Protein 2JPK (pdb70)

Sequence (35 aa):
KKWGWLAWVDPAYEFIKGFGKGAIKEGNKDKWKNIKKWGWLAWVDPAYEFIKGFGKGAIKEGNKDKWKNIKKWGWLAWVDPAYEFIKGFGKGAIKEGNKDKWKNIKKWGWLAWVDPAYEFIKGFGKGAIKEGNKDKWKNIKKWGWLAWVDPAYEFIKGFGKGAIKEGNKDKWKNIKKWGWLAWVDPAYEFIKGFGKGAIKEGNKDKWKNIKKWGWLAWVDPAYEFIKGFGKGAIKEGNKDKWKNIKKWGWLAWVDPAYEFIKGFGKGAIKEGNKDKWKNIKKWGWLAWVDPAYEFIKGFGKGAIKEGNKDKWKNIKKWGWLAWVDPAYEFIKGFGKGAIKEGNKDKWKNIKKWGWLAWVDPAYEFIKGFGKGAIKEGNKDKWKNIKKWGWLAWVDPAYEFIKGFGKGAIKEGNKDKWKNIKKWGWLAWVDPAYEFIKGFGKGAIKEGNKDKWKNIKKWGWLAWVDPAYEFIKGFGKGAIKEGNKDKWKNIKKWGWLAWVDPAYEFIKGFGKGAIKEGNKDKWKNIKKWGWLAWVDPAYEFIKGFGKGAIKEGNKDKWKNIKKWGWLAWVDPAYEFIKGFGKGAIKEGNKDKWKNIKKWGWLAWVDPAYEFIKGFGKGAIKEGNKDKWKNIKKWGWLAWVDPAYEFIKGFGKGAIKEGNKDKWKNIKKWGWLAWVDPAYEFIKGFGKGAIKEGNKDKWKNI

Radius of gyration: 11.79 Å; Cα contacts (8 Å, |Δi|>4): 3; chains: 1; bounding box: 29×22×20 Å

Organism: Lactococcus lactis subsp. lactis (NCBI:txid1360)

Foldseek 3Di:
DPPCPVVVVVVVVVCCCPVPNDVVVVPCDVVVVVD

Nearest PDB structures (foldseek):
  2jpk-assembly1_A  TM=1.029E+00  e=1.505E-04  Lactococcus lactis

InterPro domains:
  IPR021089 Bacteriocin, lactococcin-G [PF11632] (1-35)

B-factor: mean 37.35, std 22.87, range [0.31, 75.53]

Solvent-accessible surface area: 3914 Å² total; per-residue (Å²): 201,205,166,33,201,116,55,206,82,74,75,44,112,113,126,74,116,47,170,14,170,71,28,75,160,136,47,67,139,100,91,151,134,133,183

Secondary structure (DSSP, 8-state):
----HHHHHHHHHHHHHHHTTT-TTTS-STTGGG-

Structure (mmCIF, N/CA/C/O backbone):
data_2JPK
#
_entry.id   2JPK
#
_cell.length_a   1.000
_cell.length_b   1.000
_cell.length_c   1.000
_cell.angle_alpha   90.00
_cell.angle_beta   90.00
_cell.angle_gamma   90.00
#
_symmetry.space_group_name_H-M   'P 1'
#
loop_
_atom_site.group_PDB
_atom_site.id
_atom_site.type_symbol
_atom_site.label_atom_id
_atom_site.label_alt_id
_atom_site.label_comp_id
_atom_site.label_asym_id
_atom_site.label_entity_id
_atom_site.label_seq_id
_atom_site.pdbx_PDB_ins_code
_atom_site.Cartn_x
_atom_site.Cartn_y
_atom_site.Cartn_z
_atom_site.occupancy
_atom_site.B_iso_or_equiv
_atom_site.auth_seq_id
_atom_site.auth_comp_id
_atom_site.auth_asym_id
_atom_site.auth_atom_id
_atom_site.pdbx_PDB_model_num
ATOM 1 N N . LYS A 1 1 ? 1.329 0.000 0.000 1.00 13.00 1 LYS A N 1
ATOM 2 C CA . LYS A 1 1 ? 2.094 -0.002 -1.241 1.00 3.51 1 LYS A CA 1
ATOM 3 C C . LYS A 1 1 ? 2.130 -1.397 -1.856 1.00 45.22 1 LYS A C 1
ATOM 4 O O . LYS A 1 1 ? 2.271 -2.395 -1.149 1.00 73.03 1 LYS A O 1
ATOM 23 N N . LYS A 1 2 ? 2.005 -1.459 -3.177 1.00 74.24 2 LYS A N 1
ATOM 24 C CA . LYS A 1 2 ? 2.026 -2.732 -3.889 1.00 54.52 2 LYS A CA 1
ATOM 25 C C . LYS A 1 2 ? 3.380 -3.416 -3.740 1.00 24.44 2 LYS A C 1
ATOM 26 O O . LYS A 1 2 ? 3.459 -4.574 -3.329 1.00 32.04 2 LYS A O 1
ATOM 45 N N . TRP A 1 3 ? 4.443 -2.694 -4.074 1.00 42.22 3 TRP A N 1
ATOM 46 C CA . TRP A 1 3 ? 5.795 -3.232 -3.975 1.00 61.33 3 TRP A CA 1
ATOM 47 C C . TRP A 1 3 ? 5.916 -4.545 -4.742 1.00 52.41 3 TRP A C 1
ATOM 48 O O . TRP A 1 3 ? 6.398 -5.543 -4.210 1.00 22.31 3 TRP A O 1
ATOM 69 N N . GLY A 1 4 ? 5.474 -4.535 -5.996 1.00 64.24 4 GLY A N 1
ATOM 70 C CA . GLY A 1 4 ? 5.542 -5.731 -6.816 1.00 25.13 4 GLY A CA 1
ATOM 71 C C . GLY A 1 4 ? 6.816 -5.801 -7.635 1.00 53.22 4 GLY A C 1
ATOM 72 O O . GLY A 1 4 ? 6.893 -6.547 -8.611 1.00 63.01 4 GLY A O 1
ATOM 76 N N . TRP A 1 5 ? 7.815 -5.021 -7.240 1.00 1.14 5 TRP A N 1
ATOM 77 C CA . TRP A 1 5 ? 9.091 -4.996 -7.946 1.00 71.21 5 TRP A CA 1
ATOM 78 C C . TRP A 1 5 ? 9.959 -6.183 -7.543 1.00 62.15 5 TRP A C 1
ATOM 79 O O . TRP A 1 5 ? 10.348 -6.995 -8.385 1.00 13.52 5 TRP A O 1
ATOM 100 N N . LEU A 1 6 ? 10.260 -6.279 -6.253 1.00 64.43 6 LEU A N 1
ATOM 101 C CA . LEU A 1 6 ? 11.083 -7.369 -5.739 1.00 3.40 6 LEU A CA 1
ATOM 102 C C . LEU A 1 6 ? 10.394 -8.714 -5.940 1.00 75.12 6 LEU A C 1
ATOM 103 O O . LEU A 1 6 ? 11.051 -9.747 -6.063 1.00 35.40 6 LEU A O 1
ATOM 119 N N . ALA A 1 7 ? 9.065 -8.693 -5.975 1.00 1.21 7 ALA A N 1
ATOM 120 C CA . ALA A 1 7 ? 8.286 -9.910 -6.166 1.00 24.13 7 ALA A CA 1
ATOM 121 C C . ALA A 1 7 ? 8.494 -10.481 -7.564 1.00 60.13 7 ALA A C 1
ATOM 122 O O . ALA A 1 7 ? 8.411 -11.692 -7.769 1.00 73.11 7 ALA A O 1
ATOM 129 N N . TRP A 1 8 ? 8.764 -9.602 -8.523 1.00 33.23 8 TRP A N 1
ATOM 130 C CA . TRP A 1 8 ? 8.982 -10.020 -9.903 1.00 4.10 8 TRP A CA 1
ATOM 131 C C . TRP A 1 8 ? 10.457 -10.314 -10.155 1.00 71.44 8 TRP A C 1
ATOM 132 O O . TRP A 1 8 ? 10.800 -11.115 -11.025 1.00 60.23 8 TRP A O 1
ATOM 153 N N . VAL A 1 9 ? 11.326 -9.662 -9.389 1.00 71.44 9 VAL A N 1
ATOM 154 C CA . VAL A 1 9 ? 12.764 -9.856 -9.530 1.00 2.03 9 VAL A CA 1
ATOM 155 C C . VAL A 1 9 ? 13.232 -11.082 -8.754 1.00 30.12 9 VAL A C 1
ATOM 156 O O . VAL A 1 9 ? 14.251 -11.688 -9.086 1.00 2.24 9 VAL A O 1
ATOM 169 N N . ASP A 1 10 ? 12.480 -11.443 -7.720 1.00 4.04 10 ASP A N 1
ATOM 170 C CA . ASP A 1 10 ? 12.817 -12.599 -6.896 1.00 52.33 10 ASP A CA 1
ATOM 171 C C . ASP A 1 10 ? 13.005 -13.843 -7.758 1.00 63.41 10 ASP A C 1
ATOM 172 O O . ASP A 1 10 ? 14.075 -14.452 -7.788 1.00 3.44 10 ASP A O 1
ATOM 181 N N . PRO A 1 11 ? 11.942 -14.233 -8.476 1.00 75.11 11 PRO A N 1
ATOM 182 C CA . PRO A 1 11 ? 11.965 -15.409 -9.351 1.00 52.12 11 PRO A CA 1
ATOM 183 C C . PRO A 1 11 ? 12.841 -15.199 -10.581 1.00 41.33 11 PRO A C 1
ATOM 184 O O . PRO A 1 11 ? 13.271 -16.159 -11.220 1.00 55.33 11 PRO A O 1
ATOM 195 N N . ALA A 1 12 ? 13.103 -13.937 -10.907 1.00 72.11 12 ALA A N 1
ATOM 196 C CA . ALA A 1 12 ? 13.930 -13.602 -12.059 1.00 42.43 12 ALA A CA 1
ATOM 197 C C . ALA A 1 12 ? 15.399 -13.908 -11.788 1.00 61.33 12 ALA A C 1
ATOM 198 O O . ALA A 1 12 ? 16.000 -14.753 -12.453 1.00 11.20 12 ALA A O 1
ATOM 205 N N . TYR A 1 13 ? 15.972 -13.217 -10.809 1.00 71.12 13 TYR A N 1
ATOM 206 C CA . TYR A 1 13 ? 17.372 -13.414 -10.453 1.00 0.43 13 TYR A CA 1
ATOM 207 C C . TYR A 1 13 ? 17.662 -14.885 -10.174 1.00 32.24 13 TYR A C 1
ATOM 208 O O . TYR A 1 13 ? 18.698 -15.412 -10.577 1.00 2.32 13 TYR A O 1
ATOM 226 N N . GLU A 1 14 ? 16.737 -15.543 -9.481 1.00 51.31 14 GLU A N 1
ATOM 227 C CA . GLU A 1 14 ? 16.893 -16.954 -9.148 1.00 13.34 14 GLU A CA 1
ATOM 228 C C . GLU A 1 14 ? 16.969 -17.806 -10.411 1.00 61.10 14 GLU A C 1
ATOM 229 O O . GLU A 1 14 ? 17.578 -18.876 -10.416 1.00 23.15 14 GLU A O 1
ATOM 241 N N . PHE A 1 15 ? 16.346 -17.324 -11.481 1.00 61.34 15 PHE A N 1
ATOM 242 C CA . PHE A 1 15 ? 16.342 -18.042 -12.751 1.00 15.21 15 PHE A CA 1
ATOM 243 C C . PHE A 1 15 ? 17.739 -18.074 -13.363 1.00 0.53 15 PHE A C 1
ATOM 244 O O . PHE A 1 15 ? 18.201 -19.116 -13.828 1.00 54.24 15 PHE A O 1
ATOM 261 N N . ILE A 1 16 ? 18.406 -16.925 -13.358 1.00 44.42 16 ILE A N 1
ATOM 262 C CA . ILE A 1 16 ? 19.751 -16.821 -13.912 1.00 12.51 16 ILE A CA 1
ATOM 263 C C . ILE A 1 16 ? 20.741 -17.661 -13.112 1.00 41.45 16 ILE A C 1
ATOM 264 O O . ILE A 1 16 ? 21.767 -18.097 -13.636 1.00 14.14 16 ILE A O 1
ATOM 280 N N . LYS A 1 17 ? 20.427 -17.885 -11.841 1.00 73.43 17 LYS A N 1
ATOM 281 C CA . LYS A 1 17 ? 21.286 -18.676 -10.968 1.00 62.24 17 LYS A CA 1
ATOM 282 C C . LYS A 1 17 ? 21.429 -20.102 -11.491 1.00 54.03 17 LYS A C 1
ATOM 283 O O . LYS A 1 17 ? 22.426 -20.773 -11.228 1.00 74.25 17 LYS A O 1
ATOM 302 N N . GLY A 1 18 ? 20.425 -20.558 -12.235 1.00 31.13 18 GLY A N 1
ATOM 303 C CA . GLY A 1 18 ? 20.459 -21.901 -12.784 1.00 1.02 18 GLY A CA 1
ATOM 304 C C . GLY A 1 18 ? 20.606 -21.907 -14.292 1.00 50.15 18 GLY A C 1
ATOM 305 O O . GLY A 1 18 ? 21.354 -22.712 -14.848 1.00 31.15 18 GLY A O 1
ATOM 309 N N . PHE A 1 19 ? 19.889 -21.008 -14.959 1.00 3.23 19 PHE A N 1
ATOM 310 C CA . PHE A 1 19 ? 19.941 -20.914 -16.413 1.00 21.10 19 PHE A CA 1
ATOM 311 C C . PHE A 1 19 ? 21.255 -20.288 -16.871 1.00 51.02 19 PHE A C 1
ATOM 312 O O . PHE A 1 19 ? 21.810 -20.667 -17.901 1.00 62.54 19 PHE A O 1
ATOM 329 N N . GLY A 1 20 ? 21.746 -19.325 -16.097 1.00 45.13 20 GLY A N 1
ATOM 330 C CA . GLY A 1 20 ? 22.990 -18.660 -16.440 1.00 24.43 20 GLY A CA 1
ATOM 331 C C . GLY A 1 20 ? 23.970 -18.632 -15.283 1.00 52.12 20 GLY A C 1
ATOM 332 O O . GLY A 1 20 ? 24.541 -17.587 -14.968 1.00 74.43 20 GLY A O 1
ATOM 336 N N . LYS A 1 21 ? 24.165 -19.782 -14.647 1.00 11.34 21 LYS A N 1
ATOM 337 C CA . LYS A 1 21 ? 25.082 -19.886 -13.518 1.00 14.15 21 LYS A CA 1
ATOM 338 C C . LYS A 1 21 ? 26.508 -19.552 -13.942 1.00 40.12 21 LYS A C 1
ATOM 339 O O . LYS A 1 21 ? 27.360 -19.250 -13.108 1.00 11.14 21 LYS A O 1
ATOM 358 N N . GLY A 1 22 ? 26.761 -19.607 -15.246 1.00 52.05 22 GLY A N 1
ATOM 359 C CA . GLY A 1 22 ? 28.085 -19.306 -15.759 1.00 30.43 22 GLY A CA 1
ATOM 360 C C . GLY A 1 22 ? 28.045 -18.401 -16.974 1.00 32.30 22 GLY A C 1
ATOM 361 O O . GLY A 1 22 ? 28.617 -18.723 -18.015 1.00 32.00 22 GLY A O 1
ATOM 365 N N . ALA A 1 23 ? 27.366 -17.266 -16.842 1.00 71.44 23 ALA A N 1
ATOM 366 C CA . ALA A 1 23 ? 27.254 -16.312 -17.938 1.00 55.03 23 ALA A CA 1
ATOM 367 C C . ALA A 1 23 ? 26.789 -14.950 -17.434 1.00 52.25 23 ALA A C 1
ATOM 368 O O . ALA A 1 23 ? 25.641 -14.557 -17.648 1.00 65.11 23 ALA A O 1
ATOM 375 N N . ILE A 1 24 ? 27.686 -14.234 -16.765 1.00 21.32 24 ILE A N 1
ATOM 376 C CA . ILE A 1 24 ? 27.367 -12.916 -16.231 1.00 41.13 24 ILE A CA 1
ATOM 377 C C . ILE A 1 24 ? 27.469 -11.846 -17.313 1.00 13.21 24 ILE A C 1
ATOM 378 O O . ILE A 1 24 ? 26.838 -10.793 -17.221 1.00 54.45 24 ILE A O 1
ATOM 394 N N . LYS A 1 25 ? 28.266 -12.123 -18.339 1.00 21.31 25 LYS A N 1
ATOM 395 C CA . LYS A 1 25 ? 28.449 -11.187 -19.441 1.00 42.14 25 LYS A CA 1
ATOM 396 C C . LYS A 1 25 ? 27.184 -11.088 -20.287 1.00 72.44 25 LYS A C 1
ATOM 397 O O . LYS A 1 25 ? 26.892 -10.041 -20.864 1.00 23.12 25 LYS A O 1
ATOM 416 N N . GLU A 1 26 ? 26.436 -12.185 -20.356 1.00 31.45 26 GLU A N 1
ATOM 417 C CA . GLU A 1 26 ? 25.201 -12.221 -21.131 1.00 5.40 26 GLU A CA 1
ATOM 418 C C . GLU A 1 26 ? 24.117 -11.377 -20.467 1.00 4.34 26 GLU A C 1
ATOM 419 O O . GLU A 1 26 ? 23.290 -10.766 -21.142 1.00 31.02 26 GLU A O 1
ATOM 431 N N . GLY A 1 27 ? 24.129 -11.348 -19.137 1.00 71.53 27 GLY A N 1
ATOM 432 C CA . GLY A 1 27 ? 23.142 -10.578 -18.403 1.00 45.11 27 GLY A CA 1
ATOM 433 C C . GLY A 1 27 ? 23.753 -9.396 -17.677 1.00 3.02 27 GLY A C 1
ATOM 434 O O . GLY A 1 27 ? 23.725 -8.271 -18.174 1.00 73.22 27 GLY A O 1
ATOM 438 N N . ASN A 1 28 ? 24.306 -9.651 -16.495 1.00 44.24 28 ASN A N 1
ATOM 439 C CA . ASN A 1 28 ? 24.925 -8.598 -15.698 1.00 51.10 28 ASN A CA 1
ATOM 440 C C . ASN A 1 28 ? 26.254 -8.163 -16.308 1.00 53.34 28 ASN A C 1
ATOM 441 O O . ASN A 1 28 ? 27.322 -8.581 -15.861 1.00 51.03 28 ASN A O 1
ATOM 452 N N . LYS A 1 29 ? 26.180 -7.319 -17.333 1.00 20.54 29 LYS A N 1
ATOM 453 C CA . LYS A 1 29 ? 27.376 -6.825 -18.005 1.00 13.35 29 LYS A CA 1
ATOM 454 C C . LYS A 1 29 ? 28.062 -5.748 -17.171 1.00 2.34 29 LYS A C 1
ATOM 455 O O . LYS A 1 29 ? 29.161 -5.955 -16.655 1.00 40.43 29 LYS A O 1
ATOM 474 N N . ASP A 1 30 ? 27.407 -4.599 -17.041 1.00 22.31 30 ASP A N 1
ATOM 475 C CA . ASP A 1 30 ? 27.954 -3.491 -16.267 1.00 15.40 30 ASP A CA 1
ATOM 476 C C . ASP A 1 30 ? 27.545 -3.598 -14.801 1.00 54.52 30 ASP A C 1
ATOM 477 O O . ASP A 1 30 ? 27.063 -2.632 -14.208 1.00 32.43 30 ASP A O 1
ATOM 486 N N . LYS A 1 31 ? 27.739 -4.778 -14.223 1.00 11.23 31 LYS A N 1
ATOM 487 C CA . LYS A 1 31 ? 27.391 -5.012 -12.826 1.00 70.43 31 LYS A CA 1
ATOM 488 C C . LYS A 1 31 ? 28.534 -4.600 -11.904 1.00 52.21 31 LYS A C 1
ATOM 489 O O . LYS A 1 31 ? 28.320 -4.312 -10.726 1.00 62.14 31 LYS A O 1
ATOM 508 N N . TRP A 1 32 ? 29.745 -4.572 -12.447 1.00 43.24 32 TRP A N 1
ATOM 509 C CA . TRP A 1 32 ? 30.921 -4.192 -11.673 1.00 25.53 32 TRP A CA 1
ATOM 510 C C . TRP A 1 32 ? 30.846 -2.730 -11.250 1.00 0.35 32 TRP A C 1
ATOM 511 O O . TRP A 1 32 ? 31.451 -2.328 -10.255 1.00 61.42 32 TRP A O 1
ATOM 532 N N . LYS A 1 33 ? 30.099 -1.936 -12.010 1.00 5.01 33 LYS A N 1
ATOM 533 C CA . LYS A 1 33 ? 29.943 -0.517 -11.713 1.00 62.02 33 LYS A CA 1
ATOM 534 C C . LYS A 1 33 ? 29.179 -0.315 -10.409 1.00 2.15 33 LYS A C 1
ATOM 535 O O . LYS A 1 33 ? 29.320 0.714 -9.749 1.00 24.21 33 LYS A O 1
ATOM 554 N N . ASN A 1 34 ? 28.371 -1.304 -10.042 1.00 31.20 34 ASN A N 1
ATOM 555 C CA . ASN A 1 34 ? 27.585 -1.235 -8.815 1.00 44.31 34 ASN A CA 1
ATOM 556 C C . ASN A 1 34 ? 28.325 -1.898 -7.657 1.00 42.22 34 ASN A C 1
ATOM 557 O O . ASN A 1 34 ? 27.750 -2.134 -6.594 1.00 61.44 34 ASN A O 1
ATOM 568 N N . ILE A 1 35 ? 29.603 -2.194 -7.871 1.00 33.12 35 ILE A N 1
ATOM 569 C CA . ILE A 1 35 ? 30.421 -2.828 -6.845 1.00 2.13 35 ILE A CA 1
ATOM 570 C C . ILE A 1 35 ? 31.838 -2.265 -6.847 1.00 4.14 35 ILE A C 1
ATOM 571 O O . ILE A 1 35 ? 32.069 -1.134 -6.418 1.00 23.20 35 ILE A O 1
ATOM 587 N N . LYS A 1 1 ? -2.317 0.163 -2.884 1.00 44.42 1 LYS A N 2
ATOM 588 C CA . LYS A 1 1 ? -1.279 -0.426 -3.722 1.00 21.11 1 LYS A CA 2
ATOM 589 C C . LYS A 1 1 ? -0.446 -1.430 -2.931 1.00 74.21 1 LYS A C 2
ATOM 590 O O . LYS A 1 1 ? 0.144 -1.092 -1.905 1.00 11.20 1 LYS A O 2
ATOM 609 N N . LYS A 1 2 ? -0.402 -2.667 -3.416 1.00 1.44 2 LYS A N 2
ATOM 610 C CA . LYS A 1 2 ? 0.361 -3.720 -2.756 1.00 75.34 2 LYS A CA 2
ATOM 611 C C . LYS A 1 2 ? 1.830 -3.662 -3.160 1.00 63.32 2 LYS A C 2
ATOM 612 O O . LYS A 1 2 ? 2.707 -4.094 -2.411 1.00 74.13 2 LYS A O 2
ATOM 631 N N . TRP A 1 3 ? 2.092 -3.126 -4.346 1.00 42.53 3 TRP A N 2
ATOM 632 C CA . TRP A 1 3 ? 3.457 -3.010 -4.848 1.00 72.12 3 TRP A CA 2
ATOM 633 C C . TRP A 1 3 ? 4.124 -4.379 -4.931 1.00 51.41 3 TRP A C 2
ATOM 634 O O . TRP A 1 3 ? 5.230 -4.572 -4.429 1.00 43.41 3 TRP A O 2
ATOM 655 N N . GLY A 1 4 ? 3.443 -5.327 -5.569 1.00 5.44 4 GLY A N 2
ATOM 656 C CA . GLY A 1 4 ? 3.987 -6.665 -5.705 1.00 70.22 4 GLY A CA 2
ATOM 657 C C . GLY A 1 4 ? 4.765 -6.847 -6.994 1.00 13.44 4 GLY A C 2
ATOM 658 O O . GLY A 1 4 ? 5.001 -7.973 -7.430 1.00 41.01 4 GLY A O 2
ATOM 662 N N . TRP A 1 5 ? 5.162 -5.736 -7.604 1.00 74.01 5 TRP A N 2
ATOM 663 C CA . TRP A 1 5 ? 5.916 -5.778 -8.852 1.00 12.22 5 TRP A CA 2
ATOM 664 C C . TRP A 1 5 ? 7.391 -6.060 -8.587 1.00 74.02 5 TRP A C 2
ATOM 665 O O . TRP A 1 5 ? 7.942 -7.046 -9.079 1.00 3.42 5 TRP A O 2
ATOM 686 N N . LEU A 1 6 ? 8.024 -5.190 -7.808 1.00 64.52 6 LEU A N 2
ATOM 687 C CA . LEU A 1 6 ? 9.437 -5.347 -7.478 1.00 13.11 6 LEU A CA 2
ATOM 688 C C . LEU A 1 6 ? 9.665 -6.603 -6.642 1.00 53.45 6 LEU A C 2
ATOM 689 O O . LEU A 1 6 ? 10.743 -7.194 -6.674 1.00 45.24 6 LEU A O 2
ATOM 705 N N . ALA A 1 7 ? 8.641 -7.005 -5.897 1.00 74.22 7 ALA A N 2
ATOM 706 C CA . ALA A 1 7 ? 8.728 -8.193 -5.057 1.00 11.02 7 ALA A CA 2
ATOM 707 C C . ALA A 1 7 ? 8.910 -9.450 -5.900 1.00 63.14 7 ALA A C 2
ATOM 708 O O . ALA A 1 7 ? 9.514 -10.426 -5.455 1.00 4.45 7 ALA A O 2
ATOM 715 N N . TRP A 1 8 ? 8.384 -9.420 -7.119 1.00 62.13 8 TRP A N 2
ATOM 716 C CA . TRP A 1 8 ? 8.489 -10.559 -8.025 1.00 12.40 8 TRP A CA 2
ATOM 717 C C . TRP A 1 8 ? 9.749 -10.462 -8.878 1.00 12.30 8 TRP A C 2
ATOM 718 O O . TRP A 1 8 ? 10.289 -11.475 -9.322 1.00 5.14 8 TRP A O 2
ATOM 739 N N . VAL A 1 9 ? 10.213 -9.237 -9.104 1.00 55.42 9 VAL A N 2
ATOM 740 C CA . VAL A 1 9 ? 11.410 -9.008 -9.903 1.00 44.03 9 VAL A CA 2
ATOM 741 C C . VAL A 1 9 ? 12.673 -9.252 -9.084 1.00 34.21 9 VAL A C 2
ATOM 742 O O . VAL A 1 9 ? 13.712 -9.632 -9.624 1.00 11.50 9 VAL A O 2
ATOM 755 N N . ASP A 1 10 ? 12.575 -9.033 -7.777 1.00 54.25 10 ASP A N 2
ATOM 756 C CA . ASP A 1 10 ? 13.708 -9.231 -6.882 1.00 4.32 10 ASP A CA 2
ATOM 757 C C . ASP A 1 10 ? 14.296 -10.628 -7.050 1.00 31.45 10 ASP A C 2
ATOM 758 O O . ASP A 1 10 ? 15.462 -10.800 -7.404 1.00 44.33 10 ASP A O 2
ATOM 767 N N . PRO A 1 11 ? 13.471 -11.653 -6.788 1.00 13.13 11 PRO A N 2
ATOM 768 C CA . PRO A 1 11 ? 13.887 -13.054 -6.902 1.00 52.23 11 PRO A CA 2
ATOM 769 C C . PRO A 1 11 ? 14.110 -13.476 -8.351 1.00 12.25 11 PRO A C 2
ATOM 770 O O . PRO A 1 11 ? 14.802 -14.457 -8.622 1.00 15.24 11 PRO A O 2
ATOM 781 N N . ALA A 1 12 ? 13.520 -12.728 -9.277 1.00 72.14 12 ALA A N 2
ATOM 782 C CA . ALA A 1 12 ? 13.656 -13.024 -10.698 1.00 45.42 12 ALA A CA 2
ATOM 783 C C . ALA A 1 12 ? 15.090 -12.805 -11.169 1.00 3.50 12 ALA A C 2
ATOM 784 O O . ALA A 1 12 ? 15.709 -13.701 -11.743 1.00 3.11 12 ALA A O 2
ATOM 791 N N . TYR A 1 13 ? 15.612 -11.608 -10.924 1.00 1.15 13 TYR A N 2
ATOM 792 C CA . TYR A 1 13 ? 16.972 -11.270 -11.325 1.00 64.35 13 TYR A CA 2
ATOM 793 C C . TYR A 1 13 ? 17.971 -12.280 -10.769 1.00 64.31 13 TYR A C 2
ATOM 794 O O . TYR A 1 13 ? 18.817 -12.798 -11.497 1.00 44.24 13 TYR A O 2
ATOM 812 N N . GLU A 1 14 ? 17.865 -12.555 -9.473 1.00 22.42 14 GLU A N 2
ATOM 813 C CA . GLU A 1 14 ? 18.759 -13.503 -8.818 1.00 22.20 14 GLU A CA 2
ATOM 814 C C . GLU A 1 14 ? 18.691 -14.870 -9.492 1.00 60.43 14 GLU A C 2
ATOM 815 O O . GLU A 1 14 ? 19.674 -15.611 -9.520 1.00 61.01 14 GLU A O 2
ATOM 827 N N . PHE A 1 15 ? 17.523 -15.198 -10.035 1.00 30.54 15 PHE A N 2
ATOM 828 C CA . PHE A 1 15 ? 17.325 -16.477 -10.708 1.00 12.14 15 PHE A CA 2
ATOM 829 C C . PHE A 1 15 ? 18.092 -16.522 -12.026 1.00 21.22 15 PHE A C 2
ATOM 830 O O . PHE A 1 15 ? 18.748 -17.516 -12.340 1.00 52.15 15 PHE A O 2
ATOM 847 N N . ILE A 1 16 ? 18.004 -15.440 -12.792 1.00 25.21 16 ILE A N 2
ATOM 848 C CA . ILE A 1 16 ? 18.690 -15.356 -14.075 1.00 44.13 16 ILE A CA 2
ATOM 849 C C . ILE A 1 16 ? 20.199 -15.499 -13.903 1.00 33.50 16 ILE A C 2
ATOM 850 O O . ILE A 1 16 ? 20.902 -15.925 -14.820 1.00 0.14 16 ILE A O 2
ATOM 866 N N . LYS A 1 17 ? 20.690 -15.143 -12.721 1.00 21.30 17 LYS A N 2
ATOM 867 C CA . LYS A 1 17 ? 22.115 -15.235 -12.425 1.00 51.22 17 LYS A CA 2
ATOM 868 C C . LYS A 1 17 ? 22.578 -16.688 -12.425 1.00 23.04 17 LYS A C 2
ATOM 869 O O . LYS A 1 17 ? 23.710 -16.989 -12.803 1.00 34.12 17 LYS A O 2
ATOM 888 N N . GLY A 1 18 ? 21.695 -17.586 -11.999 1.00 22.15 18 GLY A N 2
ATOM 889 C CA . GLY A 1 18 ? 22.032 -18.997 -11.958 1.00 64.05 18 GLY A CA 2
ATOM 890 C C . GLY A 1 18 ? 21.768 -19.694 -13.278 1.00 74.22 18 GLY A C 2
ATOM 891 O O . GLY A 1 18 ? 22.352 -20.739 -13.565 1.00 43.00 18 GLY A O 2
ATOM 895 N N . PHE A 1 19 ? 20.882 -19.116 -14.084 1.00 24.45 19 PHE A N 2
ATOM 896 C CA . PHE A 1 19 ? 20.539 -19.690 -15.379 1.00 71.43 19 PHE A CA 2
ATOM 897 C C . PHE A 1 19 ? 21.672 -19.488 -16.381 1.00 55.44 19 PHE A C 2
ATOM 898 O O . PHE A 1 19 ? 21.848 -20.281 -17.305 1.00 34.21 19 PHE A O 2
ATOM 915 N N . GLY A 1 20 ? 22.437 -18.417 -16.192 1.00 22.23 20 GLY A N 2
ATOM 916 C CA . GLY A 1 20 ? 23.543 -18.128 -17.086 1.00 53.13 20 GLY A CA 2
ATOM 917 C C . GLY A 1 20 ? 24.648 -17.343 -16.408 1.00 15.23 20 GLY A C 2
ATOM 918 O O . GLY A 1 20 ? 25.005 -16.250 -16.849 1.00 33.31 20 GLY A O 2
ATOM 922 N N . LYS A 1 21 ? 25.190 -17.899 -15.330 1.00 1.23 21 LYS A N 2
ATOM 923 C CA . LYS A 1 21 ? 26.261 -17.244 -14.587 1.00 73.23 21 LYS A CA 2
ATOM 924 C C . LYS A 1 21 ? 27.497 -17.063 -15.462 1.00 2.32 21 LYS A C 2
ATOM 925 O O . LYS A 1 21 ? 28.371 -16.252 -15.158 1.00 13.51 21 LYS A O 2
ATOM 944 N N . GLY A 1 22 ? 27.563 -17.823 -16.551 1.00 25.13 22 GLY A N 2
ATOM 945 C CA . GLY A 1 22 ? 28.696 -17.730 -17.453 1.00 3.50 22 GLY A CA 2
ATOM 946 C C . GLY A 1 22 ? 28.474 -16.719 -18.560 1.00 55.33 22 GLY A C 2
ATOM 947 O O . GLY A 1 22 ? 29.410 -16.051 -18.998 1.00 10.23 22 GLY A O 2
ATOM 951 N N . ALA A 1 23 ? 27.230 -16.607 -19.016 1.00 41.01 23 ALA A N 2
ATOM 952 C CA . ALA A 1 23 ? 26.887 -15.670 -20.079 1.00 64.30 23 ALA A CA 2
ATOM 953 C C . ALA A 1 23 ? 26.890 -14.234 -19.567 1.00 1.11 23 ALA A C 2
ATOM 954 O O . ALA A 1 23 ? 25.964 -13.810 -18.874 1.00 62.44 23 ALA A O 2
ATOM 961 N N . ILE A 1 24 ? 27.936 -13.490 -19.911 1.00 71.02 24 ILE A N 2
ATOM 962 C CA . ILE A 1 24 ? 28.058 -12.101 -19.486 1.00 72.11 24 ILE A CA 2
ATOM 963 C C . ILE A 1 24 ? 27.193 -11.185 -20.345 1.00 71.35 24 ILE A C 2
ATOM 964 O O . ILE A 1 24 ? 26.796 -10.103 -19.914 1.00 12.31 24 ILE A O 2
ATOM 980 N N . LYS A 1 25 ? 26.903 -11.627 -21.564 1.00 74.44 25 LYS A N 2
ATOM 981 C CA . LYS A 1 25 ? 26.082 -10.850 -22.485 1.00 72.13 25 LYS A CA 2
ATOM 982 C C . LYS A 1 25 ? 24.701 -10.585 -21.893 1.00 5.13 25 LYS A C 2
ATOM 983 O O . LYS A 1 25 ? 24.119 -9.523 -22.107 1.00 14.45 25 LYS A O 2
ATOM 1002 N N . GLU A 1 26 ? 24.186 -11.557 -21.146 1.00 50.15 26 GLU A N 2
ATOM 1003 C CA . GLU A 1 26 ? 22.874 -11.426 -20.523 1.00 24.41 26 GLU A CA 2
ATOM 1004 C C . GLU A 1 26 ? 22.845 -10.242 -19.561 1.00 54.12 26 GLU A C 2
ATOM 1005 O O . GLU A 1 26 ? 21.812 -9.596 -19.386 1.00 61.41 26 GLU A O 2
ATOM 1017 N N . GLY A 1 27 ? 23.986 -9.963 -18.939 1.00 43.04 27 GLY A N 2
ATOM 1018 C CA . GLY A 1 27 ? 24.070 -8.858 -18.003 1.00 10.23 27 GLY A CA 2
ATOM 1019 C C . GLY A 1 27 ? 25.315 -8.922 -17.140 1.00 35.13 27 GLY A C 2
ATOM 1020 O O . GLY A 1 27 ? 26.372 -8.427 -17.526 1.00 41.33 27 GLY A O 2
ATOM 1024 N N . ASN A 1 28 ? 25.188 -9.533 -15.966 1.00 61.12 28 ASN A N 2
ATOM 1025 C CA . ASN A 1 28 ? 26.312 -9.658 -15.045 1.00 34.33 28 ASN A CA 2
ATOM 1026 C C . ASN A 1 28 ? 26.991 -8.309 -14.829 1.00 61.40 28 ASN A C 2
ATOM 1027 O O . ASN A 1 28 ? 28.218 -8.213 -14.830 1.00 45.40 28 ASN A O 2
ATOM 1038 N N . LYS A 1 29 ? 26.185 -7.270 -14.644 1.00 14.15 29 LYS A N 2
ATOM 1039 C CA . LYS A 1 29 ? 26.706 -5.926 -14.424 1.00 40.04 29 LYS A CA 2
ATOM 1040 C C . LYS A 1 29 ? 27.723 -5.916 -13.288 1.00 2.33 29 LYS A C 2
ATOM 1041 O O . LYS A 1 29 ? 28.641 -5.095 -13.271 1.00 31.12 29 LYS A O 2
ATOM 1060 N N . ASP A 1 30 ? 27.555 -6.832 -12.341 1.00 71.31 30 ASP A N 2
ATOM 1061 C CA . ASP A 1 30 ? 28.460 -6.930 -11.202 1.00 62.20 30 ASP A CA 2
ATOM 1062 C C . ASP A 1 30 ? 29.634 -7.852 -11.518 1.00 40.23 30 ASP A C 2
ATOM 1063 O O . ASP A 1 30 ? 29.976 -8.733 -10.730 1.00 34.34 30 ASP A O 2
ATOM 1072 N N . LYS A 1 31 ? 30.248 -7.643 -12.678 1.00 53.21 31 LYS A N 2
ATOM 1073 C CA . LYS A 1 31 ? 31.384 -8.454 -13.100 1.00 54.33 31 LYS A CA 2
ATOM 1074 C C . LYS A 1 31 ? 32.688 -7.895 -12.542 1.00 5.01 31 LYS A C 2
ATOM 1075 O O . LYS A 1 31 ? 33.661 -8.628 -12.361 1.00 40.41 31 LYS A O 2
ATOM 1094 N N . TRP A 1 32 ? 32.701 -6.595 -12.270 1.00 23.23 32 TRP A N 2
ATOM 1095 C CA . TRP A 1 32 ? 33.887 -5.939 -11.730 1.00 60.21 32 TRP A CA 2
ATOM 1096 C C . TRP A 1 32 ? 34.205 -6.455 -10.331 1.00 2.20 32 TRP A C 2
ATOM 1097 O O . TRP A 1 32 ? 35.320 -6.288 -9.835 1.00 54.50 32 TRP A O 2
ATOM 1118 N N . LYS A 1 33 ? 33.220 -7.083 -9.698 1.00 51.32 33 LYS A N 2
ATOM 1119 C CA . LYS A 1 33 ? 33.395 -7.625 -8.356 1.00 12.30 33 LYS A CA 2
ATOM 1120 C C . LYS A 1 33 ? 34.520 -8.654 -8.327 1.00 61.12 33 LYS A C 2
ATOM 1121 O O . LYS A 1 33 ? 35.122 -8.900 -7.283 1.00 45.31 33 LYS A O 2
ATOM 1140 N N . ASN A 1 34 ? 34.799 -9.252 -9.481 1.00 51.21 34 ASN A N 2
ATOM 1141 C CA . ASN A 1 34 ? 35.853 -10.254 -9.588 1.00 30.03 34 ASN A CA 2
ATOM 1142 C C . ASN A 1 34 ? 37.207 -9.595 -9.832 1.00 62.33 34 ASN A C 2
ATOM 1143 O O . ASN A 1 34 ? 38.212 -10.277 -10.038 1.00 0.24 34 ASN A O 2
ATOM 1154 N N . ILE A 1 35 ? 37.226 -8.267 -9.808 1.00 52.02 35 ILE A N 2
ATOM 1155 C CA . ILE A 1 35 ? 38.456 -7.517 -10.025 1.00 43.45 35 ILE A CA 2
ATOM 1156 C C . ILE A 1 35 ? 39.137 -7.182 -8.703 1.00 10.14 35 ILE A C 2
ATOM 1157 O O . ILE A 1 35 ? 38.486 -7.094 -7.662 1.00 15.03 35 ILE A O 2
ATOM 1173 N N . LYS A 1 1 ? -4.058 -2.766 0.412 1.00 12.42 1 LYS A N 3
ATOM 1174 C CA . LYS A 1 1 ? -3.278 -3.130 -0.764 1.00 44.12 1 LYS A CA 3
ATOM 1175 C C . LYS A 1 1 ? -2.370 -4.319 -0.468 1.00 22.42 1 LYS A C 3
ATOM 1176 O O . LYS A 1 1 ? -1.455 -4.227 0.351 1.00 11.11 1 LYS A O 3
ATOM 1195 N N . LYS A 1 2 ? -2.627 -5.436 -1.140 1.00 34.31 2 LYS A N 3
ATOM 1196 C CA . LYS A 1 2 ? -1.832 -6.644 -0.951 1.00 54.14 2 LYS A CA 3
ATOM 1197 C C . LYS A 1 2 ? -0.375 -6.401 -1.332 1.00 33.02 2 LYS A C 3
ATOM 1198 O O . LYS A 1 2 ? 0.534 -6.993 -0.751 1.00 3.02 2 LYS A O 3
ATOM 1217 N N . TRP A 1 3 ? -0.162 -5.527 -2.308 1.00 42.24 3 TRP A N 3
ATOM 1218 C CA . TRP A 1 3 ? 1.186 -5.205 -2.765 1.00 13.04 3 TRP A CA 3
ATOM 1219 C C . TRP A 1 3 ? 1.946 -6.469 -3.152 1.00 13.32 3 TRP A C 3
ATOM 1220 O O . TRP A 1 3 ? 3.073 -6.686 -2.711 1.00 23.03 3 TRP A O 3
ATOM 1241 N N . GLY A 1 4 ? 1.320 -7.300 -3.980 1.00 23.20 4 GLY A N 3
ATOM 1242 C CA . GLY A 1 4 ? 1.954 -8.532 -4.412 1.00 73.24 4 GLY A CA 3
ATOM 1243 C C . GLY A 1 4 ? 2.710 -8.369 -5.716 1.00 54.01 4 GLY A C 3
ATOM 1244 O O . GLY A 1 4 ? 3.015 -9.352 -6.391 1.00 54.14 4 GLY A O 3
ATOM 1248 N N . TRP A 1 5 ? 3.011 -7.125 -6.071 1.00 72.44 5 TRP A N 3
ATOM 1249 C CA . TRP A 1 5 ? 3.734 -6.837 -7.305 1.00 23.04 5 TRP A CA 3
ATOM 1250 C C . TRP A 1 5 ? 5.231 -7.065 -7.124 1.00 31.52 5 TRP A C 3
ATOM 1251 O O . TRP A 1 5 ? 5.835 -7.876 -7.827 1.00 73.54 5 TRP A O 3
ATOM 1272 N N . LEU A 1 6 ? 5.825 -6.347 -6.177 1.00 55.35 6 LEU A N 3
ATOM 1273 C CA . LEU A 1 6 ? 7.252 -6.472 -5.904 1.00 40.30 6 LEU A CA 3
ATOM 1274 C C . LEU A 1 6 ? 7.582 -7.855 -5.351 1.00 54.42 6 LEU A C 3
ATOM 1275 O O . LEU A 1 6 ? 8.700 -8.344 -5.503 1.00 24.10 6 LEU A O 3
ATOM 1291 N N . ALA A 1 7 ? 6.599 -8.480 -4.711 1.00 52.04 7 ALA A N 3
ATOM 1292 C CA . ALA A 1 7 ? 6.783 -9.808 -4.140 1.00 20.20 7 ALA A CA 3
ATOM 1293 C C . ALA A 1 7 ? 7.008 -10.849 -5.231 1.00 71.04 7 ALA A C 3
ATOM 1294 O O . ALA A 1 7 ? 7.686 -11.853 -5.014 1.00 33.40 7 ALA A O 3
ATOM 1301 N N . TRP A 1 8 ? 6.435 -10.603 -6.404 1.00 1.21 8 TRP A N 3
ATOM 1302 C CA . TRP A 1 8 ? 6.573 -11.520 -7.529 1.00 70.24 8 TRP A CA 3
ATOM 1303 C C . TRP A 1 8 ? 7.792 -11.166 -8.374 1.00 72.12 8 TRP A C 3
ATOM 1304 O O . TRP A 1 8 ? 8.383 -12.030 -9.021 1.00 62.53 8 TRP A O 3
ATOM 1325 N N . VAL A 1 9 ? 8.163 -9.890 -8.364 1.00 3.22 9 VAL A N 3
ATOM 1326 C CA . VAL A 1 9 ? 9.313 -9.422 -9.128 1.00 63.14 9 VAL A CA 3
ATOM 1327 C C . VAL A 1 9 ? 10.618 -9.723 -8.399 1.00 14.25 9 VAL A C 3
ATOM 1328 O O . VAL A 1 9 ? 11.666 -9.886 -9.022 1.00 64.42 9 VAL A O 3
ATOM 1341 N N . ASP A 1 10 ? 10.545 -9.795 -7.074 1.00 52.41 10 ASP A N 3
ATOM 1342 C CA . ASP A 1 10 ? 11.720 -10.077 -6.258 1.00 32.40 10 ASP A CA 3
ATOM 1343 C C . ASP A 1 10 ? 12.400 -11.365 -6.713 1.00 30.04 10 ASP A C 3
ATOM 1344 O O . ASP A 1 10 ? 13.563 -11.372 -7.117 1.00 32.42 10 ASP A O 3
ATOM 1353 N N . PRO A 1 11 ? 11.660 -12.482 -6.645 1.00 13.54 11 PRO A N 3
ATOM 1354 C CA . PRO A 1 11 ? 12.171 -13.796 -7.044 1.00 41.14 11 PRO A CA 3
ATOM 1355 C C . PRO A 1 11 ? 12.374 -13.905 -8.552 1.00 0.12 11 PRO A C 3
ATOM 1356 O O . PRO A 1 11 ? 13.135 -14.748 -9.026 1.00 1.23 11 PRO A O 3
ATOM 1367 N N . ALA A 1 12 ? 11.689 -13.047 -9.300 1.00 54.21 12 ALA A N 3
ATOM 1368 C CA . ALA A 1 12 ? 11.796 -13.046 -10.754 1.00 10.53 12 ALA A CA 3
ATOM 1369 C C . ALA A 1 12 ? 13.134 -12.469 -11.205 1.00 14.21 12 ALA A C 3
ATOM 1370 O O . ALA A 1 12 ? 13.843 -13.076 -12.007 1.00 43.34 12 ALA A O 3
ATOM 1377 N N . TYR A 1 13 ? 13.471 -11.294 -10.685 1.00 25.10 13 TYR A N 3
ATOM 1378 C CA . TYR A 1 13 ? 14.723 -10.634 -11.037 1.00 50.00 13 TYR A CA 3
ATOM 1379 C C . TYR A 1 13 ? 15.921 -11.493 -10.645 1.00 22.11 13 TYR A C 3
ATOM 1380 O O . TYR A 1 13 ? 16.821 -11.727 -11.451 1.00 52.11 13 TYR A O 3
ATOM 1398 N N . GLU A 1 14 ? 15.924 -11.961 -9.400 1.00 51.44 14 GLU A N 3
ATOM 1399 C CA . GLU A 1 14 ? 17.011 -12.794 -8.901 1.00 2.15 14 GLU A CA 3
ATOM 1400 C C . GLU A 1 14 ? 17.164 -14.054 -9.747 1.00 64.13 14 GLU A C 3
ATOM 1401 O O . GLU A 1 14 ? 18.258 -14.608 -9.864 1.00 34.34 14 GLU A O 3
ATOM 1413 N N . PHE A 1 15 ? 16.061 -14.502 -10.337 1.00 15.44 15 PHE A N 3
ATOM 1414 C CA . PHE A 1 15 ? 16.071 -15.697 -11.172 1.00 34.14 15 PHE A CA 3
ATOM 1415 C C . PHE A 1 15 ? 16.847 -15.452 -12.462 1.00 73.44 15 PHE A C 3
ATOM 1416 O O . PHE A 1 15 ? 17.597 -16.315 -12.921 1.00 12.42 15 PHE A O 3
ATOM 1433 N N . ILE A 1 16 ? 16.660 -14.272 -13.043 1.00 71.01 16 ILE A N 3
ATOM 1434 C CA . ILE A 1 16 ? 17.342 -13.913 -14.280 1.00 62.42 16 ILE A CA 3
ATOM 1435 C C . ILE A 1 16 ? 18.856 -13.985 -14.113 1.00 43.45 16 ILE A C 3
ATOM 1436 O O . ILE A 1 16 ? 19.590 -14.191 -15.081 1.00 12.14 16 ILE A O 3
ATOM 1452 N N . LYS A 1 17 ? 19.319 -13.814 -12.880 1.00 33.34 17 LYS A N 3
ATOM 1453 C CA . LYS A 1 17 ? 20.746 -13.862 -12.583 1.00 74.13 17 LYS A CA 3
ATOM 1454 C C . LYS A 1 17 ? 21.315 -15.247 -12.873 1.00 64.00 17 LYS A C 3
ATOM 1455 O O . LYS A 1 17 ? 22.472 -15.383 -13.268 1.00 45.41 17 LYS A O 3
ATOM 1474 N N . GLY A 1 18 ? 20.494 -16.274 -12.675 1.00 13.50 18 GLY A N 3
ATOM 1475 C CA . GLY A 1 18 ? 20.934 -17.634 -12.921 1.00 72.34 18 GLY A CA 3
ATOM 1476 C C . GLY A 1 18 ? 20.432 -18.175 -14.245 1.00 71.24 18 GLY A C 3
ATOM 1477 O O . GLY A 1 18 ? 21.038 -19.076 -14.826 1.00 52.12 18 GLY A O 3
ATOM 1481 N N . PHE A 1 19 ? 19.320 -17.626 -14.724 1.00 23.21 19 PHE A N 3
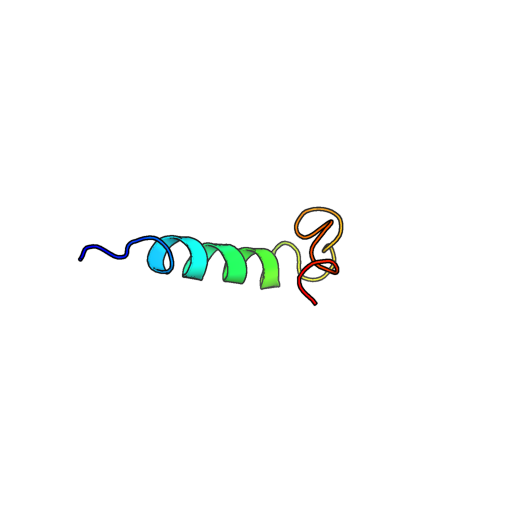ATOM 1482 C CA . PHE A 1 19 ? 18.735 -18.061 -15.987 1.00 21.12 19 PHE A CA 3
ATOM 1483 C C . PHE A 1 19 ? 19.721 -17.874 -17.136 1.00 64.31 19 PHE A C 3
ATOM 1484 O O . PHE A 1 19 ? 19.660 -18.580 -18.142 1.00 2.10 19 PHE A O 3
ATOM 1501 N N . GLY A 1 20 ? 20.631 -16.917 -16.978 1.00 55.13 20 GLY A N 3
ATOM 1502 C CA . GLY A 1 20 ? 21.617 -16.653 -18.010 1.00 34.11 20 GLY A CA 3
ATOM 1503 C C . GLY A 1 20 ? 22.881 -16.026 -17.457 1.00 13.43 20 GLY A C 3
ATOM 1504 O O . GLY A 1 20 ? 23.322 -14.978 -17.930 1.00 14.12 20 GLY A O 3
ATOM 1508 N N . LYS A 1 21 ? 23.466 -16.666 -16.450 1.00 53.01 21 LYS A N 3
ATOM 1509 C CA . LYS A 1 21 ? 24.687 -16.165 -15.830 1.00 54.03 21 LYS A CA 3
ATOM 1510 C C . LYS A 1 21 ? 25.830 -16.118 -16.839 1.00 74.54 21 LYS A C 3
ATOM 1511 O O . LYS A 1 21 ? 26.826 -15.428 -16.632 1.00 23.05 21 LYS A O 3
ATOM 1530 N N . GLY A 1 22 ? 25.677 -16.857 -17.934 1.00 70.33 22 GLY A N 3
ATOM 1531 C CA . GLY A 1 22 ? 26.704 -16.885 -18.960 1.00 15.33 22 GLY A CA 3
ATOM 1532 C C . GLY A 1 22 ? 26.809 -15.572 -19.710 1.00 10.32 22 GLY A C 3
ATOM 1533 O O . GLY A 1 22 ? 27.856 -15.253 -20.273 1.00 73.42 22 GLY A O 3
ATOM 1537 N N . ALA A 1 23 ? 25.721 -14.808 -19.719 1.00 23.05 23 ALA A N 3
ATOM 1538 C CA . ALA A 1 23 ? 25.696 -13.522 -20.405 1.00 22.32 23 ALA A CA 3
ATOM 1539 C C . ALA A 1 23 ? 26.736 -12.570 -19.824 1.00 15.41 23 ALA A C 3
ATOM 1540 O O . ALA A 1 23 ? 26.847 -12.426 -18.606 1.00 65.11 23 ALA A O 3
ATOM 1547 N N . ILE A 1 24 ? 27.494 -11.922 -20.702 1.00 55.30 24 ILE A N 3
ATOM 1548 C CA . ILE A 1 24 ? 28.523 -10.983 -20.275 1.00 43.52 24 ILE A CA 3
ATOM 1549 C C . ILE A 1 24 ? 27.936 -9.596 -20.032 1.00 24.31 24 ILE A C 3
ATOM 1550 O O . ILE A 1 24 ? 28.487 -8.802 -19.269 1.00 51.45 24 ILE A O 3
ATOM 1566 N N . LYS A 1 25 ? 26.814 -9.312 -20.684 1.00 32.53 25 LYS A N 3
ATOM 1567 C CA . LYS A 1 25 ? 26.148 -8.023 -20.537 1.00 24.41 25 LYS A CA 3
ATOM 1568 C C . LYS A 1 25 ? 25.770 -7.769 -19.081 1.00 43.13 25 LYS A C 3
ATOM 1569 O O . LYS A 1 25 ? 25.876 -6.645 -18.591 1.00 60.21 25 LYS A O 3
ATOM 1588 N N . GLU A 1 26 ? 25.331 -8.820 -18.396 1.00 50.01 26 GLU A N 3
ATOM 1589 C CA . GLU A 1 26 ? 24.938 -8.709 -16.996 1.00 43.52 26 GLU A CA 3
ATOM 1590 C C . GLU A 1 26 ? 26.153 -8.451 -16.109 1.00 61.12 26 GLU A C 3
ATOM 1591 O O . GLU A 1 26 ? 26.042 -7.839 -15.048 1.00 31.12 26 GLU A O 3
ATOM 1603 N N . GLY A 1 27 ? 27.314 -8.924 -16.553 1.00 72.12 27 GLY A N 3
ATOM 1604 C CA . GLY A 1 27 ? 28.533 -8.736 -15.788 1.00 73.43 27 GLY A CA 3
ATOM 1605 C C . GLY A 1 27 ? 29.396 -9.982 -15.758 1.00 34.24 27 GLY A C 3
ATOM 1606 O O . GLY A 1 27 ? 28.985 -11.017 -15.235 1.00 33.05 27 GLY A O 3
ATOM 1610 N N . ASN A 1 28 ? 30.595 -9.883 -16.321 1.00 61.44 28 ASN A N 3
ATOM 1611 C CA . ASN A 1 28 ? 31.518 -11.012 -16.358 1.00 74.45 28 ASN A CA 3
ATOM 1612 C C . ASN A 1 28 ? 31.903 -11.447 -14.948 1.00 15.25 28 ASN A C 3
ATOM 1613 O O . ASN A 1 28 ? 31.316 -10.994 -13.964 1.00 50.34 28 ASN A O 3
ATOM 1624 N N . LYS A 1 29 ? 32.893 -12.328 -14.855 1.00 51.22 29 LYS A N 3
ATOM 1625 C CA . LYS A 1 29 ? 33.359 -12.823 -13.566 1.00 21.34 29 LYS A CA 3
ATOM 1626 C C . LYS A 1 29 ? 34.230 -11.785 -12.866 1.00 43.34 29 LYS A C 3
ATOM 1627 O O . LYS A 1 29 ? 34.366 -11.797 -11.643 1.00 24.12 29 LYS A O 3
ATOM 1646 N N . ASP A 1 30 ? 34.817 -10.887 -13.650 1.00 53.23 30 ASP A N 3
ATOM 1647 C CA . ASP A 1 30 ? 35.673 -9.839 -13.106 1.00 32.32 30 ASP A CA 3
ATOM 1648 C C . ASP A 1 30 ? 35.615 -8.585 -13.973 1.00 23.25 30 ASP A C 3
ATOM 1649 O O . ASP A 1 30 ? 36.584 -7.830 -14.056 1.00 62.14 30 ASP A O 3
ATOM 1658 N N . LYS A 1 31 ? 34.474 -8.370 -14.617 1.00 54.40 31 LYS A N 3
ATOM 1659 C CA . LYS A 1 31 ? 34.288 -7.207 -15.478 1.00 20.42 31 LYS A CA 3
ATOM 1660 C C . LYS A 1 31 ? 34.547 -5.915 -14.710 1.00 41.14 31 LYS A C 3
ATOM 1661 O O . LYS A 1 31 ? 34.893 -4.891 -15.300 1.00 30.12 31 LYS A O 3
ATOM 1680 N N . TRP A 1 32 ? 34.379 -5.970 -13.394 1.00 62.32 32 TRP A N 3
ATOM 1681 C CA . TRP A 1 32 ? 34.597 -4.804 -12.546 1.00 54.54 32 TRP A CA 3
ATOM 1682 C C . TRP A 1 32 ? 36.077 -4.444 -12.484 1.00 60.13 32 TRP A C 3
ATOM 1683 O O . TRP A 1 32 ? 36.437 -3.288 -12.260 1.00 31.35 32 TRP A O 3
ATOM 1704 N N . LYS A 1 33 ? 36.932 -5.441 -12.685 1.00 4.11 33 LYS A N 3
ATOM 1705 C CA . LYS A 1 33 ? 38.375 -5.230 -12.653 1.00 72.03 33 LYS A CA 3
ATOM 1706 C C . LYS A 1 33 ? 38.818 -4.330 -13.802 1.00 64.35 33 LYS A C 3
ATOM 1707 O O . LYS A 1 33 ? 39.851 -3.667 -13.720 1.00 62.15 33 LYS A O 3
ATOM 1726 N N . ASN A 1 34 ? 38.030 -4.312 -14.872 1.00 72.12 34 ASN A N 3
ATOM 1727 C CA . ASN A 1 34 ? 38.342 -3.493 -16.038 1.00 15.44 34 ASN A CA 3
ATOM 1728 C C . ASN A 1 34 ? 37.638 -2.141 -15.956 1.00 63.21 34 ASN A C 3
ATOM 1729 O O . ASN A 1 34 ? 37.761 -1.311 -16.857 1.00 72.25 34 ASN A O 3
ATOM 1740 N N . ILE A 1 35 ? 36.903 -1.928 -14.870 1.00 52.34 35 ILE A N 3
ATOM 1741 C CA . ILE A 1 35 ? 36.182 -0.677 -14.671 1.00 13.25 35 ILE A CA 3
ATOM 1742 C C . ILE A 1 35 ? 35.346 -0.322 -15.896 1.00 23.01 35 ILE A C 3
ATOM 1743 O O . ILE A 1 35 ? 34.662 -1.175 -16.462 1.00 42.42 35 ILE A O 3
ATOM 1759 N N . LYS A 1 1 ? -2.948 -1.890 -3.283 1.00 2.31 1 LYS A N 4
ATOM 1760 C CA . LYS A 1 1 ? -2.760 -2.434 -4.623 1.00 15.52 1 LYS A CA 4
ATOM 1761 C C . LYS A 1 1 ? -2.319 -3.892 -4.561 1.00 63.20 1 LYS A C 4
ATOM 1762 O O . LYS A 1 1 ? -2.217 -4.476 -3.482 1.00 14.02 1 LYS A O 4
ATOM 1781 N N . LYS A 1 2 ? -2.055 -4.476 -5.725 1.00 53.44 2 LYS A N 4
ATOM 1782 C CA . LYS A 1 2 ? -1.621 -5.865 -5.804 1.00 73.35 2 LYS A CA 4
ATOM 1783 C C . LYS A 1 2 ? -0.220 -6.032 -5.224 1.00 55.23 2 LYS A C 4
ATOM 1784 O O . LYS A 1 2 ? 0.084 -7.044 -4.594 1.00 70.52 2 LYS A O 4
ATOM 1803 N N . TRP A 1 3 ? 0.627 -5.032 -5.440 1.00 15.12 3 TRP A N 4
ATOM 1804 C CA . TRP A 1 3 ? 1.995 -5.068 -4.936 1.00 50.34 3 TRP A CA 4
ATOM 1805 C C . TRP A 1 3 ? 2.748 -6.272 -5.491 1.00 52.25 3 TRP A C 4
ATOM 1806 O O . TRP A 1 3 ? 3.356 -7.035 -4.742 1.00 44.43 3 TRP A O 4
ATOM 1827 N N . GLY A 1 4 ? 2.702 -6.437 -6.810 1.00 45.51 4 GLY A N 4
ATOM 1828 C CA . GLY A 1 4 ? 3.385 -7.550 -7.442 1.00 72.44 4 GLY A CA 4
ATOM 1829 C C . GLY A 1 4 ? 4.790 -7.194 -7.884 1.00 44.11 4 GLY A C 4
ATOM 1830 O O . GLY A 1 4 ? 5.383 -7.887 -8.711 1.00 74.13 4 GLY A O 4
ATOM 1834 N N . TRP A 1 5 ? 5.325 -6.110 -7.333 1.00 74.03 5 TRP A N 4
ATOM 1835 C CA . TRP A 1 5 ? 6.669 -5.662 -7.677 1.00 43.12 5 TRP A CA 4
ATOM 1836 C C . TRP A 1 5 ? 7.721 -6.473 -6.929 1.00 4.34 5 TRP A C 4
ATOM 1837 O O . TRP A 1 5 ? 8.574 -7.117 -7.541 1.00 23.24 5 TRP A O 4
ATOM 1858 N N . LEU A 1 6 ? 7.656 -6.437 -5.602 1.00 60.23 6 LEU A N 4
ATOM 1859 C CA . LEU A 1 6 ? 8.604 -7.170 -4.770 1.00 12.24 6 LEU A CA 4
ATOM 1860 C C . LEU A 1 6 ? 8.370 -8.674 -4.872 1.00 52.44 6 LEU A C 4
ATOM 1861 O O . LEU A 1 6 ? 9.288 -9.469 -4.676 1.00 72.34 6 LEU A O 4
ATOM 1877 N N . ALA A 1 7 ? 7.135 -9.055 -5.183 1.00 63.20 7 ALA A N 4
ATOM 1878 C CA . ALA A 1 7 ? 6.782 -10.463 -5.316 1.00 73.03 7 ALA A CA 4
ATOM 1879 C C . ALA A 1 7 ? 7.484 -11.095 -6.513 1.00 45.31 7 ALA A C 4
ATOM 1880 O O . ALA A 1 7 ? 7.731 -12.300 -6.534 1.00 63.53 7 ALA A O 4
ATOM 1887 N N . TRP A 1 8 ? 7.803 -10.273 -7.507 1.00 21.41 8 TRP A N 4
ATOM 1888 C CA . TRP A 1 8 ? 8.477 -10.753 -8.708 1.00 43.01 8 TRP A CA 4
ATOM 1889 C C . TRP A 1 8 ? 9.992 -10.673 -8.551 1.00 73.30 8 TRP A C 4
ATOM 1890 O O . TRP A 1 8 ? 10.732 -11.417 -9.195 1.00 4.25 8 TRP A O 4
ATOM 1911 N N . VAL A 1 9 ? 10.446 -9.767 -7.691 1.00 65.04 9 VAL A N 4
ATOM 1912 C CA . VAL A 1 9 ? 11.873 -9.592 -7.449 1.00 44.51 9 VAL A CA 4
ATOM 1913 C C . VAL A 1 9 ? 12.448 -10.771 -6.672 1.00 41.15 9 VAL A C 4
ATOM 1914 O O . VAL A 1 9 ? 13.575 -11.201 -6.921 1.00 34.05 9 VAL A O 4
ATOM 1927 N N . ASP A 1 10 ? 11.666 -11.290 -5.732 1.00 45.01 10 ASP A N 4
ATOM 1928 C CA . ASP A 1 10 ? 12.097 -12.422 -4.919 1.00 54.32 10 ASP A CA 4
ATOM 1929 C C . ASP A 1 10 ? 12.586 -13.568 -5.799 1.00 12.10 10 ASP A C 4
ATOM 1930 O O . ASP A 1 10 ? 13.739 -13.993 -5.723 1.00 52.20 10 ASP A O 4
ATOM 1939 N N . PRO A 1 11 ? 11.689 -14.082 -6.654 1.00 23.31 11 PRO A N 4
ATOM 1940 C CA . PRO A 1 11 ? 12.007 -15.187 -7.564 1.00 53.31 11 PRO A CA 4
ATOM 1941 C C . PRO A 1 11 ? 12.968 -14.767 -8.671 1.00 71.42 11 PRO A C 4
ATOM 1942 O O . PRO A 1 11 ? 13.463 -15.604 -9.426 1.00 12.10 11 PRO A O 4
ATOM 1953 N N . ALA A 1 12 ? 13.228 -13.467 -8.762 1.00 20.33 12 ALA A N 4
ATOM 1954 C CA . ALA A 1 12 ? 14.132 -12.938 -9.775 1.00 42.10 12 ALA A CA 4
ATOM 1955 C C . ALA A 1 12 ? 15.583 -13.267 -9.442 1.00 4.12 12 ALA A C 4
ATOM 1956 O O . ALA A 1 12 ? 16.281 -13.908 -10.228 1.00 41.00 12 ALA A O 4
ATOM 1963 N N . TYR A 1 13 ? 16.032 -12.824 -8.273 1.00 11.33 13 TYR A N 4
ATOM 1964 C CA . TYR A 1 13 ? 17.402 -13.069 -7.837 1.00 53.40 13 TYR A CA 4
ATOM 1965 C C . TYR A 1 13 ? 17.746 -14.552 -7.931 1.00 45.33 13 TYR A C 4
ATOM 1966 O O . TYR A 1 13 ? 18.721 -14.933 -8.579 1.00 32.11 13 TYR A O 4
ATOM 1984 N N . GLU A 1 14 ? 16.939 -15.383 -7.280 1.00 54.04 14 GLU A N 4
ATOM 1985 C CA . GLU A 1 14 ? 17.158 -16.825 -7.290 1.00 51.54 14 GLU A CA 4
ATOM 1986 C C . GLU A 1 14 ? 17.287 -17.345 -8.719 1.00 21.31 14 GLU A C 4
ATOM 1987 O O . GLU A 1 14 ? 18.053 -18.271 -8.987 1.00 45.23 14 GLU A O 4
ATOM 1999 N N . PHE A 1 15 ? 16.532 -16.744 -9.632 1.00 75.31 15 PHE A N 4
ATOM 2000 C CA . PHE A 1 15 ? 16.559 -17.148 -11.033 1.00 45.52 15 PHE A CA 4
ATOM 2001 C C . PHE A 1 15 ? 17.864 -16.718 -11.697 1.00 5.31 15 PHE A C 4
ATOM 2002 O O . PHE A 1 15 ? 18.526 -17.514 -12.364 1.00 33.34 15 PHE A O 4
ATOM 2019 N N . ILE A 1 16 ? 18.228 -15.453 -11.510 1.00 31.42 16 ILE A N 4
ATOM 2020 C CA . ILE A 1 16 ? 19.453 -14.918 -12.089 1.00 43.44 16 ILE A CA 4
ATOM 2021 C C . ILE A 1 16 ? 20.684 -15.594 -11.496 1.00 20.43 16 ILE A C 4
ATOM 2022 O O . ILE A 1 16 ? 21.738 -15.659 -12.129 1.00 53.44 16 ILE A O 4
ATOM 2038 N N . LYS A 1 17 ? 20.543 -16.100 -10.275 1.00 62.42 17 LYS A N 4
ATOM 2039 C CA . LYS A 1 17 ? 21.642 -16.776 -9.595 1.00 73.21 17 LYS A CA 4
ATOM 2040 C C . LYS A 1 17 ? 22.176 -17.929 -10.438 1.00 64.43 17 LYS A C 4
ATOM 2041 O O . LYS A 1 17 ? 23.333 -18.325 -10.304 1.00 24.45 17 LYS A O 4
ATOM 2060 N N . GLY A 1 18 ? 21.326 -18.464 -11.310 1.00 0.42 18 GLY A N 4
ATOM 2061 C CA . GLY A 1 18 ? 21.732 -19.565 -12.163 1.00 23.11 18 GLY A CA 4
ATOM 2062 C C . GLY A 1 18 ? 21.428 -19.308 -13.626 1.00 23.35 18 GLY A C 4
ATOM 2063 O O . GLY A 1 18 ? 22.327 -19.326 -14.467 1.00 23.35 18 GLY A O 4
ATOM 2067 N N . PHE A 1 19 ? 20.157 -19.070 -13.931 1.00 61.01 19 PHE A N 4
ATOM 2068 C CA . PHE A 1 19 ? 19.736 -18.811 -15.303 1.00 61.20 19 PHE A CA 4
ATOM 2069 C C . PHE A 1 19 ? 20.558 -17.684 -15.921 1.00 1.44 19 PHE A C 4
ATOM 2070 O O . PHE A 1 19 ? 20.762 -17.641 -17.133 1.00 73.31 19 PHE A O 4
ATOM 2087 N N . GLY A 1 20 ? 21.028 -16.770 -15.076 1.00 32.41 20 GLY A N 4
ATOM 2088 C CA . GLY A 1 20 ? 21.821 -15.654 -15.556 1.00 63.32 20 GLY A CA 4
ATOM 2089 C C . GLY A 1 20 ? 22.967 -15.314 -14.624 1.00 12.43 20 GLY A C 4
ATOM 2090 O O . GLY A 1 20 ? 23.100 -14.172 -14.182 1.00 72.11 20 GLY A O 4
ATOM 2094 N N . LYS A 1 21 ? 23.797 -16.306 -14.321 1.00 75.41 21 LYS A N 4
ATOM 2095 C CA . LYS A 1 21 ? 24.937 -16.108 -13.435 1.00 11.34 21 LYS A CA 4
ATOM 2096 C C . LYS A 1 21 ? 25.908 -15.086 -14.017 1.00 54.43 21 LYS A C 4
ATOM 2097 O O . LYS A 1 21 ? 26.738 -14.526 -13.303 1.00 11.14 21 LYS A O 4
ATOM 2116 N N . GLY A 1 22 ? 25.796 -14.846 -15.320 1.00 41.24 22 GLY A N 4
ATOM 2117 C CA . GLY A 1 22 ? 26.669 -13.890 -15.976 1.00 63.13 22 GLY A CA 4
ATOM 2118 C C . GLY A 1 22 ? 26.098 -13.387 -17.287 1.00 71.21 22 GLY A C 4
ATOM 2119 O O . GLY A 1 22 ? 26.733 -13.504 -18.334 1.00 62.45 22 GLY A O 4
ATOM 2123 N N . ALA A 1 23 ? 24.894 -12.827 -17.230 1.00 1.11 23 ALA A N 4
ATOM 2124 C CA . ALA A 1 23 ? 24.237 -12.304 -18.422 1.00 23.34 23 ALA A CA 4
ATOM 2125 C C . ALA A 1 23 ? 24.902 -11.016 -18.894 1.00 42.05 23 ALA A C 4
ATOM 2126 O O . ALA A 1 23 ? 25.063 -10.070 -18.123 1.00 30.14 23 ALA A O 4
ATOM 2133 N N . ILE A 1 24 ? 25.287 -10.987 -20.166 1.00 0.51 24 ILE A N 4
ATOM 2134 C CA . ILE A 1 24 ? 25.934 -9.814 -20.741 1.00 1.34 24 ILE A CA 4
ATOM 2135 C C . ILE A 1 24 ? 24.904 -8.802 -21.230 1.00 13.43 24 ILE A C 4
ATOM 2136 O O . ILE A 1 24 ? 25.187 -7.607 -21.325 1.00 35.12 24 ILE A O 4
ATOM 2152 N N . LYS A 1 25 ? 23.706 -9.287 -21.537 1.00 53.15 25 LYS A N 4
ATOM 2153 C CA . LYS A 1 25 ? 22.630 -8.426 -22.014 1.00 0.40 25 LYS A CA 4
ATOM 2154 C C . LYS A 1 25 ? 22.130 -7.513 -20.899 1.00 55.10 25 LYS A C 4
ATOM 2155 O O . LYS A 1 25 ? 21.858 -6.334 -21.125 1.00 71.32 25 LYS A O 4
ATOM 2174 N N . GLU A 1 26 ? 22.012 -8.066 -19.696 1.00 14.32 26 GLU A N 4
ATOM 2175 C CA . GLU A 1 26 ? 21.544 -7.300 -18.546 1.00 44.44 26 GLU A CA 4
ATOM 2176 C C . GLU A 1 26 ? 22.590 -6.276 -18.114 1.00 12.43 26 GLU A C 4
ATOM 2177 O O . GLU A 1 26 ? 22.254 -5.174 -17.682 1.00 13.23 26 GLU A O 4
ATOM 2189 N N . GLY A 1 27 ? 23.860 -6.649 -18.233 1.00 4.12 27 GLY A N 4
ATOM 2190 C CA . GLY A 1 27 ? 24.936 -5.753 -17.850 1.00 32.13 27 GLY A CA 4
ATOM 2191 C C . GLY A 1 27 ? 26.051 -6.468 -17.112 1.00 14.30 27 GLY A C 4
ATOM 2192 O O . GLY A 1 27 ? 25.855 -6.955 -16.000 1.00 31.24 27 GLY A O 4
ATOM 2196 N N . ASN A 1 28 ? 27.224 -6.531 -17.734 1.00 34.53 28 ASN A N 4
ATOM 2197 C CA . ASN A 1 28 ? 28.374 -7.194 -17.130 1.00 32.25 28 ASN A CA 4
ATOM 2198 C C . ASN A 1 28 ? 28.783 -6.500 -15.834 1.00 43.23 28 ASN A C 4
ATOM 2199 O O . ASN A 1 28 ? 29.503 -5.501 -15.853 1.00 24.24 28 ASN A O 4
ATOM 2210 N N . LYS A 1 29 ? 28.320 -7.036 -14.710 1.00 50.41 29 LYS A N 4
ATOM 2211 C CA . LYS A 1 29 ? 28.638 -6.470 -13.404 1.00 64.24 29 LYS A CA 4
ATOM 2212 C C . LYS A 1 29 ? 30.103 -6.709 -13.051 1.00 11.13 29 LYS A C 4
ATOM 2213 O O . LYS A 1 29 ? 30.783 -5.815 -12.546 1.00 60.14 29 LYS A O 4
ATOM 2232 N N . ASP A 1 30 ? 30.582 -7.918 -13.319 1.00 60.34 30 ASP A N 4
ATOM 2233 C CA . ASP A 1 30 ? 31.967 -8.273 -13.032 1.00 31.43 30 ASP A CA 4
ATOM 2234 C C . ASP A 1 30 ? 32.871 -7.939 -14.214 1.00 55.04 30 ASP A C 4
ATOM 2235 O O . ASP A 1 30 ? 33.679 -8.762 -14.644 1.00 71.04 30 ASP A O 4
ATOM 2244 N N . LYS A 1 31 ? 32.727 -6.726 -14.737 1.00 44.12 31 LYS A N 4
ATOM 2245 C CA . LYS A 1 31 ? 33.530 -6.281 -15.870 1.00 50.03 31 LYS A CA 4
ATOM 2246 C C . LYS A 1 31 ? 34.859 -5.699 -15.400 1.00 43.04 31 LYS A C 4
ATOM 2247 O O . LYS A 1 31 ? 35.836 -5.675 -16.149 1.00 61.10 31 LYS A O 4
ATOM 2266 N N . TRP A 1 32 ? 34.889 -5.233 -14.157 1.00 51.53 32 TRP A N 4
ATOM 2267 C CA . TRP A 1 32 ? 36.100 -4.652 -13.588 1.00 34.03 32 TRP A CA 4
ATOM 2268 C C . TRP A 1 32 ? 37.188 -5.708 -13.429 1.00 75.54 32 TRP A C 4
ATOM 2269 O O . TRP A 1 32 ? 38.377 -5.391 -13.401 1.00 14.50 32 TRP A O 4
ATOM 2290 N N . LYS A 1 33 ? 36.774 -6.967 -13.327 1.00 13.11 33 LYS A N 4
ATOM 2291 C CA . LYS A 1 33 ? 37.713 -8.072 -13.173 1.00 51.40 33 LYS A CA 4
ATOM 2292 C C . LYS A 1 33 ? 38.576 -8.229 -14.420 1.00 64.35 33 LYS A C 4
ATOM 2293 O O . LYS A 1 33 ? 39.688 -8.752 -14.355 1.00 31.40 33 LYS A O 4
ATOM 2312 N N . ASN A 1 34 ? 38.058 -7.772 -15.555 1.00 73.15 34 ASN A N 4
ATOM 2313 C CA . ASN A 1 34 ? 38.782 -7.862 -16.818 1.00 4.01 34 ASN A CA 4
ATOM 2314 C C . ASN A 1 34 ? 39.569 -6.582 -17.086 1.00 31.41 34 ASN A C 4
ATOM 2315 O O . ASN A 1 34 ? 40.069 -6.369 -18.191 1.00 22.42 34 ASN A O 4
ATOM 2326 N N . ILE A 1 35 ? 39.674 -5.735 -16.068 1.00 51.10 35 ILE A N 4
ATOM 2327 C CA . ILE A 1 35 ? 40.401 -4.478 -16.193 1.00 53.33 35 ILE A CA 4
ATOM 2328 C C . ILE A 1 35 ? 41.179 -4.163 -14.920 1.00 61.52 35 ILE A C 4
ATOM 2329 O O . ILE A 1 35 ? 40.626 -3.635 -13.956 1.00 33.53 35 ILE A O 4
ATOM 2345 N N . LYS A 1 1 ? 3.772 1.897 -0.986 1.00 55.05 1 LYS A N 5
ATOM 2346 C CA . LYS A 1 1 ? 4.166 1.786 -2.386 1.00 4.33 1 LYS A CA 5
ATOM 2347 C C . LYS A 1 1 ? 4.013 0.352 -2.882 1.00 44.23 1 LYS A C 5
ATOM 2348 O O . LYS A 1 1 ? 4.005 -0.592 -2.092 1.00 75.02 1 LYS A O 5
ATOM 2367 N N . LYS A 1 2 ? 3.895 0.195 -4.196 1.00 54.44 2 LYS A N 5
ATOM 2368 C CA . LYS A 1 2 ? 3.745 -1.123 -4.800 1.00 31.53 2 LYS A CA 5
ATOM 2369 C C . LYS A 1 2 ? 4.913 -2.030 -4.423 1.00 53.33 2 LYS A C 5
ATOM 2370 O O . LYS A 1 2 ? 4.726 -3.214 -4.143 1.00 42.15 2 LYS A O 5
ATOM 2389 N N . TRP A 1 3 ? 6.115 -1.466 -4.417 1.00 51.53 3 TRP A N 5
ATOM 2390 C CA . TRP A 1 3 ? 7.313 -2.223 -4.073 1.00 72.34 3 TRP A CA 5
ATOM 2391 C C . TRP A 1 3 ? 7.486 -3.420 -5.003 1.00 14.43 3 TRP A C 5
ATOM 2392 O O . TRP A 1 3 ? 7.677 -4.547 -4.549 1.00 61.23 3 TRP A O 5
ATOM 2413 N N . GLY A 1 4 ? 7.417 -3.166 -6.306 1.00 70.22 4 GLY A N 5
ATOM 2414 C CA . GLY A 1 4 ? 7.568 -4.233 -7.278 1.00 61.03 4 GLY A CA 5
ATOM 2415 C C . GLY A 1 4 ? 9.003 -4.399 -7.739 1.00 53.41 4 GLY A C 5
ATOM 2416 O O . GLY A 1 4 ? 9.262 -5.012 -8.774 1.00 60.32 4 GLY A O 5
ATOM 2420 N N . TRP A 1 5 ? 9.936 -3.849 -6.971 1.00 20.14 5 TRP A N 5
ATOM 2421 C CA . TRP A 1 5 ? 11.352 -3.938 -7.307 1.00 45.43 5 TRP A CA 5
ATOM 2422 C C . TRP A 1 5 ? 11.922 -5.296 -6.912 1.00 1.51 5 TRP A C 5
ATOM 2423 O O . TRP A 1 5 ? 12.429 -6.037 -7.755 1.00 52.32 5 TRP A O 5
ATOM 2444 N N . LEU A 1 6 ? 11.836 -5.617 -5.626 1.00 10.42 6 LEU A N 5
ATOM 2445 C CA . LEU A 1 6 ? 12.343 -6.887 -5.119 1.00 20.03 6 LEU A CA 5
ATOM 2446 C C . LEU A 1 6 ? 11.551 -8.057 -5.693 1.00 20.54 6 LEU A C 5
ATOM 2447 O O . LEU A 1 6 ? 12.064 -9.170 -5.808 1.00 3.03 6 LEU A O 5
ATOM 2463 N N . ALA A 1 7 ? 10.298 -7.798 -6.053 1.00 5.31 7 ALA A N 5
ATOM 2464 C CA . ALA A 1 7 ? 9.437 -8.828 -6.619 1.00 20.30 7 ALA A CA 5
ATOM 2465 C C . ALA A 1 7 ? 9.924 -9.253 -8.000 1.00 53.24 7 ALA A C 5
ATOM 2466 O O . ALA A 1 7 ? 9.700 -10.386 -8.426 1.00 51.24 7 ALA A O 5
ATOM 2473 N N . TRP A 1 8 ? 10.589 -8.337 -8.695 1.00 52.01 8 TRP A N 5
ATOM 2474 C CA . TRP A 1 8 ? 11.106 -8.617 -10.030 1.00 24.24 8 TRP A CA 5
ATOM 2475 C C . TRP A 1 8 ? 12.525 -9.171 -9.958 1.00 70.31 8 TRP A C 5
ATOM 2476 O O . TRP A 1 8 ? 12.961 -9.905 -10.845 1.00 51.14 8 TRP A O 5
ATOM 2497 N N . VAL A 1 9 ? 13.242 -8.816 -8.896 1.00 73.14 9 VAL A N 5
ATOM 2498 C CA . VAL A 1 9 ? 14.611 -9.279 -8.709 1.00 24.42 9 VAL A CA 5
ATOM 2499 C C . VAL A 1 9 ? 14.642 -10.738 -8.267 1.00 64.24 9 VAL A C 5
ATOM 2500 O O . VAL A 1 9 ? 15.608 -11.456 -8.528 1.00 61.03 9 VAL A O 5
ATOM 2513 N N . ASP A 1 10 ? 13.580 -11.171 -7.598 1.00 13.41 10 ASP A N 5
ATOM 2514 C CA . ASP A 1 10 ? 13.484 -12.545 -7.121 1.00 33.41 10 ASP A CA 5
ATOM 2515 C C . ASP A 1 10 ? 13.623 -13.532 -8.276 1.00 35.21 10 ASP A C 5
ATOM 2516 O O . ASP A 1 10 ? 14.531 -14.363 -8.309 1.00 52.33 10 ASP A O 5
ATOM 2525 N N . PRO A 1 11 ? 12.701 -13.442 -9.246 1.00 14.21 11 PRO A N 5
ATOM 2526 C CA . PRO A 1 11 ? 12.698 -14.319 -10.420 1.00 64.32 11 PRO A CA 5
ATOM 2527 C C . PRO A 1 11 ? 13.861 -14.029 -11.363 1.00 40.41 11 PRO A C 5
ATOM 2528 O O . PRO A 1 11 ? 14.244 -14.875 -12.170 1.00 43.22 11 PRO A O 5
ATOM 2539 N N . ALA A 1 12 ? 14.418 -12.827 -11.255 1.00 43.01 12 ALA A N 5
ATOM 2540 C CA . ALA A 1 12 ? 15.539 -12.426 -12.097 1.00 30.24 12 ALA A CA 5
ATOM 2541 C C . ALA A 1 12 ? 16.824 -13.127 -11.670 1.00 22.31 12 ALA A C 5
ATOM 2542 O O . ALA A 1 12 ? 17.390 -13.920 -12.423 1.00 40.23 12 ALA A O 5
ATOM 2549 N N . TYR A 1 13 ? 17.280 -12.830 -10.458 1.00 63.13 13 TYR A N 5
ATOM 2550 C CA . TYR A 1 13 ? 18.501 -13.430 -9.933 1.00 10.22 13 TYR A CA 5
ATOM 2551 C C . TYR A 1 13 ? 18.435 -14.952 -10.006 1.00 63.30 13 TYR A C 5
ATOM 2552 O O . TYR A 1 13 ? 19.430 -15.613 -10.302 1.00 71.25 13 TYR A O 5
ATOM 2570 N N . GLU A 1 14 ? 17.255 -15.501 -9.734 1.00 4.10 14 GLU A N 5
ATOM 2571 C CA . GLU A 1 14 ? 17.059 -16.945 -9.769 1.00 22.43 14 GLU A CA 5
ATOM 2572 C C . GLU A 1 14 ? 17.262 -17.488 -11.180 1.00 63.34 14 GLU A C 5
ATOM 2573 O O . GLU A 1 14 ? 17.614 -18.654 -11.365 1.00 13.22 14 GLU A O 5
ATOM 2585 N N . PHE A 1 15 ? 17.038 -16.635 -12.174 1.00 50.10 15 PHE A N 5
ATOM 2586 C CA . PHE A 1 15 ? 17.194 -17.028 -13.570 1.00 25.15 15 PHE A CA 5
ATOM 2587 C C . PHE A 1 15 ? 18.669 -17.198 -13.925 1.00 13.23 15 PHE A C 5
ATOM 2588 O O . PHE A 1 15 ? 19.061 -18.196 -14.530 1.00 3.22 15 PHE A O 5
ATOM 2605 N N . ILE A 1 16 ? 19.479 -16.216 -13.545 1.00 3.12 16 ILE A N 5
ATOM 2606 C CA . ILE A 1 16 ? 20.910 -16.256 -13.822 1.00 73.34 16 ILE A CA 5
ATOM 2607 C C . ILE A 1 16 ? 21.582 -17.403 -13.076 1.00 24.22 16 ILE A C 5
ATOM 2608 O O . ILE A 1 16 ? 22.622 -17.909 -13.499 1.00 21.23 16 ILE A O 5
ATOM 2624 N N . LYS A 1 17 ? 20.981 -17.811 -11.963 1.00 43.31 17 LYS A N 5
ATOM 2625 C CA . LYS A 1 17 ? 21.519 -18.900 -11.157 1.00 61.54 17 LYS A CA 5
ATOM 2626 C C . LYS A 1 17 ? 21.646 -20.176 -11.983 1.00 60.55 17 LYS A C 5
ATOM 2627 O O . LYS A 1 17 ? 22.427 -21.067 -11.651 1.00 74.43 17 LYS A O 5
ATOM 2646 N N . GLY A 1 18 ? 20.874 -20.257 -13.063 1.00 13.21 18 GLY A N 5
ATOM 2647 C CA . GLY A 1 18 ? 20.916 -21.427 -13.920 1.00 64.11 18 GLY A CA 5
ATOM 2648 C C . GLY A 1 18 ? 21.231 -21.079 -15.361 1.00 44.13 18 GLY A C 5
ATOM 2649 O O . GLY A 1 18 ? 21.835 -21.874 -16.082 1.00 5.31 18 GLY A O 5
ATOM 2653 N N . PHE A 1 19 ? 20.820 -19.888 -15.784 1.00 60.12 19 PHE A N 5
ATOM 2654 C CA . PHE A 1 19 ? 21.060 -19.437 -17.150 1.00 75.32 19 PHE A CA 5
ATOM 2655 C C . PHE A 1 19 ? 22.473 -18.882 -17.300 1.00 11.13 19 PHE A C 5
ATOM 2656 O O . PHE A 1 19 ? 23.081 -18.980 -18.365 1.00 31.34 19 PHE A O 5
ATOM 2673 N N . GLY A 1 20 ? 22.989 -18.297 -16.223 1.00 44.32 20 GLY A N 5
ATOM 2674 C CA . GLY A 1 20 ? 24.326 -17.733 -16.255 1.00 24.21 20 GLY A CA 5
ATOM 2675 C C . GLY A 1 20 ? 25.151 -18.128 -15.046 1.00 33.04 20 GLY A C 5
ATOM 2676 O O . GLY A 1 20 ? 25.820 -17.291 -14.440 1.00 43.55 20 GLY A O 5
ATOM 2680 N N . LYS A 1 21 ? 25.102 -19.407 -14.690 1.00 73.43 21 LYS A N 5
ATOM 2681 C CA . LYS A 1 21 ? 25.849 -19.913 -13.545 1.00 31.02 21 LYS A CA 5
ATOM 2682 C C . LYS A 1 21 ? 27.350 -19.738 -13.754 1.00 13.21 21 LYS A C 5
ATOM 2683 O O . LYS A 1 21 ? 28.128 -19.777 -12.802 1.00 34.13 21 LYS A O 5
ATOM 2702 N N . GLY A 1 22 ? 27.750 -19.543 -15.007 1.00 15.41 22 GLY A N 5
ATOM 2703 C CA . GLY A 1 22 ? 29.156 -19.363 -15.317 1.00 53.34 22 GLY A CA 5
ATOM 2704 C C . GLY A 1 22 ? 29.404 -18.161 -16.207 1.00 11.32 22 GLY A C 5
ATOM 2705 O O . GLY A 1 22 ? 30.378 -17.432 -16.020 1.00 30.33 22 GLY A O 5
ATOM 2709 N N . ALA A 1 23 ? 28.521 -17.953 -17.179 1.00 24.34 23 ALA A N 5
ATOM 2710 C CA . ALA A 1 23 ? 28.649 -16.831 -18.100 1.00 63.11 23 ALA A CA 5
ATOM 2711 C C . ALA A 1 23 ? 28.282 -15.517 -17.419 1.00 71.02 23 ALA A C 5
ATOM 2712 O O . ALA A 1 23 ? 27.105 -15.174 -17.307 1.00 13.44 23 ALA A O 5
ATOM 2719 N N . ILE A 1 24 ? 29.296 -14.787 -16.967 1.00 14.14 24 ILE A N 5
ATOM 2720 C CA . ILE A 1 24 ? 29.078 -13.511 -16.297 1.00 40.52 24 ILE A CA 5
ATOM 2721 C C . ILE A 1 24 ? 28.688 -12.426 -17.295 1.00 54.14 24 ILE A C 5
ATOM 2722 O O . ILE A 1 24 ? 28.043 -11.440 -16.937 1.00 44.44 24 ILE A O 5
ATOM 2738 N N . LYS A 1 25 ? 29.080 -12.615 -18.550 1.00 64.55 25 LYS A N 5
ATOM 2739 C CA . LYS A 1 25 ? 28.770 -11.656 -19.603 1.00 54.32 25 LYS A CA 5
ATOM 2740 C C . LYS A 1 25 ? 27.286 -11.695 -19.955 1.00 32.03 25 LYS A C 5
ATOM 2741 O O . LYS A 1 25 ? 26.557 -10.732 -19.717 1.00 64.24 25 LYS A O 5
ATOM 2760 N N . GLU A 1 26 ? 26.845 -12.815 -20.520 1.00 5.12 26 GLU A N 5
ATOM 2761 C CA . GLU A 1 26 ? 25.448 -12.978 -20.903 1.00 30.34 26 GLU A CA 5
ATOM 2762 C C . GLU A 1 26 ? 24.558 -13.108 -19.670 1.00 12.31 26 GLU A C 5
ATOM 2763 O O . GLU A 1 26 ? 23.373 -12.778 -19.709 1.00 21.32 26 GLU A O 5
ATOM 2775 N N . GLY A 1 27 ? 25.139 -13.591 -18.576 1.00 35.03 27 GLY A N 5
ATOM 2776 C CA . GLY A 1 27 ? 24.384 -13.757 -17.347 1.00 42.30 27 GLY A CA 5
ATOM 2777 C C . GLY A 1 27 ? 24.277 -12.469 -16.554 1.00 65.12 27 GLY A C 5
ATOM 2778 O O . GLY A 1 27 ? 23.264 -11.775 -16.618 1.00 74.42 27 GLY A O 5
ATOM 2782 N N . ASN A 1 28 ? 25.326 -12.150 -15.803 1.00 45.21 28 ASN A N 5
ATOM 2783 C CA . ASN A 1 28 ? 25.345 -10.938 -14.992 1.00 43.22 28 ASN A CA 5
ATOM 2784 C C . ASN A 1 28 ? 25.644 -9.713 -15.851 1.00 52.05 28 ASN A C 5
ATOM 2785 O O . ASN A 1 28 ? 26.624 -9.004 -15.623 1.00 23.20 28 ASN A O 5
ATOM 2796 N N . LYS A 1 29 ? 24.791 -9.469 -16.841 1.00 23.30 29 LYS A N 5
ATOM 2797 C CA . LYS A 1 29 ? 24.961 -8.330 -17.734 1.00 51.45 29 LYS A CA 5
ATOM 2798 C C . LYS A 1 29 ? 24.517 -7.037 -17.057 1.00 42.35 29 LYS A C 5
ATOM 2799 O O . LYS A 1 29 ? 24.663 -5.950 -17.617 1.00 65.02 29 LYS A O 5
ATOM 2818 N N . ASP A 1 30 ? 23.977 -7.162 -15.851 1.00 15.24 30 ASP A N 5
ATOM 2819 C CA . ASP A 1 30 ? 23.514 -6.003 -15.096 1.00 40.31 30 ASP A CA 5
ATOM 2820 C C . ASP A 1 30 ? 23.642 -6.245 -13.595 1.00 52.14 30 ASP A C 5
ATOM 2821 O O . ASP A 1 30 ? 22.740 -5.919 -12.824 1.00 14.43 30 ASP A O 5
ATOM 2830 N N . LYS A 1 31 ? 24.768 -6.820 -13.188 1.00 20.21 31 LYS A N 5
ATOM 2831 C CA . LYS A 1 31 ? 25.015 -7.107 -11.780 1.00 4.32 31 LYS A CA 5
ATOM 2832 C C . LYS A 1 31 ? 25.569 -5.879 -11.064 1.00 14.23 31 LYS A C 5
ATOM 2833 O O . LYS A 1 31 ? 25.447 -5.752 -9.845 1.00 70.33 31 LYS A O 5
ATOM 2852 N N . TRP A 1 32 ? 26.174 -4.977 -11.828 1.00 25.32 32 TRP A N 5
ATOM 2853 C CA . TRP A 1 32 ? 26.745 -3.758 -11.265 1.00 71.43 32 TRP A CA 5
ATOM 2854 C C . TRP A 1 32 ? 25.653 -2.857 -10.699 1.00 61.40 32 TRP A C 5
ATOM 2855 O O . TRP A 1 32 ? 25.846 -2.197 -9.678 1.00 21.53 32 TRP A O 5
ATOM 2876 N N . LYS A 1 33 ? 24.505 -2.834 -11.368 1.00 2.11 33 LYS A N 5
ATOM 2877 C CA . LYS A 1 33 ? 23.381 -2.015 -10.931 1.00 10.13 33 LYS A CA 5
ATOM 2878 C C . LYS A 1 33 ? 22.634 -2.685 -9.782 1.00 75.24 33 LYS A C 5
ATOM 2879 O O . LYS A 1 33 ? 21.924 -2.027 -9.023 1.00 4.40 33 LYS A O 5
ATOM 2898 N N . ASN A 1 34 ? 22.799 -3.998 -9.661 1.00 72.44 34 ASN A N 5
ATOM 2899 C CA . ASN A 1 34 ? 22.140 -4.757 -8.605 1.00 20.55 34 ASN A CA 5
ATOM 2900 C C . ASN A 1 34 ? 22.972 -4.744 -7.326 1.00 12.14 34 ASN A C 5
ATOM 2901 O O . ASN A 1 34 ? 22.607 -5.369 -6.329 1.00 53.43 34 ASN A O 5
ATOM 2912 N N . ILE A 1 35 ? 24.090 -4.028 -7.362 1.00 3.35 35 ILE A N 5
ATOM 2913 C CA . ILE A 1 35 ? 24.973 -3.931 -6.205 1.00 74.43 35 ILE A CA 5
ATOM 2914 C C . ILE A 1 35 ? 24.307 -3.163 -5.069 1.00 5.33 35 ILE A C 5
ATOM 2915 O O . ILE A 1 35 ? 23.205 -2.637 -5.222 1.00 50.22 35 ILE A O 5
ATOM 2931 N N . LYS A 1 1 ? -5.593 -3.157 -1.067 1.00 70.20 1 LYS A N 6
ATOM 2932 C CA . LYS A 1 1 ? -5.136 -3.959 -2.196 1.00 3.12 1 LYS A CA 6
ATOM 2933 C C . LYS A 1 1 ? -4.216 -5.083 -1.728 1.00 53.40 1 LYS A C 6
ATOM 2934 O O . LYS A 1 1 ? -3.421 -4.905 -0.805 1.00 12.20 1 LYS A O 6
ATOM 2953 N N . LYS A 1 2 ? -4.329 -6.240 -2.371 1.00 51.44 2 LYS A N 6
ATOM 2954 C CA . LYS A 1 2 ? -3.506 -7.392 -2.024 1.00 35.21 2 LYS A CA 6
ATOM 2955 C C . LYS A 1 2 ? -2.023 -7.050 -2.116 1.00 40.43 2 LYS A C 6
ATOM 2956 O O . LYS A 1 2 ? -1.196 -7.639 -1.421 1.00 0.04 2 LYS A O 6
ATOM 2975 N N . TRP A 1 3 ? -1.694 -6.094 -2.978 1.00 11.34 3 TRP A N 6
ATOM 2976 C CA . TRP A 1 3 ? -0.310 -5.672 -3.159 1.00 64.11 3 TRP A CA 6
ATOM 2977 C C . TRP A 1 3 ? 0.577 -6.857 -3.526 1.00 33.21 3 TRP A C 6
ATOM 2978 O O . TRP A 1 3 ? 1.617 -7.080 -2.909 1.00 64.40 3 TRP A O 6
ATOM 2999 N N . GLY A 1 4 ? 0.157 -7.615 -4.535 1.00 2.11 4 GLY A N 6
ATOM 3000 C CA . GLY A 1 4 ? 0.926 -8.768 -4.966 1.00 34.11 4 GLY A CA 6
ATOM 3001 C C . GLY A 1 4 ? 1.898 -8.434 -6.080 1.00 11.44 4 GLY A C 6
ATOM 3002 O O . GLY A 1 4 ? 2.376 -9.324 -6.783 1.00 40.50 4 GLY A O 6
ATOM 3006 N N . TRP A 1 5 ? 2.190 -7.148 -6.241 1.00 71.23 5 TRP A N 6
ATOM 3007 C CA . TRP A 1 5 ? 3.111 -6.698 -7.279 1.00 74.53 5 TRP A CA 6
ATOM 3008 C C . TRP A 1 5 ? 4.559 -6.889 -6.842 1.00 12.40 5 TRP A C 6
ATOM 3009 O O . TRP A 1 5 ? 5.328 -7.594 -7.496 1.00 51.24 5 TRP A O 6
ATOM 3030 N N . LEU A 1 6 ? 4.925 -6.256 -5.733 1.00 20.24 6 LEU A N 6
ATOM 3031 C CA . LEU A 1 6 ? 6.282 -6.356 -5.207 1.00 64.45 6 LEU A CA 6
ATOM 3032 C C . LEU A 1 6 ? 6.588 -7.781 -4.757 1.00 64.34 6 LEU A C 6
ATOM 3033 O O . LEU A 1 6 ? 7.743 -8.207 -4.752 1.00 41.41 6 LEU A O 6
ATOM 3049 N N . ALA A 1 7 ? 5.545 -8.515 -4.382 1.00 44.33 7 ALA A N 6
ATOM 3050 C CA . ALA A 1 7 ? 5.702 -9.893 -3.935 1.00 22.01 7 ALA A CA 6
ATOM 3051 C C . ALA A 1 7 ? 6.116 -10.801 -5.088 1.00 55.13 7 ALA A C 6
ATOM 3052 O O . ALA A 1 7 ? 6.767 -11.825 -4.882 1.00 4.53 7 ALA A O 6
ATOM 3059 N N . TRP A 1 8 ? 5.732 -10.420 -6.301 1.00 50.03 8 TRP A N 6
ATOM 3060 C CA . TRP A 1 8 ? 6.063 -11.201 -7.488 1.00 33.22 8 TRP A CA 6
ATOM 3061 C C . TRP A 1 8 ? 7.392 -10.751 -8.083 1.00 3.12 8 TRP A C 6
ATOM 3062 O O . TRP A 1 8 ? 8.097 -11.536 -8.717 1.00 42.23 8 TRP A O 6
ATOM 3083 N N . VAL A 1 9 ? 7.730 -9.482 -7.874 1.00 20.30 9 VAL A N 6
ATOM 3084 C CA . VAL A 1 9 ? 8.976 -8.928 -8.389 1.00 24.20 9 VAL A CA 6
ATOM 3085 C C . VAL A 1 9 ? 10.172 -9.422 -7.582 1.00 0.51 9 VAL A C 6
ATOM 3086 O O . VAL A 1 9 ? 11.273 -9.571 -8.112 1.00 71.33 9 VAL A O 6
ATOM 3099 N N . ASP A 1 10 ? 9.948 -9.673 -6.297 1.00 10.01 10 ASP A N 6
ATOM 3100 C CA . ASP A 1 10 ? 11.007 -10.151 -5.415 1.00 73.55 10 ASP A CA 6
ATOM 3101 C C . ASP A 1 10 ? 11.681 -11.389 -5.999 1.00 21.45 10 ASP A C 6
ATOM 3102 O O . ASP A 1 10 ? 12.882 -11.403 -6.270 1.00 11.42 10 ASP A O 6
ATOM 3111 N N . PRO A 1 11 ? 10.892 -12.456 -6.195 1.00 61.14 11 PRO A N 6
ATOM 3112 C CA . PRO A 1 11 ? 11.391 -13.719 -6.747 1.00 44.05 11 PRO A CA 6
ATOM 3113 C C . PRO A 1 11 ? 11.764 -13.600 -8.221 1.00 64.12 11 PRO A C 6
ATOM 3114 O O . PRO A 1 11 ? 12.501 -14.430 -8.754 1.00 10.24 11 PRO A O 6
ATOM 3125 N N . ALA A 1 12 ? 11.251 -12.563 -8.875 1.00 5.11 12 ALA A N 6
ATOM 3126 C CA . ALA A 1 12 ? 11.533 -12.335 -10.287 1.00 2.53 12 ALA A CA 6
ATOM 3127 C C . ALA A 1 12 ? 12.961 -11.838 -10.488 1.00 72.03 12 ALA A C 6
ATOM 3128 O O . ALA A 1 12 ? 13.792 -12.530 -11.078 1.00 15.32 12 ALA A O 6
ATOM 3135 N N . TYR A 1 13 ? 13.239 -10.636 -9.996 1.00 61.03 13 TYR A N 6
ATOM 3136 C CA . TYR A 1 13 ? 14.566 -10.046 -10.125 1.00 40.34 13 TYR A CA 6
ATOM 3137 C C . TYR A 1 13 ? 15.640 -11.005 -9.623 1.00 24.15 13 TYR A C 6
ATOM 3138 O O . TYR A 1 13 ? 16.639 -11.246 -10.300 1.00 74.05 13 TYR A O 6
ATOM 3156 N N . GLU A 1 14 ? 15.426 -11.550 -8.429 1.00 4.32 14 GLU A N 6
ATOM 3157 C CA . GLU A 1 14 ? 16.376 -12.483 -7.834 1.00 42.23 14 GLU A CA 6
ATOM 3158 C C . GLU A 1 14 ? 16.710 -13.612 -8.805 1.00 40.22 14 GLU A C 6
ATOM 3159 O O . GLU A 1 14 ? 17.850 -14.072 -8.872 1.00 2.33 14 GLU A O 6
ATOM 3171 N N . PHE A 1 15 ? 15.707 -14.054 -9.556 1.00 70.23 15 PHE A N 6
ATOM 3172 C CA . PHE A 1 15 ? 15.892 -15.130 -10.523 1.00 25.32 15 PHE A CA 6
ATOM 3173 C C . PHE A 1 15 ? 16.698 -14.648 -11.726 1.00 33.01 15 PHE A C 6
ATOM 3174 O O . PHE A 1 15 ? 17.561 -15.363 -12.235 1.00 73.45 15 PHE A O 6
ATOM 3191 N N . ILE A 1 16 ? 16.408 -13.431 -12.174 1.00 65.23 16 ILE A N 6
ATOM 3192 C CA . ILE A 1 16 ? 17.105 -12.853 -13.317 1.00 3.04 16 ILE A CA 6
ATOM 3193 C C . ILE A 1 16 ? 18.582 -12.633 -13.006 1.00 11.33 16 ILE A C 6
ATOM 3194 O O . ILE A 1 16 ? 19.452 -12.943 -13.819 1.00 63.32 16 ILE A O 6
ATOM 3210 N N . LYS A 1 17 ? 18.858 -12.096 -11.822 1.00 71.10 17 LYS A N 6
ATOM 3211 C CA . LYS A 1 17 ? 20.229 -11.836 -11.400 1.00 63.42 17 LYS A CA 6
ATOM 3212 C C . LYS A 1 17 ? 20.996 -13.141 -11.208 1.00 33.20 17 LYS A C 6
ATOM 3213 O O . LYS A 1 17 ? 22.219 -13.178 -11.331 1.00 42.50 17 LYS A O 6
ATOM 3232 N N . GLY A 1 18 ? 20.267 -14.212 -10.907 1.00 11.23 18 GLY A N 6
ATOM 3233 C CA . GLY A 1 18 ? 20.895 -15.504 -10.704 1.00 45.00 18 GLY A CA 6
ATOM 3234 C C . GLY A 1 18 ? 21.132 -16.244 -12.005 1.00 70.25 18 GLY A C 6
ATOM 3235 O O . GLY A 1 18 ? 22.076 -17.026 -12.121 1.00 20.1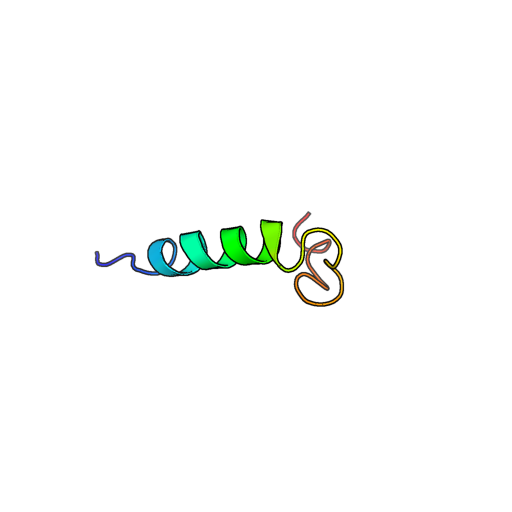3 18 GLY A O 6
ATOM 3239 N N . PHE A 1 19 ? 20.272 -15.999 -12.988 1.00 72.34 19 PHE A N 6
ATOM 3240 C CA . PHE A 1 19 ? 20.390 -16.651 -14.288 1.00 0.33 19 PHE A CA 6
ATOM 3241 C C . PHE A 1 19 ? 21.535 -16.048 -15.096 1.00 63.11 19 PHE A C 6
ATOM 3242 O O . PHE A 1 19 ? 22.207 -16.744 -15.856 1.00 73.33 19 PHE A O 6
ATOM 3259 N N . GLY A 1 20 ? 21.752 -14.747 -14.926 1.00 34.21 20 GLY A N 6
ATOM 3260 C CA . GLY A 1 20 ? 22.815 -14.072 -15.646 1.00 41.41 20 GLY A CA 6
ATOM 3261 C C . GLY A 1 20 ? 23.653 -13.186 -14.746 1.00 3.13 20 GLY A C 6
ATOM 3262 O O . GLY A 1 20 ? 23.889 -12.018 -15.056 1.00 3.02 20 GLY A O 6
ATOM 3266 N N . LYS A 1 21 ? 24.104 -13.741 -13.626 1.00 31.03 21 LYS A N 6
ATOM 3267 C CA . LYS A 1 21 ? 24.920 -12.995 -12.676 1.00 5.40 21 LYS A CA 6
ATOM 3268 C C . LYS A 1 21 ? 26.228 -12.543 -13.319 1.00 72.43 21 LYS A C 6
ATOM 3269 O O . LYS A 1 21 ? 26.893 -11.635 -12.824 1.00 44.02 21 LYS A O 6
ATOM 3288 N N . GLY A 1 22 ? 26.589 -13.184 -14.427 1.00 42.12 22 GLY A N 6
ATOM 3289 C CA . GLY A 1 22 ? 27.815 -12.833 -15.121 1.00 32.15 22 GLY A CA 6
ATOM 3290 C C . GLY A 1 22 ? 27.563 -11.977 -16.346 1.00 60.52 22 GLY A C 6
ATOM 3291 O O . GLY A 1 22 ? 28.294 -11.022 -16.605 1.00 62.34 22 GLY A O 6
ATOM 3295 N N . ALA A 1 23 ? 26.526 -12.322 -17.103 1.00 44.43 23 ALA A N 6
ATOM 3296 C CA . ALA A 1 23 ? 26.180 -11.578 -18.308 1.00 41.21 23 ALA A CA 6
ATOM 3297 C C . ALA A 1 23 ? 27.397 -11.393 -19.208 1.00 2.11 23 ALA A C 6
ATOM 3298 O O . ALA A 1 23 ? 28.061 -10.357 -19.165 1.00 10.45 23 ALA A O 6
ATOM 3305 N N . ILE A 1 24 ? 27.685 -12.403 -20.021 1.00 73.34 24 ILE A N 6
ATOM 3306 C CA . ILE A 1 24 ? 28.822 -12.351 -20.931 1.00 41.14 24 ILE A CA 6
ATOM 3307 C C . ILE A 1 24 ? 28.469 -11.600 -22.210 1.00 54.45 24 ILE A C 6
ATOM 3308 O O . ILE A 1 24 ? 29.343 -11.058 -22.888 1.00 33.23 24 ILE A O 6
ATOM 3324 N N . LYS A 1 25 ? 27.181 -11.569 -22.535 1.00 74.03 25 LYS A N 6
ATOM 3325 C CA . LYS A 1 25 ? 26.709 -10.882 -23.731 1.00 53.54 25 LYS A CA 6
ATOM 3326 C C . LYS A 1 25 ? 27.060 -9.398 -23.680 1.00 55.13 25 LYS A C 6
ATOM 3327 O O . LYS A 1 25 ? 27.857 -8.912 -24.482 1.00 14.01 25 LYS A O 6
ATOM 3346 N N . GLU A 1 26 ? 26.460 -8.685 -22.732 1.00 11.11 26 GLU A N 6
ATOM 3347 C CA . GLU A 1 26 ? 26.711 -7.257 -22.577 1.00 53.22 26 GLU A CA 6
ATOM 3348 C C . GLU A 1 26 ? 28.117 -7.006 -22.041 1.00 22.43 26 GLU A C 6
ATOM 3349 O O . GLU A 1 26 ? 28.709 -5.956 -22.287 1.00 23.45 26 GLU A O 6
ATOM 3361 N N . GLY A 1 27 ? 28.646 -7.980 -21.305 1.00 50.13 27 GLY A N 6
ATOM 3362 C CA . GLY A 1 27 ? 29.978 -7.846 -20.745 1.00 32.33 27 GLY A CA 6
ATOM 3363 C C . GLY A 1 27 ? 30.040 -8.270 -19.291 1.00 21.33 27 GLY A C 6
ATOM 3364 O O . GLY A 1 27 ? 29.137 -7.971 -18.511 1.00 1.32 27 GLY A O 6
ATOM 3368 N N . ASN A 1 28 ? 31.109 -8.971 -18.926 1.00 34.44 28 ASN A N 6
ATOM 3369 C CA . ASN A 1 28 ? 31.284 -9.440 -17.556 1.00 11.44 28 ASN A CA 6
ATOM 3370 C C . ASN A 1 28 ? 31.757 -8.307 -16.650 1.00 11.31 28 ASN A C 6
ATOM 3371 O O . ASN A 1 28 ? 32.776 -7.669 -16.915 1.00 51.43 28 ASN A O 6
ATOM 3382 N N . LYS A 1 29 ? 31.010 -8.062 -15.578 1.00 61.15 29 LYS A N 6
ATOM 3383 C CA . LYS A 1 29 ? 31.352 -7.008 -14.631 1.00 44.11 29 LYS A CA 6
ATOM 3384 C C . LYS A 1 29 ? 32.793 -7.154 -14.151 1.00 71.42 29 LYS A C 6
ATOM 3385 O O . LYS A 1 29 ? 33.614 -6.257 -14.339 1.00 40.52 29 LYS A O 6
ATOM 3404 N N . ASP A 1 30 ? 33.093 -8.291 -13.533 1.00 32.04 30 ASP A N 6
ATOM 3405 C CA . ASP A 1 30 ? 34.435 -8.556 -13.028 1.00 42.13 30 ASP A CA 6
ATOM 3406 C C . ASP A 1 30 ? 35.301 -9.207 -14.102 1.00 74.44 30 ASP A C 6
ATOM 3407 O O . ASP A 1 30 ? 35.952 -10.223 -13.859 1.00 23.14 30 ASP A O 6
ATOM 3416 N N . LYS A 1 31 ? 35.301 -8.617 -15.293 1.00 25.12 31 LYS A N 6
ATOM 3417 C CA . LYS A 1 31 ? 36.086 -9.139 -16.405 1.00 42.45 31 LYS A CA 6
ATOM 3418 C C . LYS A 1 31 ? 37.513 -8.602 -16.364 1.00 3.42 31 LYS A C 6
ATOM 3419 O O . LYS A 1 31 ? 38.430 -9.207 -16.919 1.00 43.41 31 LYS A O 6
ATOM 3438 N N . TRP A 1 32 ? 37.693 -7.465 -15.702 1.00 2.53 32 TRP A N 6
ATOM 3439 C CA . TRP A 1 32 ? 39.010 -6.847 -15.587 1.00 33.43 32 TRP A CA 6
ATOM 3440 C C . TRP A 1 32 ? 39.947 -7.715 -14.754 1.00 60.54 32 TRP A C 6
ATOM 3441 O O . TRP A 1 32 ? 41.168 -7.645 -14.899 1.00 54.13 32 TRP A O 6
ATOM 3462 N N . LYS A 1 33 ? 39.369 -8.535 -13.882 1.00 44.42 33 LYS A N 6
ATOM 3463 C CA . LYS A 1 33 ? 40.153 -9.418 -13.027 1.00 72.41 33 LYS A CA 6
ATOM 3464 C C . LYS A 1 33 ? 40.904 -10.454 -13.858 1.00 1.22 33 LYS A C 6
ATOM 3465 O O . LYS A 1 33 ? 41.888 -11.034 -13.401 1.00 43.43 33 LYS A O 6
ATOM 3484 N N . ASN A 1 34 ? 40.434 -10.680 -15.080 1.00 54.31 34 ASN A N 6
ATOM 3485 C CA . ASN A 1 34 ? 41.062 -11.645 -15.975 1.00 2.13 34 ASN A CA 6
ATOM 3486 C C . ASN A 1 34 ? 42.209 -11.002 -16.749 1.00 23.44 34 ASN A C 6
ATOM 3487 O O . ASN A 1 34 ? 42.813 -11.631 -17.619 1.00 10.23 34 ASN A O 6
ATOM 3498 N N . ILE A 1 35 ? 42.504 -9.748 -16.425 1.00 44.12 35 ILE A N 6
ATOM 3499 C CA . ILE A 1 35 ? 43.580 -9.021 -17.089 1.00 31.34 35 ILE A CA 6
ATOM 3500 C C . ILE A 1 35 ? 44.886 -9.141 -16.310 1.00 71.14 35 ILE A C 6
ATOM 3501 O O . ILE A 1 35 ? 45.610 -10.128 -16.441 1.00 4.23 35 ILE A O 6
ATOM 3517 N N . LYS A 1 1 ? -3.207 -0.762 -2.350 1.00 2.45 1 LYS A N 7
ATOM 3518 C CA . LYS A 1 1 ? -1.828 -1.207 -2.186 1.00 32.14 1 LYS A CA 7
ATOM 3519 C C . LYS A 1 1 ? -1.622 -2.582 -2.814 1.00 11.31 1 LYS A C 7
ATOM 3520 O O . LYS A 1 1 ? -1.667 -3.603 -2.127 1.00 45.24 1 LYS A O 7
ATOM 3539 N N . LYS A 1 2 ? -1.395 -2.601 -4.123 1.00 13.30 2 LYS A N 7
ATOM 3540 C CA . LYS A 1 2 ? -1.179 -3.849 -4.844 1.00 73.35 2 LYS A CA 7
ATOM 3541 C C . LYS A 1 2 ? 0.138 -4.497 -4.429 1.00 34.13 2 LYS A C 7
ATOM 3542 O O . LYS A 1 2 ? 0.202 -5.706 -4.207 1.00 22.31 2 LYS A O 7
ATOM 3561 N N . TRP A 1 3 ? 1.183 -3.686 -4.324 1.00 5.52 3 TRP A N 7
ATOM 3562 C CA . TRP A 1 3 ? 2.499 -4.180 -3.933 1.00 34.51 3 TRP A CA 7
ATOM 3563 C C . TRP A 1 3 ? 2.964 -5.289 -4.870 1.00 73.24 3 TRP A C 7
ATOM 3564 O O . TRP A 1 3 ? 3.371 -6.361 -4.425 1.00 62.22 3 TRP A O 7
ATOM 3585 N N . GLY A 1 4 ? 2.900 -5.024 -6.172 1.00 3.32 4 GLY A N 7
ATOM 3586 C CA . GLY A 1 4 ? 3.319 -6.009 -7.151 1.00 74.52 4 GLY A CA 7
ATOM 3587 C C . GLY A 1 4 ? 4.773 -5.852 -7.548 1.00 0.21 4 GLY A C 7
ATOM 3588 O O . GLY A 1 4 ? 5.200 -6.364 -8.583 1.00 12.51 4 GLY A O 7
ATOM 3592 N N . TRP A 1 5 ? 5.535 -5.141 -6.725 1.00 0.13 5 TRP A N 7
ATOM 3593 C CA . TRP A 1 5 ? 6.950 -4.916 -6.996 1.00 43.25 5 TRP A CA 7
ATOM 3594 C C . TRP A 1 5 ? 7.782 -6.128 -6.592 1.00 72.13 5 TRP A C 7
ATOM 3595 O O . TRP A 1 5 ? 8.474 -6.723 -7.420 1.00 13.31 5 TRP A O 7
ATOM 3616 N N . LEU A 1 6 ? 7.710 -6.490 -5.316 1.00 61.42 6 LEU A N 7
ATOM 3617 C CA . LEU A 1 6 ? 8.457 -7.633 -4.802 1.00 72.43 6 LEU A CA 7
ATOM 3618 C C . LEU A 1 6 ? 7.921 -8.939 -5.382 1.00 45.21 6 LEU A C 7
ATOM 3619 O O . LEU A 1 6 ? 8.646 -9.928 -5.482 1.00 21.41 6 LEU A O 7
ATOM 3635 N N . ALA A 1 7 ? 6.649 -8.932 -5.765 1.00 32.30 7 ALA A N 7
ATOM 3636 C CA . ALA A 1 7 ? 6.018 -10.114 -6.339 1.00 33.20 7 ALA A CA 7
ATOM 3637 C C . ALA A 1 7 ? 6.589 -10.426 -7.718 1.00 73.31 7 ALA A C 7
ATOM 3638 O O . ALA A 1 7 ? 6.634 -11.584 -8.134 1.00 23.14 7 ALA A O 7
ATOM 3645 N N . TRP A 1 8 ? 7.022 -9.387 -8.423 1.00 31.24 8 TRP A N 7
ATOM 3646 C CA . TRP A 1 8 ? 7.589 -9.551 -9.756 1.00 64.41 8 TRP A CA 7
ATOM 3647 C C . TRP A 1 8 ? 9.098 -9.763 -9.684 1.00 13.43 8 TRP A C 7
ATOM 3648 O O . TRP A 1 8 ? 9.686 -10.409 -10.550 1.00 61.33 8 TRP A O 7
ATOM 3669 N N . VAL A 1 9 ? 9.719 -9.214 -8.645 1.00 13.55 9 VAL A N 7
ATOM 3670 C CA . VAL A 1 9 ? 11.159 -9.343 -8.459 1.00 30.43 9 VAL A CA 7
ATOM 3671 C C . VAL A 1 9 ? 11.516 -10.698 -7.857 1.00 75.23 9 VAL A C 7
ATOM 3672 O O . VAL A 1 9 ? 12.626 -11.197 -8.041 1.00 32.52 9 VAL A O 7
ATOM 3685 N N . ASP A 1 10 ? 10.567 -11.288 -7.139 1.00 33.31 10 ASP A N 7
ATOM 3686 C CA . ASP A 1 10 ? 10.780 -12.587 -6.511 1.00 74.20 10 ASP A CA 7
ATOM 3687 C C . ASP A 1 10 ? 11.232 -13.620 -7.539 1.00 11.03 10 ASP A C 7
ATOM 3688 O O . ASP A 1 10 ? 12.316 -14.195 -7.441 1.00 43.14 10 ASP A O 7
ATOM 3697 N N . PRO A 1 11 ? 10.382 -13.863 -8.547 1.00 71.14 11 PRO A N 7
ATOM 3698 C CA . PRO A 1 11 ? 10.672 -14.828 -9.612 1.00 44.22 11 PRO A CA 7
ATOM 3699 C C . PRO A 1 11 ? 11.788 -14.352 -10.537 1.00 33.31 11 PRO A C 7
ATOM 3700 O O . PRO A 1 11 ? 12.438 -15.156 -11.205 1.00 10.33 11 PRO A O 7
ATOM 3711 N N . ALA A 1 12 ? 12.004 -13.041 -10.570 1.00 72.43 12 ALA A N 7
ATOM 3712 C CA . ALA A 1 12 ? 13.042 -12.460 -11.411 1.00 45.43 12 ALA A CA 7
ATOM 3713 C C . ALA A 1 12 ? 14.430 -12.740 -10.844 1.00 33.33 12 ALA A C 7
ATOM 3714 O O . ALA A 1 12 ? 15.311 -13.234 -11.548 1.00 11.11 12 ALA A O 7
ATOM 3721 N N . TYR A 1 13 ? 14.617 -12.422 -9.568 1.00 21.43 13 TYR A N 7
ATOM 3722 C CA . TYR A 1 13 ? 15.899 -12.638 -8.907 1.00 13.34 13 TYR A CA 7
ATOM 3723 C C . TYR A 1 13 ? 16.271 -14.117 -8.909 1.00 62.20 13 TYR A C 7
ATOM 3724 O O . TYR A 1 13 ? 17.378 -14.489 -9.298 1.00 52.52 13 TYR A O 7
ATOM 3742 N N . GLU A 1 14 ? 15.338 -14.957 -8.472 1.00 15.51 14 GLU A N 7
ATOM 3743 C CA . GLU A 1 14 ? 15.567 -16.396 -8.423 1.00 44.43 14 GLU A CA 7
ATOM 3744 C C . GLU A 1 14 ? 15.955 -16.931 -9.799 1.00 33.54 14 GLU A C 7
ATOM 3745 O O . GLU A 1 14 ? 16.679 -17.921 -9.910 1.00 52.03 14 GLU A O 7
ATOM 3757 N N . PHE A 1 15 ? 15.467 -16.271 -10.843 1.00 74.14 15 PHE A N 7
ATOM 3758 C CA . PHE A 1 15 ? 15.760 -16.681 -12.212 1.00 14.12 15 PHE A CA 7
ATOM 3759 C C . PHE A 1 15 ? 17.229 -16.441 -12.549 1.00 35.54 15 PHE A C 7
ATOM 3760 O O . PHE A 1 15 ? 17.865 -17.260 -13.213 1.00 2.22 15 PHE A O 7
ATOM 3777 N N . ILE A 1 16 ? 17.759 -15.315 -12.086 1.00 41.41 16 ILE A N 7
ATOM 3778 C CA . ILE A 1 16 ? 19.152 -14.967 -12.337 1.00 63.34 16 ILE A CA 7
ATOM 3779 C C . ILE A 1 16 ? 20.095 -15.987 -11.708 1.00 62.43 16 ILE A C 7
ATOM 3780 O O . ILE A 1 16 ? 21.224 -16.171 -12.165 1.00 75.33 16 ILE A O 7
ATOM 3796 N N . LYS A 1 17 ? 19.625 -16.650 -10.657 1.00 74.33 17 LYS A N 7
ATOM 3797 C CA . LYS A 1 17 ? 20.423 -17.655 -9.966 1.00 23.23 17 LYS A CA 7
ATOM 3798 C C . LYS A 1 17 ? 20.739 -18.829 -10.888 1.00 12.42 17 LYS A C 7
ATOM 3799 O O . LYS A 1 17 ? 21.757 -19.500 -10.728 1.00 44.31 17 LYS A O 7
ATOM 3818 N N . GLY A 1 18 ? 19.858 -19.069 -11.854 1.00 61.55 18 GLY A N 7
ATOM 3819 C CA . GLY A 1 18 ? 20.062 -20.161 -12.789 1.00 31.35 18 GLY A CA 7
ATOM 3820 C C . GLY A 1 18 ? 20.835 -19.734 -14.021 1.00 15.35 18 GLY A C 7
ATOM 3821 O O . GLY A 1 18 ? 21.500 -20.549 -14.659 1.00 75.54 18 GLY A O 7
ATOM 3825 N N . PHE A 1 19 ? 20.746 -18.451 -14.357 1.00 23.12 19 PHE A N 7
ATOM 3826 C CA . PHE A 1 19 ? 21.441 -17.917 -15.523 1.00 13.25 19 PHE A CA 7
ATOM 3827 C C . PHE A 1 19 ? 22.91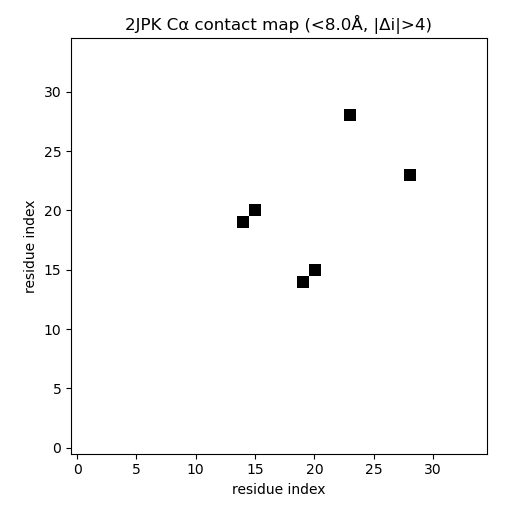2 -17.663 -15.210 1.00 4.42 19 PHE A C 7
ATOM 3828 O O . PHE A 1 19 ? 23.762 -17.696 -16.099 1.00 0.31 19 PHE A O 7
ATOM 3845 N N . GLY A 1 20 ? 23.206 -17.408 -13.938 1.00 72.10 20 GLY A N 7
ATOM 3846 C CA . GLY A 1 20 ? 24.574 -17.151 -13.530 1.00 24.14 20 GLY A CA 7
ATOM 3847 C C . GLY A 1 20 ? 25.188 -18.322 -12.787 1.00 75.05 20 GLY A C 7
ATOM 3848 O O . GLY A 1 20 ? 26.020 -18.137 -11.900 1.00 24.22 20 GLY A O 7
ATOM 3852 N N . LYS A 1 21 ? 24.774 -19.532 -13.150 1.00 3.23 21 LYS A N 7
ATOM 3853 C CA . LYS A 1 21 ? 25.287 -20.739 -12.512 1.00 44.34 21 LYS A CA 7
ATOM 3854 C C . LYS A 1 21 ? 26.792 -20.869 -12.726 1.00 61.20 21 LYS A C 7
ATOM 3855 O O . LYS A 1 21 ? 27.468 -21.611 -12.014 1.00 72.14 21 LYS A O 7
ATOM 3874 N N . GLY A 1 22 ? 27.311 -20.142 -13.711 1.00 10.44 22 GLY A N 7
ATOM 3875 C CA . GLY A 1 22 ? 28.732 -20.190 -13.999 1.00 5.32 22 GLY A CA 7
ATOM 3876 C C . GLY A 1 22 ? 29.110 -19.344 -15.199 1.00 33.11 22 GLY A C 7
ATOM 3877 O O . GLY A 1 22 ? 29.890 -19.773 -16.048 1.00 42.11 22 GLY A O 7
ATOM 3881 N N . ALA A 1 23 ? 28.553 -18.139 -15.271 1.00 31.44 23 ALA A N 7
ATOM 3882 C CA . ALA A 1 23 ? 28.836 -17.232 -16.375 1.00 54.43 23 ALA A CA 7
ATOM 3883 C C . ALA A 1 23 ? 28.489 -15.793 -16.006 1.00 61.23 23 ALA A C 7
ATOM 3884 O O . ALA A 1 23 ? 27.354 -15.352 -16.188 1.00 33.44 23 ALA A O 7
ATOM 3891 N N . ILE A 1 24 ? 29.473 -15.067 -15.488 1.00 5.13 24 ILE A N 7
ATOM 3892 C CA . ILE A 1 24 ? 29.272 -13.678 -15.094 1.00 33.12 24 ILE A CA 7
ATOM 3893 C C . ILE A 1 24 ? 29.320 -12.751 -16.304 1.00 1.05 24 ILE A C 7
ATOM 3894 O O . ILE A 1 24 ? 28.753 -11.658 -16.286 1.00 34.51 24 ILE A O 7
ATOM 3910 N N . LYS A 1 25 ? 30.000 -13.195 -17.355 1.00 44.41 25 LYS A N 7
ATOM 3911 C CA . LYS A 1 25 ? 30.121 -12.407 -18.576 1.00 63.34 25 LYS A CA 7
ATOM 3912 C C . LYS A 1 25 ? 28.792 -12.353 -19.323 1.00 22.42 25 LYS A C 7
ATOM 3913 O O . LYS A 1 25 ? 28.437 -11.327 -19.901 1.00 74.21 25 LYS A O 7
ATOM 3932 N N . GLU A 1 26 ? 28.062 -13.464 -19.304 1.00 65.50 26 GLU A N 7
ATOM 3933 C CA . GLU A 1 26 ? 26.772 -13.542 -19.979 1.00 43.31 26 GLU A CA 7
ATOM 3934 C C . GLU A 1 26 ? 25.728 -12.698 -19.254 1.00 75.20 26 GLU A C 7
ATOM 3935 O O . GLU A 1 26 ? 24.860 -12.091 -19.881 1.00 3.13 26 GLU A O 7
ATOM 3947 N N . GLY A 1 27 ? 25.817 -12.666 -17.928 1.00 24.52 27 GLY A N 7
ATOM 3948 C CA . GLY A 1 27 ? 24.874 -11.896 -17.139 1.00 3.14 27 GLY A CA 7
ATOM 3949 C C . GLY A 1 27 ? 25.403 -10.520 -16.784 1.00 21.43 27 GLY A C 7
ATOM 3950 O O . GLY A 1 27 ? 25.000 -9.521 -17.377 1.00 70.13 27 GLY A O 7
ATOM 3954 N N . ASN A 1 28 ? 26.308 -10.469 -15.811 1.00 55.41 28 ASN A N 7
ATOM 3955 C CA . ASN A 1 28 ? 26.891 -9.205 -15.376 1.00 54.52 28 ASN A CA 7
ATOM 3956 C C . ASN A 1 28 ? 27.550 -8.479 -16.545 1.00 54.31 28 ASN A C 7
ATOM 3957 O O . ASN A 1 28 ? 28.672 -8.800 -16.937 1.00 12.20 28 ASN A O 7
ATOM 3968 N N . LYS A 1 29 ? 26.845 -7.498 -17.098 1.00 52.53 29 LYS A N 7
ATOM 3969 C CA . LYS A 1 29 ? 27.360 -6.723 -18.221 1.00 63.42 29 LYS A CA 7
ATOM 3970 C C . LYS A 1 29 ? 28.396 -5.707 -17.751 1.00 54.54 29 LYS A C 7
ATOM 3971 O O . LYS A 1 29 ? 29.510 -5.656 -18.272 1.00 41.50 29 LYS A O 7
ATOM 3990 N N . ASP A 1 30 ? 28.021 -4.900 -16.764 1.00 74.35 30 ASP A N 7
ATOM 3991 C CA . ASP A 1 30 ? 28.918 -3.886 -16.223 1.00 31.43 30 ASP A CA 7
ATOM 3992 C C . ASP A 1 30 ? 29.766 -4.460 -15.091 1.00 55.52 30 ASP A C 7
ATOM 3993 O O . ASP A 1 30 ? 29.864 -3.870 -14.015 1.00 23.12 30 ASP A O 7
ATOM 4002 N N . LYS A 1 31 ? 30.375 -5.613 -15.342 1.00 22.24 31 LYS A N 7
ATOM 4003 C CA . LYS A 1 31 ? 31.215 -6.267 -14.345 1.00 70.42 31 LYS A CA 7
ATOM 4004 C C . LYS A 1 31 ? 32.643 -5.734 -14.402 1.00 12.31 31 LYS A C 7
ATOM 4005 O O . LYS A 1 31 ? 33.382 -5.807 -13.420 1.00 61.44 31 LYS A O 7
ATOM 4024 N N . TRP A 1 32 ? 33.023 -5.196 -15.555 1.00 52.02 32 TRP A N 7
ATOM 4025 C CA . TRP A 1 32 ? 34.362 -4.648 -15.738 1.00 62.54 32 TRP A CA 7
ATOM 4026 C C . TRP A 1 32 ? 34.573 -3.419 -14.861 1.00 75.31 32 TRP A C 7
ATOM 4027 O O . TRP A 1 32 ? 35.706 -3.014 -14.604 1.00 43.23 32 TRP A O 7
ATOM 4048 N N . LYS A 1 33 ? 33.474 -2.829 -14.403 1.00 75.52 33 LYS A N 7
ATOM 4049 C CA . LYS A 1 33 ? 33.537 -1.647 -13.553 1.00 10.21 33 LYS A CA 7
ATOM 4050 C C . LYS A 1 33 ? 34.317 -1.937 -12.275 1.00 3.23 33 LYS A C 7
ATOM 4051 O O . LYS A 1 33 ? 34.850 -1.026 -11.642 1.00 32.34 33 LYS A O 7
ATOM 4070 N N . ASN A 1 34 ? 34.382 -3.211 -11.902 1.00 74.03 34 ASN A N 7
ATOM 4071 C CA . ASN A 1 34 ? 35.098 -3.621 -10.700 1.00 1.31 34 ASN A CA 7
ATOM 4072 C C . ASN A 1 34 ? 36.578 -3.840 -10.997 1.00 24.10 34 ASN A C 7
ATOM 4073 O O . ASN A 1 34 ? 37.338 -4.273 -10.130 1.00 3.41 34 ASN A O 7
ATOM 4084 N N . ILE A 1 35 ? 36.980 -3.538 -12.227 1.00 24.31 35 ILE A N 7
ATOM 4085 C CA . ILE A 1 35 ? 38.370 -3.701 -12.637 1.00 55.15 35 ILE A CA 7
ATOM 4086 C C . ILE A 1 35 ? 39.150 -2.403 -12.461 1.00 25.13 35 ILE A C 7
ATOM 4087 O O . ILE A 1 35 ? 40.263 -2.402 -11.933 1.00 70.35 35 ILE A O 7
ATOM 4103 N N . LYS A 1 1 ? -3.623 -0.334 -3.013 1.00 23.44 1 LYS A N 8
ATOM 4104 C CA . LYS A 1 1 ? -2.278 -0.619 -3.498 1.00 24.32 1 LYS A CA 8
ATOM 4105 C C . LYS A 1 1 ? -1.735 -1.902 -2.876 1.00 73.30 1 LYS A C 8
ATOM 4106 O O . LYS A 1 1 ? -0.874 -1.863 -1.997 1.00 14.23 1 LYS A O 8
ATOM 4125 N N . LYS A 1 2 ? -2.243 -3.039 -3.339 1.00 72.41 2 LYS A N 8
ATOM 4126 C CA . LYS A 1 2 ? -1.808 -4.335 -2.831 1.00 34.10 2 LYS A CA 8
ATOM 4127 C C . LYS A 1 2 ? -0.292 -4.475 -2.924 1.00 13.03 2 LYS A C 8
ATOM 4128 O O . LYS A 1 2 ? 0.323 -5.197 -2.139 1.00 74.43 2 LYS A O 8
ATOM 4147 N N . TRP A 1 3 ? 0.303 -3.779 -3.885 1.00 45.00 3 TRP A N 8
ATOM 4148 C CA . TRP A 1 3 ? 1.748 -3.825 -4.078 1.00 64.04 3 TRP A CA 8
ATOM 4149 C C . TRP A 1 3 ? 2.241 -5.266 -4.163 1.00 54.44 3 TRP A C 8
ATOM 4150 O O . TRP A 1 3 ? 2.917 -5.755 -3.260 1.00 10.22 3 TRP A O 8
ATOM 4171 N N . GLY A 1 4 ? 1.897 -5.941 -5.256 1.00 54.31 4 GLY A N 8
ATOM 4172 C CA . GLY A 1 4 ? 2.313 -7.319 -5.438 1.00 73.02 4 GLY A CA 8
ATOM 4173 C C . GLY A 1 4 ? 3.292 -7.483 -6.584 1.00 12.43 4 GLY A C 8
ATOM 4174 O O . GLY A 1 4 ? 3.524 -8.595 -7.056 1.00 24.41 4 GLY A O 8
ATOM 4178 N N . TRP A 1 5 ? 3.865 -6.372 -7.033 1.00 21.04 5 TRP A N 8
ATOM 4179 C CA . TRP A 1 5 ? 4.823 -6.397 -8.132 1.00 25.42 5 TRP A CA 8
ATOM 4180 C C . TRP A 1 5 ? 6.206 -6.810 -7.639 1.00 61.22 5 TRP A C 8
ATOM 4181 O O . TRP A 1 5 ? 6.844 -7.691 -8.217 1.00 24.22 5 TRP A O 8
ATOM 4202 N N . LEU A 1 6 ? 6.664 -6.169 -6.569 1.00 72.34 6 LEU A N 8
ATOM 4203 C CA . LEU A 1 6 ? 7.972 -6.471 -5.999 1.00 1.33 6 LEU A CA 8
ATOM 4204 C C . LEU A 1 6 ? 8.038 -7.918 -5.522 1.00 60.23 6 LEU A C 8
ATOM 4205 O O . LEU A 1 6 ? 9.113 -8.515 -5.465 1.00 11.33 6 LEU A O 8
ATOM 4221 N N . ALA A 1 7 ? 6.881 -8.478 -5.184 1.00 10.30 7 ALA A N 8
ATOM 4222 C CA . ALA A 1 7 ? 6.807 -9.856 -4.717 1.00 32.50 7 ALA A CA 8
ATOM 4223 C C . ALA A 1 7 ? 7.231 -10.830 -5.811 1.00 61.21 7 ALA A C 8
ATOM 4224 O O . ALA A 1 7 ? 7.758 -11.906 -5.527 1.00 51.03 7 ALA A O 8
ATOM 4231 N N . TRP A 1 8 ? 6.998 -10.446 -7.061 1.00 34.52 8 TRP A N 8
ATOM 4232 C CA . TRP A 1 8 ? 7.355 -11.287 -8.198 1.00 24.12 8 TRP A CA 8
ATOM 4233 C C . TRP A 1 8 ? 8.773 -10.987 -8.672 1.00 22.13 8 TRP A C 8
ATOM 4234 O O . TRP A 1 8 ? 9.448 -11.853 -9.229 1.00 2.20 8 TRP A O 8
ATOM 4255 N N . VAL A 1 9 ? 9.220 -9.755 -8.447 1.00 34.41 9 VAL A N 8
ATOM 4256 C CA . VAL A 1 9 ? 10.558 -9.342 -8.850 1.00 44.01 9 VAL A CA 8
ATOM 4257 C C . VAL A 1 9 ? 11.609 -9.848 -7.868 1.00 31.00 9 VAL A C 8
ATOM 4258 O O . VAL A 1 9 ? 12.766 -10.055 -8.233 1.00 44.20 9 VAL A O 8
ATOM 4271 N N . ASP A 1 10 ? 11.198 -10.046 -6.620 1.00 54.14 10 ASP A N 8
ATOM 4272 C CA . ASP A 1 10 ? 12.103 -10.530 -5.585 1.00 11.34 10 ASP A CA 8
ATOM 4273 C C . ASP A 1 10 ? 12.781 -11.826 -6.018 1.00 3.43 10 ASP A C 8
ATOM 4274 O O . ASP A 1 10 ? 14.005 -11.909 -6.124 1.00 21.15 10 ASP A O 8
ATOM 4283 N N . PRO A 1 11 ? 11.969 -12.862 -6.273 1.00 64.24 11 PRO A N 8
ATOM 4284 C CA . PRO A 1 11 ? 12.469 -14.173 -6.699 1.00 21.15 11 PRO A CA 8
ATOM 4285 C C . PRO A 1 11 ? 13.040 -14.145 -8.112 1.00 62.31 11 PRO A C 8
ATOM 4286 O O . PRO A 1 11 ? 13.842 -15.001 -8.485 1.00 32.33 11 PRO A O 8
ATOM 4297 N N . ALA A 1 12 ? 12.622 -13.156 -8.895 1.00 3.22 12 ALA A N 8
ATOM 4298 C CA . ALA A 1 12 ? 13.095 -13.015 -10.267 1.00 35.54 12 ALA A CA 8
ATOM 4299 C C . ALA A 1 12 ? 14.569 -12.627 -10.303 1.00 33.22 12 ALA A C 8
ATOM 4300 O O . ALA A 1 12 ? 15.385 -13.309 -10.923 1.00 41.33 12 ALA A O 8
ATOM 4307 N N . TYR A 1 13 ? 14.903 -11.529 -9.635 1.00 13.40 13 TYR A N 8
ATOM 4308 C CA . TYR A 1 13 ? 16.279 -11.048 -9.594 1.00 33.04 13 TYR A CA 8
ATOM 4309 C C . TYR A 1 13 ? 17.225 -12.146 -9.117 1.00 0.42 13 TYR A C 8
ATOM 4310 O O . TYR A 1 13 ? 18.262 -12.396 -9.731 1.00 14.41 13 TYR A O 8
ATOM 4328 N N . GLU A 1 14 ? 16.859 -12.797 -8.018 1.00 32.54 14 GLU A N 8
ATOM 4329 C CA . GLU A 1 14 ? 17.675 -13.868 -7.458 1.00 31.42 14 GLU A CA 8
ATOM 4330 C C . GLU A 1 14 ? 17.869 -14.991 -8.473 1.00 25.44 14 GLU A C 8
ATOM 4331 O O . GLU A 1 14 ? 18.899 -15.667 -8.478 1.00 50.42 14 GLU A O 8
ATOM 4343 N N . PHE A 1 15 ? 16.873 -15.186 -9.330 1.00 13.52 15 PHE A N 8
ATOM 4344 C CA . PHE A 1 15 ? 16.932 -16.227 -10.348 1.00 64.35 15 PHE A CA 8
ATOM 4345 C C . PHE A 1 15 ? 17.994 -15.904 -11.396 1.00 12.52 15 PHE A C 8
ATOM 4346 O O . PHE A 1 15 ? 18.777 -16.769 -11.789 1.00 40.40 15 PHE A O 8
ATOM 4363 N N . ILE A 1 16 ? 18.013 -14.653 -11.843 1.00 55.44 16 ILE A N 8
ATOM 4364 C CA . ILE A 1 16 ? 18.977 -14.214 -12.844 1.00 62.22 16 ILE A CA 8
ATOM 4365 C C . ILE A 1 16 ? 20.407 -14.433 -12.362 1.00 63.44 16 ILE A C 8
ATOM 4366 O O . ILE A 1 16 ? 21.328 -14.589 -13.165 1.00 31.40 16 ILE A O 8
ATOM 4382 N N . LYS A 1 17 ? 20.587 -14.446 -11.046 1.00 11.20 17 LYS A N 8
ATOM 4383 C CA . LYS A 1 17 ? 21.904 -14.649 -10.455 1.00 21.22 17 LYS A CA 8
ATOM 4384 C C . LYS A 1 17 ? 22.461 -16.020 -10.826 1.00 1.15 17 LYS A C 8
ATOM 4385 O O . LYS A 1 17 ? 23.673 -16.199 -10.937 1.00 2.22 17 LYS A O 8
ATOM 4404 N N . GLY A 1 18 ? 21.567 -16.985 -11.017 1.00 71.21 18 GLY A N 8
ATOM 4405 C CA . GLY A 1 18 ? 21.989 -18.327 -11.375 1.00 12.13 18 GLY A CA 8
ATOM 4406 C C . GLY A 1 18 ? 21.736 -18.644 -12.835 1.00 75.41 18 GLY A C 8
ATOM 4407 O O . GLY A 1 18 ? 22.421 -19.481 -13.424 1.00 53.10 18 GLY A O 8
ATOM 4411 N N . PHE A 1 19 ? 20.747 -17.977 -13.421 1.00 45.45 19 PHE A N 8
ATOM 4412 C CA . PHE A 1 19 ? 20.403 -18.194 -14.822 1.00 3.03 19 PHE A CA 8
ATOM 4413 C C . PHE A 1 19 ? 21.590 -17.880 -15.729 1.00 14.35 19 PHE A C 8
ATOM 4414 O O . PHE A 1 19 ? 21.709 -18.425 -16.825 1.00 33.12 19 PHE A O 8
ATOM 4431 N N . GLY A 1 20 ? 22.466 -16.995 -15.262 1.00 15.30 20 GLY A N 8
ATOM 4432 C CA . GLY A 1 20 ? 23.631 -16.622 -16.043 1.00 13.34 20 GLY A CA 8
ATOM 4433 C C . GLY A 1 20 ? 24.659 -15.865 -15.225 1.00 33.53 20 GLY A C 8
ATOM 4434 O O . GLY A 1 20 ? 24.919 -14.688 -15.475 1.00 33.32 20 GLY A O 8
ATOM 4438 N N . LYS A 1 21 ? 25.245 -16.542 -14.243 1.00 12.24 21 LYS A N 8
ATOM 4439 C CA . LYS A 1 21 ? 26.250 -15.927 -13.384 1.00 22.32 21 LYS A CA 8
ATOM 4440 C C . LYS A 1 21 ? 27.466 -15.492 -14.195 1.00 63.01 21 LYS A C 8
ATOM 4441 O O . LYS A 1 21 ? 28.262 -14.668 -13.746 1.00 13.10 21 LYS A O 8
ATOM 4460 N N . GLY A 1 22 ? 27.603 -16.051 -15.394 1.00 4.30 22 GLY A N 8
ATOM 4461 C CA . GLY A 1 22 ? 28.724 -15.706 -16.249 1.00 63.40 22 GLY A CA 8
ATOM 4462 C C . GLY A 1 22 ? 28.315 -15.526 -17.697 1.00 72.23 22 GLY A C 8
ATOM 4463 O O . GLY A 1 22 ? 29.129 -15.692 -18.605 1.00 2.12 22 GLY A O 8
ATOM 4467 N N . ALA A 1 23 ? 27.048 -15.187 -17.915 1.00 22.33 23 ALA A N 8
ATOM 4468 C CA . ALA A 1 23 ? 26.532 -14.984 -19.263 1.00 23.42 23 ALA A CA 8
ATOM 4469 C C . ALA A 1 23 ? 27.142 -13.742 -19.902 1.00 53.54 23 ALA A C 8
ATOM 4470 O O . ALA A 1 23 ? 26.985 -12.631 -19.395 1.00 54.41 23 ALA A O 8
ATOM 4477 N N . ILE A 1 24 ? 27.837 -13.936 -21.018 1.00 25.45 24 ILE A N 8
ATOM 4478 C CA . ILE A 1 24 ? 28.470 -12.830 -21.726 1.00 31.51 24 ILE A CA 8
ATOM 4479 C C . ILE A 1 24 ? 27.465 -12.096 -22.608 1.00 25.43 24 ILE A C 8
ATOM 4480 O O . ILE A 1 24 ? 27.644 -10.920 -22.925 1.00 70.32 24 ILE A O 8
ATOM 4496 N N . LYS A 1 25 ? 26.407 -12.798 -22.999 1.00 40.34 25 LYS A N 8
ATOM 4497 C CA . LYS A 1 25 ? 25.371 -12.213 -23.842 1.00 73.23 25 LYS A CA 8
ATOM 4498 C C . LYS A 1 25 ? 24.699 -11.036 -23.142 1.00 22.32 25 LYS A C 8
ATOM 4499 O O . LYS A 1 25 ? 24.258 -10.087 -23.789 1.00 62.31 25 LYS A O 8
ATOM 4518 N N . GLU A 1 26 ? 24.627 -11.105 -21.816 1.00 72.32 26 GLU A N 8
ATOM 4519 C CA . GLU A 1 26 ? 24.009 -10.044 -21.029 1.00 64.33 26 GLU A CA 8
ATOM 4520 C C . GLU A 1 26 ? 24.870 -8.784 -21.046 1.00 13.14 26 GLU A C 8
ATOM 4521 O O . GLU A 1 26 ? 24.360 -7.670 -20.935 1.00 11.22 26 GLU A O 8
ATOM 4533 N N . GLY A 1 27 ? 26.179 -8.970 -21.184 1.00 40.22 27 GLY A N 8
ATOM 4534 C CA . GLY A 1 27 ? 27.090 -7.840 -21.212 1.00 33.22 27 GLY A CA 8
ATOM 4535 C C . GLY A 1 27 ? 27.928 -7.741 -19.953 1.00 0.52 27 GLY A C 8
ATOM 4536 O O . GLY A 1 27 ? 27.757 -6.818 -19.157 1.00 44.12 27 GLY A O 8
ATOM 4540 N N . ASN A 1 28 ? 28.836 -8.694 -19.771 1.00 74.30 28 ASN A N 8
ATOM 4541 C CA . ASN A 1 28 ? 29.702 -8.711 -18.598 1.00 63.11 28 ASN A CA 8
ATOM 4542 C C . ASN A 1 28 ? 30.850 -7.718 -18.755 1.00 72.14 28 ASN A C 8
ATOM 4543 O O . ASN A 1 28 ? 32.021 -8.093 -18.707 1.00 65.22 28 ASN A O 8
ATOM 4554 N N . LYS A 1 29 ? 30.505 -6.449 -18.943 1.00 51.33 29 LYS A N 8
ATOM 4555 C CA . LYS A 1 29 ? 31.504 -5.400 -19.106 1.00 5.21 29 LYS A CA 8
ATOM 4556 C C . LYS A 1 29 ? 32.105 -5.007 -17.760 1.00 14.32 29 LYS A C 8
ATOM 4557 O O . LYS A 1 29 ? 33.026 -4.192 -17.694 1.00 73.51 29 LYS A O 8
ATOM 4576 N N . ASP A 1 30 ? 31.578 -5.591 -16.689 1.00 61.13 30 ASP A N 8
ATOM 4577 C CA . ASP A 1 30 ? 32.064 -5.304 -15.345 1.00 11.34 30 ASP A CA 8
ATOM 4578 C C . ASP A 1 30 ? 31.892 -6.515 -14.434 1.00 73.51 30 ASP A C 8
ATOM 4579 O O . ASP A 1 30 ? 31.391 -6.399 -13.315 1.00 73.14 30 ASP A O 8
ATOM 4588 N N . LYS A 1 31 ? 32.309 -7.679 -14.921 1.00 63.00 31 LYS A N 8
ATOM 4589 C CA . LYS A 1 31 ? 32.202 -8.913 -14.152 1.00 62.44 31 LYS A CA 8
ATOM 4590 C C . LYS A 1 31 ? 33.244 -8.953 -13.039 1.00 63.43 31 LYS A C 8
ATOM 4591 O O . LYS A 1 31 ? 33.074 -9.654 -12.042 1.00 34.14 31 LYS A O 8
ATOM 4610 N N . TRP A 1 32 ? 34.321 -8.197 -13.216 1.00 64.14 32 TRP A N 8
ATOM 4611 C CA . TRP A 1 32 ? 35.390 -8.146 -12.225 1.00 43.54 32 TRP A CA 8
ATOM 4612 C C . TRP A 1 32 ? 34.893 -7.535 -10.920 1.00 3.41 32 TRP A C 8
ATOM 4613 O O . TRP A 1 32 ? 35.517 -7.695 -9.871 1.00 1.55 32 TRP A O 8
ATOM 4634 N N . LYS A 1 33 ? 33.767 -6.834 -10.991 1.00 15.02 33 LYS A N 8
ATOM 4635 C CA . LYS A 1 33 ? 33.184 -6.200 -9.814 1.00 41.32 33 LYS A CA 8
ATOM 4636 C C . LYS A 1 33 ? 32.868 -7.234 -8.739 1.00 32.22 33 LYS A C 8
ATOM 4637 O O . LYS A 1 33 ? 32.773 -6.906 -7.557 1.00 50.52 33 LYS A O 8
ATOM 4656 N N . ASN A 1 34 ? 32.707 -8.486 -9.157 1.00 10.51 34 ASN A N 8
ATOM 4657 C CA . ASN A 1 34 ? 32.402 -9.568 -8.229 1.00 24.43 34 ASN A CA 8
ATOM 4658 C C . ASN A 1 34 ? 33.682 -10.172 -7.658 1.00 61.02 34 ASN A C 8
ATOM 4659 O O . ASN A 1 34 ? 33.644 -11.181 -6.954 1.00 31.41 34 ASN A O 8
ATOM 4670 N N . ILE A 1 35 ? 34.813 -9.547 -7.967 1.00 3.12 35 ILE A N 8
ATOM 4671 C CA . ILE A 1 35 ? 36.104 -10.021 -7.484 1.00 20.35 35 ILE A CA 8
ATOM 4672 C C . ILE A 1 35 ? 36.499 -9.318 -6.190 1.00 1.43 35 ILE A C 8
ATOM 4673 O O . ILE A 1 35 ? 35.924 -8.291 -5.828 1.00 42.44 35 ILE A O 8
ATOM 4689 N N . LYS A 1 1 ? -8.461 -5.076 -1.334 1.00 24.11 1 LYS A N 9
ATOM 4690 C CA . LYS A 1 1 ? -7.150 -4.844 -1.930 1.00 74.42 1 LYS A CA 9
ATOM 4691 C C . LYS A 1 1 ? -6.078 -5.669 -1.225 1.00 52.00 1 LYS A C 9
ATOM 4692 O O . LYS A 1 1 ? -5.274 -5.137 -0.460 1.00 2.41 1 LYS A O 9
ATOM 4711 N N . LYS A 1 2 ? -6.071 -6.971 -1.488 1.00 73.35 2 LYS A N 9
ATOM 4712 C CA . LYS A 1 2 ? -5.096 -7.870 -0.882 1.00 14.12 2 LYS A CA 9
ATOM 4713 C C . LYS A 1 2 ? -3.674 -7.376 -1.128 1.00 73.44 2 LYS A C 9
ATOM 4714 O O . LYS A 1 2 ? -2.769 -7.644 -0.338 1.00 50.03 2 LYS A O 9
ATOM 4733 N N . TRP A 1 3 ? -3.486 -6.655 -2.227 1.00 41.40 3 TRP A N 9
ATOM 4734 C CA . TRP A 1 3 ? -2.173 -6.123 -2.576 1.00 54.50 3 TRP A CA 9
ATOM 4735 C C . TRP A 1 3 ? -1.115 -7.220 -2.544 1.00 53.24 3 TRP A C 9
ATOM 4736 O O . TRP A 1 3 ? -0.249 -7.234 -1.671 1.00 65.35 3 TRP A O 9
ATOM 4757 N N . GLY A 1 4 ? -1.192 -8.138 -3.503 1.00 20.21 4 GLY A N 9
ATOM 4758 C CA . GLY A 1 4 ? -0.234 -9.227 -3.566 1.00 12.43 4 GLY A CA 9
ATOM 4759 C C . GLY A 1 4 ? 0.659 -9.143 -4.787 1.00 44.13 4 GLY A C 9
ATOM 4760 O O . GLY A 1 4 ? 1.323 -10.115 -5.147 1.00 34.50 4 GLY A O 9
ATOM 4764 N N . TRP A 1 5 ? 0.676 -7.979 -5.427 1.00 71.31 5 TRP A N 9
ATOM 4765 C CA . TRP A 1 5 ? 1.494 -7.773 -6.617 1.00 72.21 5 TRP A CA 9
ATOM 4766 C C . TRP A 1 5 ? 2.943 -7.489 -6.239 1.00 1.51 5 TRP A C 9
ATOM 4767 O O . TRP A 1 5 ? 3.867 -8.101 -6.776 1.00 41.21 5 TRP A O 9
ATOM 4788 N N . LEU A 1 6 ? 3.136 -6.557 -5.312 1.00 11.22 6 LEU A N 9
ATOM 4789 C CA . LEU A 1 6 ? 4.474 -6.191 -4.861 1.00 64.33 6 LEU A CA 9
ATOM 4790 C C . LEU A 1 6 ? 5.163 -7.372 -4.184 1.00 74.24 6 LEU A C 9
ATOM 4791 O O . LEU A 1 6 ? 6.389 -7.468 -4.177 1.00 45.51 6 LEU A O 9
ATOM 4807 N N . ALA A 1 7 ? 4.364 -8.271 -3.618 1.00 53.22 7 ALA A N 9
ATOM 4808 C CA . ALA A 1 7 ? 4.896 -9.448 -2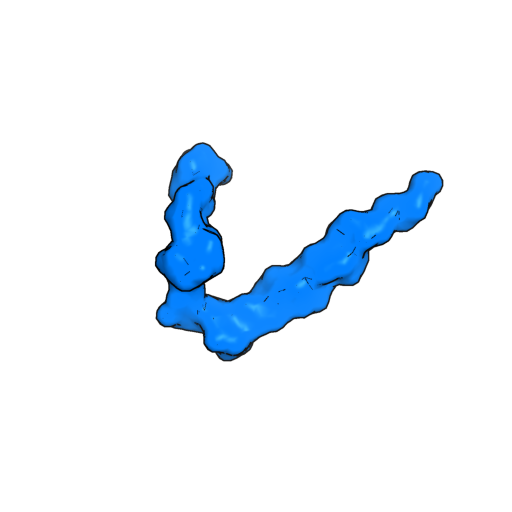.943 1.00 14.24 7 ALA A CA 9
ATOM 4809 C C . ALA A 1 7 ? 5.580 -10.386 -3.931 1.00 75.12 7 ALA A C 9
ATOM 4810 O O . ALA A 1 7 ? 6.485 -11.136 -3.565 1.00 53.21 7 ALA A O 9
ATOM 4817 N N . TRP A 1 8 ? 5.141 -10.340 -5.184 1.00 12.42 8 TRP A N 9
ATOM 4818 C CA . TRP A 1 8 ? 5.711 -11.187 -6.225 1.00 40.11 8 TRP A CA 9
ATOM 4819 C C . TRP A 1 8 ? 6.874 -10.487 -6.920 1.00 23.54 8 TRP A C 9
ATOM 4820 O O . TRP A 1 8 ? 7.767 -11.138 -7.463 1.00 4.22 8 TRP A O 9
ATOM 4841 N N . VAL A 1 9 ? 6.858 -9.158 -6.899 1.00 20.44 9 VAL A N 9
ATOM 4842 C CA . VAL A 1 9 ? 7.913 -8.371 -7.525 1.00 52.14 9 VAL A CA 9
ATOM 4843 C C . VAL A 1 9 ? 9.214 -8.468 -6.736 1.00 53.23 9 VAL A C 9
ATOM 4844 O O . VAL A 1 9 ? 10.300 -8.507 -7.314 1.00 4.15 9 VAL A O 9
ATOM 4857 N N . ASP A 1 10 ? 9.095 -8.507 -5.414 1.00 2.42 10 ASP A N 9
ATOM 4858 C CA . ASP A 1 10 ? 10.262 -8.601 -4.544 1.00 40.41 10 ASP A CA 9
ATOM 4859 C C . ASP A 1 10 ? 11.160 -9.761 -4.963 1.00 13.23 10 ASP A C 9
ATOM 4860 O O . ASP A 1 10 ? 12.326 -9.580 -5.313 1.00 70.34 10 ASP A O 9
ATOM 4869 N N . PRO A 1 11 ? 10.606 -10.982 -4.925 1.00 14.32 11 PRO A N 9
ATOM 4870 C CA . PRO A 1 11 ? 11.339 -12.196 -5.296 1.00 54.43 11 PRO A CA 9
ATOM 4871 C C . PRO A 1 11 ? 11.625 -12.265 -6.792 1.00 51.24 11 PRO A C 9
ATOM 4872 O O . PRO A 1 11 ? 12.381 -13.121 -7.250 1.00 42.12 11 PRO A O 9
ATOM 4883 N N . ALA A 1 12 ? 11.016 -11.358 -7.549 1.00 50.14 12 ALA A N 9
ATOM 4884 C CA . ALA A 1 12 ? 11.208 -11.315 -8.994 1.00 10.04 12 ALA A CA 9
ATOM 4885 C C . ALA A 1 12 ? 12.588 -10.772 -9.348 1.00 40.31 12 ALA A C 9
ATOM 4886 O O . ALA A 1 12 ? 13.317 -11.371 -10.139 1.00 3.32 12 ALA A O 9
ATOM 4893 N N . TYR A 1 13 ? 12.940 -9.634 -8.759 1.00 71.32 13 TYR A N 9
ATOM 4894 C CA . TYR A 1 13 ? 14.232 -9.009 -9.016 1.00 13.44 13 TYR A CA 9
ATOM 4895 C C . TYR A 1 13 ? 15.375 -9.923 -8.586 1.00 12.14 13 TYR A C 9
ATOM 4896 O O . TYR A 1 13 ? 16.314 -10.159 -9.345 1.00 73.00 13 TYR A O 9
ATOM 4914 N N . GLU A 1 14 ? 15.286 -10.435 -7.362 1.00 3.31 14 GLU A N 9
ATOM 4915 C CA . GLU A 1 14 ? 16.313 -11.323 -6.830 1.00 60.21 14 GLU A CA 9
ATOM 4916 C C . GLU A 1 14 ? 16.510 -12.533 -7.739 1.00 53.02 14 GLU A C 9
ATOM 4917 O O . GLU A 1 14 ? 17.595 -13.112 -7.794 1.00 74.42 14 GLU A O 9
ATOM 4929 N N . PHE A 1 15 ? 15.452 -12.909 -8.451 1.00 22.14 15 PHE A N 9
ATOM 4930 C CA . PHE A 1 15 ? 15.507 -14.051 -9.356 1.00 51.34 15 PHE A CA 9
ATOM 4931 C C . PHE A 1 15 ? 16.385 -13.744 -10.566 1.00 2.41 15 PHE A C 9
ATOM 4932 O O . PHE A 1 15 ? 17.185 -14.577 -10.993 1.00 11.10 15 PHE A O 9
ATOM 4949 N N . ILE A 1 16 ? 16.229 -12.543 -11.113 1.00 4.20 16 ILE A N 9
ATOM 4950 C CA . ILE A 1 16 ? 17.008 -12.125 -12.272 1.00 71.34 16 ILE A CA 9
ATOM 4951 C C . ILE A 1 16 ? 18.503 -12.173 -11.977 1.00 21.51 16 ILE A C 9
ATOM 4952 O O . ILE A 1 16 ? 19.322 -12.329 -12.883 1.00 31.40 16 ILE A O 9
ATOM 4968 N N . LYS A 1 17 ? 18.853 -12.040 -10.702 1.00 62.21 17 LYS A N 9
ATOM 4969 C CA . LYS A 1 17 ? 20.250 -12.071 -10.284 1.00 72.43 17 LYS A CA 9
ATOM 4970 C C . LYS A 1 17 ? 20.863 -13.445 -10.538 1.00 41.45 17 LYS A C 9
ATOM 4971 O O . LYS A 1 17 ? 22.050 -13.559 -10.843 1.00 13.44 17 LYS A O 9
ATOM 4990 N N . GLY A 1 18 ? 20.045 -14.486 -10.413 1.00 5.31 18 GLY A N 9
ATOM 4991 C CA . GLY A 1 18 ? 20.526 -15.837 -10.634 1.00 32.11 18 GLY A CA 9
ATOM 4992 C C . GLY A 1 18 ? 20.492 -16.233 -12.097 1.00 12.42 18 GLY A C 9
ATOM 4993 O O . GLY A 1 18 ? 21.353 -16.976 -12.567 1.00 24.14 18 GLY A O 9
ATOM 4997 N N . PHE A 1 19 ? 19.493 -15.736 -12.819 1.00 70.22 19 PHE A N 9
ATOM 4998 C CA . PHE A 1 19 ? 19.348 -16.044 -14.237 1.00 63.32 19 PHE A CA 9
ATOM 4999 C C . PHE A 1 19 ? 20.601 -15.644 -15.011 1.00 53.44 19 PHE A C 9
ATOM 5000 O O . PHE A 1 19 ? 20.971 -16.289 -15.991 1.00 25.22 19 PHE A O 9
ATOM 5017 N N . GLY A 1 20 ? 21.248 -14.572 -14.564 1.00 43.10 20 GLY A N 9
ATOM 5018 C CA . GLY A 1 20 ? 22.451 -14.102 -15.226 1.00 23.20 20 GLY A CA 9
ATOM 5019 C C . GLY A 1 20 ? 23.438 -13.477 -14.260 1.00 50.20 20 GLY A C 9
ATOM 5020 O O . GLY A 1 20 ? 23.830 -12.321 -14.422 1.00 61.03 20 GLY A O 9
ATOM 5024 N N . LYS A 1 21 ? 23.840 -14.241 -13.250 1.00 40.20 21 LYS A N 9
ATOM 5025 C CA . LYS A 1 21 ? 24.787 -13.756 -12.253 1.00 13.12 21 LYS A CA 9
ATOM 5026 C C . LYS A 1 21 ? 26.123 -13.403 -12.898 1.00 1.33 21 LYS A C 9
ATOM 5027 O O . LYS A 1 21 ? 26.929 -12.674 -12.320 1.00 71.22 21 LYS A O 9
ATOM 5046 N N . GLY A 1 22 ? 26.351 -13.923 -14.100 1.00 22.42 22 GLY A N 9
ATOM 5047 C CA . GLY A 1 22 ? 27.591 -13.650 -14.804 1.00 34.35 22 GLY A CA 9
ATOM 5048 C C . GLY A 1 22 ? 27.401 -12.687 -15.958 1.00 45.05 22 GLY A C 9
ATOM 5049 O O . GLY A 1 22 ? 27.579 -11.479 -15.804 1.00 23.24 22 GLY A O 9
ATOM 5053 N N . ALA A 1 23 ? 27.041 -13.222 -17.120 1.00 64.24 23 ALA A N 9
ATOM 5054 C CA . ALA A 1 23 ? 26.828 -12.401 -18.306 1.00 71.50 23 ALA A CA 9
ATOM 5055 C C . ALA A 1 23 ? 28.009 -11.468 -18.547 1.00 42.23 23 ALA A C 9
ATOM 5056 O O . ALA A 1 23 ? 27.831 -10.317 -18.947 1.00 12.33 23 ALA A O 9
ATOM 5063 N N . ILE A 1 24 ? 29.214 -11.971 -18.302 1.00 4.50 24 ILE A N 9
ATOM 5064 C CA . ILE A 1 24 ? 30.424 -11.181 -18.493 1.00 44.33 24 ILE A CA 9
ATOM 5065 C C . ILE A 1 24 ? 30.861 -11.189 -19.954 1.00 53.34 24 ILE A C 9
ATOM 5066 O O . ILE A 1 24 ? 31.545 -10.275 -20.415 1.00 1.42 24 ILE A O 9
ATOM 5082 N N . LYS A 1 25 ? 30.459 -12.226 -20.681 1.00 33.35 25 LYS A N 9
ATOM 5083 C CA . LYS A 1 25 ? 30.805 -12.353 -22.091 1.00 74.52 25 LYS A CA 9
ATOM 5084 C C . LYS A 1 25 ? 30.303 -11.151 -22.885 1.00 31.40 25 LYS A C 9
ATOM 5085 O O . LYS A 1 25 ? 30.858 -10.811 -23.929 1.00 74.23 25 LYS A O 9
ATOM 5104 N N . GLU A 1 26 ? 29.252 -10.512 -22.381 1.00 74.34 26 GLU A N 9
ATOM 5105 C CA . GLU A 1 26 ? 28.677 -9.348 -23.044 1.00 51.35 26 GLU A CA 9
ATOM 5106 C C . GLU A 1 26 ? 29.642 -8.166 -23.003 1.00 31.35 26 GLU A C 9
ATOM 5107 O O . GLU A 1 26 ? 29.597 -7.284 -23.858 1.00 44.34 26 GLU A O 9
ATOM 5119 N N . GLY A 1 27 ? 30.514 -8.157 -21.999 1.00 30.32 27 GLY A N 9
ATOM 5120 C CA . GLY A 1 27 ? 31.477 -7.080 -21.863 1.00 30.25 27 GLY A CA 9
ATOM 5121 C C . GLY A 1 27 ? 31.626 -6.614 -20.428 1.00 24.11 27 GLY A C 9
ATOM 5122 O O . GLY A 1 27 ? 30.641 -6.494 -19.702 1.00 32.14 27 GLY A O 9
ATOM 5126 N N . ASN A 1 28 ? 32.863 -6.352 -20.018 1.00 63.22 28 ASN A N 9
ATOM 5127 C CA . ASN A 1 28 ? 33.139 -5.899 -18.660 1.00 15.23 28 ASN A CA 9
ATOM 5128 C C . ASN A 1 28 ? 34.496 -5.206 -18.582 1.00 34.02 28 ASN A C 9
ATOM 5129 O O . ASN A 1 28 ? 35.362 -5.416 -19.431 1.00 41.31 28 ASN A O 9
ATOM 5140 N N . LYS A 1 29 ? 34.674 -4.380 -17.557 1.00 11.33 29 LYS A N 9
ATOM 5141 C CA . LYS A 1 29 ? 35.925 -3.657 -17.365 1.00 44.40 29 LYS A CA 9
ATOM 5142 C C . LYS A 1 29 ? 37.002 -4.574 -16.795 1.00 22.23 29 LYS A C 9
ATOM 5143 O O . LYS A 1 29 ? 38.157 -4.175 -16.647 1.00 44.45 29 LYS A O 9
ATOM 5162 N N . ASP A 1 30 ? 36.616 -5.805 -16.477 1.00 25.01 30 ASP A N 9
ATOM 5163 C CA . ASP A 1 30 ? 37.550 -6.780 -15.925 1.00 72.32 30 ASP A CA 9
ATOM 5164 C C . ASP A 1 30 ? 37.140 -8.200 -16.306 1.00 5.23 30 ASP A C 9
ATOM 5165 O O . ASP A 1 30 ? 37.413 -9.153 -15.575 1.00 53.05 30 ASP A O 9
ATOM 5174 N N . LYS A 1 31 ? 36.484 -8.333 -17.453 1.00 33.20 31 LYS A N 9
ATOM 5175 C CA . LYS A 1 31 ? 36.036 -9.636 -17.932 1.00 1.41 31 LYS A CA 9
ATOM 5176 C C . LYS A 1 31 ? 37.197 -10.624 -17.987 1.00 0.43 31 LYS A C 9
ATOM 5177 O O . LYS A 1 31 ? 37.008 -11.827 -17.812 1.00 23.41 31 LYS A O 9
ATOM 5196 N N . TRP A 1 32 ? 38.396 -10.107 -18.229 1.00 2.02 32 TRP A N 9
ATOM 5197 C CA . TRP A 1 32 ? 39.588 -10.945 -18.305 1.00 11.41 32 TRP A CA 9
ATOM 5198 C C . TRP A 1 32 ? 39.916 -11.549 -16.944 1.00 42.21 32 TRP A C 9
ATOM 5199 O O . TRP A 1 32 ? 40.470 -12.645 -16.857 1.00 41.04 32 TRP A O 9
ATOM 5220 N N . LYS A 1 33 ? 39.571 -10.828 -15.883 1.00 4.24 33 LYS A N 9
ATOM 5221 C CA . LYS A 1 33 ? 39.828 -11.293 -14.525 1.00 30.22 33 LYS A CA 9
ATOM 5222 C C . LYS A 1 33 ? 38.922 -12.469 -14.172 1.00 44.04 33 LYS A C 9
ATOM 5223 O O . LYS A 1 33 ? 39.251 -13.279 -13.307 1.00 74.41 33 LYS A O 9
ATOM 5242 N N . ASN A 1 34 ? 37.782 -12.556 -14.850 1.00 3.31 34 ASN A N 9
ATOM 5243 C CA . ASN A 1 34 ? 36.830 -13.633 -14.608 1.00 72.54 34 ASN A CA 9
ATOM 5244 C C . ASN A 1 34 ? 37.162 -14.854 -15.461 1.00 72.14 34 ASN A C 9
ATOM 5245 O O . ASN A 1 34 ? 36.408 -15.827 -15.490 1.00 71.32 34 ASN A O 9
ATOM 5256 N N . ILE A 1 35 ? 38.294 -14.795 -16.154 1.00 3.22 35 ILE A N 9
ATOM 5257 C CA . ILE A 1 35 ? 38.727 -15.896 -17.006 1.00 13.42 35 ILE A CA 9
ATOM 5258 C C . ILE A 1 35 ? 39.632 -16.858 -16.244 1.00 13.22 35 ILE A C 9
ATOM 5259 O O . ILE A 1 35 ? 39.718 -16.806 -15.017 1.00 33.02 35 ILE A O 9
ATOM 5275 N N . LYS A 1 1 ? 3.161 0.904 0.894 1.00 51.33 1 LYS A N 10
ATOM 5276 C CA . LYS A 1 1 ? 3.686 1.006 -0.463 1.00 32.02 1 LYS A CA 10
ATOM 5277 C C . LYS A 1 1 ? 3.303 -0.219 -1.288 1.00 1.34 1 LYS A C 10
ATOM 5278 O O . LYS A 1 1 ? 2.784 -1.201 -0.756 1.00 41.32 1 LYS A O 10
ATOM 5297 N N . LYS A 1 2 ? 3.564 -0.155 -2.589 1.00 34.01 2 LYS A N 10
ATOM 5298 C CA . LYS A 1 2 ? 3.249 -1.259 -3.488 1.00 24.44 2 LYS A CA 10
ATOM 5299 C C . LYS A 1 2 ? 4.169 -2.449 -3.230 1.00 13.01 2 LYS A C 10
ATOM 5300 O O . LYS A 1 2 ? 3.783 -3.599 -3.438 1.00 22.41 2 LYS A O 10
ATOM 5319 N N . TRP A 1 3 ? 5.383 -2.164 -2.775 1.00 65.14 3 TRP A N 10
ATOM 5320 C CA . TRP A 1 3 ? 6.357 -3.212 -2.488 1.00 12.31 3 TRP A CA 10
ATOM 5321 C C . TRP A 1 3 ? 6.612 -4.071 -3.721 1.00 41.13 3 TRP A C 10
ATOM 5322 O O . TRP A 1 3 ? 6.547 -5.298 -3.659 1.00 11.20 3 TRP A O 10
ATOM 5343 N N . GLY A 1 4 ? 6.903 -3.418 -4.842 1.00 63.05 4 GLY A N 10
ATOM 5344 C CA . GLY A 1 4 ? 7.164 -4.139 -6.074 1.00 61.35 4 GLY A CA 10
ATOM 5345 C C . GLY A 1 4 ? 8.638 -4.432 -6.274 1.00 51.01 4 GLY A C 10
ATOM 5346 O O . GLY A 1 4 ? 9.073 -4.728 -7.387 1.00 4.31 4 GLY A O 10
ATOM 5350 N N . TRP A 1 5 ? 9.407 -4.348 -5.195 1.00 23.21 5 TRP A N 10
ATOM 5351 C CA . TRP A 1 5 ? 10.842 -4.605 -5.257 1.00 53.13 5 TRP A CA 10
ATOM 5352 C C . TRP A 1 5 ? 11.127 -6.103 -5.251 1.00 44.54 5 TRP A C 10
ATOM 5353 O O . TRP A 1 5 ? 11.738 -6.632 -6.181 1.00 41.21 5 TRP A O 10
ATOM 5374 N N . LEU A 1 6 ? 10.683 -6.781 -4.200 1.00 32.15 6 LEU A N 10
ATOM 5375 C CA . LEU A 1 6 ? 10.891 -8.219 -4.073 1.00 72.53 6 LEU A CA 10
ATOM 5376 C C . LEU A 1 6 ? 10.148 -8.975 -5.170 1.00 70.42 6 LEU A C 10
ATOM 5377 O O . LEU A 1 6 ? 10.537 -10.080 -5.549 1.00 40.44 6 LEU A O 10
ATOM 5393 N N . ALA A 1 7 ? 9.078 -8.372 -5.677 1.00 50.12 7 ALA A N 10
ATOM 5394 C CA . ALA A 1 7 ? 8.283 -8.986 -6.734 1.00 23.03 7 ALA A CA 10
ATOM 5395 C C . ALA A 1 7 ? 9.070 -9.064 -8.038 1.00 0.23 7 ALA A C 10
ATOM 5396 O O . ALA A 1 7 ? 8.859 -9.966 -8.848 1.00 34.11 7 ALA A O 10
ATOM 5403 N N . TRP A 1 8 ? 9.976 -8.113 -8.234 1.00 23.13 8 TRP A N 10
ATOM 5404 C CA . TRP A 1 8 ? 10.794 -8.074 -9.441 1.00 22.33 8 TRP A CA 10
ATOM 5405 C C . TRP A 1 8 ? 12.081 -8.871 -9.252 1.00 53.54 8 TRP A C 10
ATOM 5406 O O . TRP A 1 8 ? 12.660 -9.370 -10.217 1.00 41.11 8 TRP A O 10
ATOM 5427 N N . VAL A 1 9 ? 12.523 -8.986 -8.004 1.00 40.12 9 VAL A N 10
ATOM 5428 C CA . VAL A 1 9 ? 13.741 -9.723 -7.690 1.00 30.22 9 VAL A CA 10
ATOM 5429 C C . VAL A 1 9 ? 13.467 -11.220 -7.590 1.00 2.54 9 VAL A C 10
ATOM 5430 O O . VAL A 1 9 ? 14.360 -12.040 -7.803 1.00 73.14 9 VAL A O 10
ATOM 5443 N N . ASP A 1 10 ? 12.227 -11.568 -7.264 1.00 4.24 10 ASP A N 10
ATOM 5444 C CA . ASP A 1 10 ? 11.834 -12.966 -7.136 1.00 65.43 10 ASP A CA 10
ATOM 5445 C C . ASP A 1 10 ? 12.191 -13.748 -8.397 1.00 40.10 10 ASP A C 10
ATOM 5446 O O . ASP A 1 10 ? 12.965 -14.705 -8.366 1.00 12.04 10 ASP A O 10
ATOM 5455 N N . PRO A 1 11 ? 11.613 -13.333 -9.534 1.00 45.32 11 PRO A N 10
ATOM 5456 C CA . PRO A 1 11 ? 11.855 -13.980 -10.827 1.00 31.20 11 PRO A CA 10
ATOM 5457 C C . PRO A 1 11 ? 13.270 -13.737 -11.342 1.00 34.53 11 PRO A C 10
ATOM 5458 O O . PRO A 1 11 ? 13.759 -14.464 -12.206 1.00 52.11 11 PRO A O 10
ATOM 5469 N N . ALA A 1 12 ? 13.922 -12.712 -10.804 1.00 51.35 12 ALA A N 10
ATOM 5470 C CA . ALA A 1 12 ? 15.282 -12.375 -11.208 1.00 75.20 12 ALA A CA 10
ATOM 5471 C C . ALA A 1 12 ? 16.279 -13.408 -10.693 1.00 55.21 12 ALA A C 10
ATOM 5472 O O . ALA A 1 12 ? 16.975 -14.056 -11.475 1.00 3.25 12 ALA A O 10
ATOM 5479 N N . TYR A 1 13 ? 16.342 -13.556 -9.375 1.00 10.44 13 TYR A N 10
ATOM 5480 C CA . TYR A 1 13 ? 17.256 -14.508 -8.755 1.00 45.53 13 TYR A CA 10
ATOM 5481 C C . TYR A 1 13 ? 17.032 -15.914 -9.303 1.00 0.32 13 TYR A C 10
ATOM 5482 O O . TYR A 1 13 ? 17.984 -16.639 -9.587 1.00 61.45 13 TYR A O 10
ATOM 5500 N N . GLU A 1 14 ? 15.765 -16.290 -9.448 1.00 23.23 14 GLU A N 10
ATOM 5501 C CA . GLU A 1 14 ? 15.415 -17.609 -9.961 1.00 20.31 14 GLU A CA 10
ATOM 5502 C C . GLU A 1 14 ? 15.961 -17.807 -11.372 1.00 42.31 14 GLU A C 10
ATOM 5503 O O . GLU A 1 14 ? 16.323 -18.918 -11.760 1.00 54.21 14 GLU A O 10
ATOM 5515 N N . PHE A 1 15 ? 16.017 -16.721 -12.136 1.00 5.54 15 PHE A N 10
ATOM 5516 C CA . PHE A 1 15 ? 16.518 -16.773 -13.504 1.00 74.44 15 PHE A CA 10
ATOM 5517 C C . PHE A 1 15 ? 18.030 -16.977 -13.523 1.00 73.54 15 PHE A C 10
ATOM 5518 O O . PHE A 1 15 ? 18.538 -17.866 -14.208 1.00 41.32 15 PHE A O 10
ATOM 5535 N N . ILE A 1 16 ? 18.742 -16.149 -12.768 1.00 0.24 16 ILE A N 10
ATOM 5536 C CA . ILE A 1 16 ? 20.195 -16.238 -12.697 1.00 22.20 16 ILE A CA 10
ATOM 5537 C C . ILE A 1 16 ? 20.635 -17.560 -12.076 1.00 40.22 16 ILE A C 10
ATOM 5538 O O . ILE A 1 16 ? 21.736 -18.046 -12.338 1.00 13.34 16 ILE A O 10
ATOM 5554 N N . LYS A 1 17 ? 19.767 -18.139 -11.253 1.00 50.45 17 LYS A N 10
ATOM 5555 C CA . LYS A 1 17 ? 20.063 -19.406 -10.597 1.00 32.33 17 LYS A CA 10
ATOM 5556 C C . LYS A 1 17 ? 20.430 -20.477 -11.620 1.00 14.52 17 LYS A C 10
ATOM 5557 O O . LYS A 1 17 ? 21.146 -21.427 -11.309 1.00 3.23 17 LYS A O 10
ATOM 5576 N N . GLY A 1 18 ? 19.934 -20.314 -12.843 1.00 31.50 18 GLY A N 10
ATOM 5577 C CA . GLY A 1 18 ? 20.222 -21.274 -13.893 1.00 52.32 18 GLY A CA 10
ATOM 5578 C C . GLY A 1 18 ? 20.728 -20.612 -15.160 1.00 32.32 18 GLY A C 10
ATOM 5579 O O . GLY A 1 18 ? 21.818 -20.924 -15.639 1.00 23.33 18 GLY A O 10
ATOM 5583 N N . PHE A 1 19 ? 19.934 -19.697 -15.705 1.00 73.14 19 PHE A N 10
ATOM 5584 C CA . PHE A 1 19 ? 20.306 -18.992 -16.926 1.00 41.31 19 PHE A CA 10
ATOM 5585 C C . PHE A 1 19 ? 21.685 -18.353 -16.786 1.00 60.54 19 PHE A C 10
ATOM 5586 O O . PHE A 1 19 ? 22.404 -18.181 -17.770 1.00 21.54 19 PHE A O 10
ATOM 5603 N N . GLY A 1 20 ? 22.047 -18.003 -15.556 1.00 33.54 20 GLY A N 10
ATOM 5604 C CA . GLY A 1 20 ? 23.337 -17.387 -15.309 1.00 23.54 20 GLY A CA 10
ATOM 5605 C C . GLY A 1 20 ? 23.970 -17.865 -14.017 1.00 22.42 20 GLY A C 10
ATOM 5606 O O . GLY A 1 20 ? 24.327 -17.060 -13.156 1.00 73.50 20 GLY A O 10
ATOM 5610 N N . LYS A 1 21 ? 24.109 -19.180 -13.879 1.00 2.53 21 LYS A N 10
ATOM 5611 C CA . LYS A 1 21 ? 24.703 -19.765 -12.683 1.00 33.15 21 LYS A CA 10
ATOM 5612 C C . LYS A 1 21 ? 26.149 -19.310 -12.514 1.00 71.22 21 LYS A C 10
ATOM 5613 O O . LYS A 1 21 ? 26.716 -19.403 -11.427 1.00 3.34 21 LYS A O 10
ATOM 5632 N N . GLY A 1 22 ? 26.740 -18.817 -13.599 1.00 14.14 22 GLY A N 10
ATOM 5633 C CA . GLY A 1 22 ? 28.114 -18.354 -13.549 1.00 10.43 22 GLY A CA 10
ATOM 5634 C C . GLY A 1 22 ? 28.690 -18.097 -14.927 1.00 54.23 22 GLY A C 10
ATOM 5635 O O . GLY A 1 22 ? 29.315 -18.976 -15.520 1.00 11.33 22 GLY A O 10
ATOM 5639 N N . ALA A 1 23 ? 28.477 -16.889 -15.440 1.00 71.31 23 ALA A N 10
ATOM 5640 C CA . ALA A 1 23 ? 28.980 -16.519 -16.757 1.00 74.43 23 ALA A CA 10
ATOM 5641 C C . ALA A 1 23 ? 29.045 -15.004 -16.914 1.00 73.04 23 ALA A C 10
ATOM 5642 O O . ALA A 1 23 ? 28.954 -14.481 -18.026 1.00 34.53 23 ALA A O 10
ATOM 5649 N N . ILE A 1 24 ? 29.202 -14.304 -15.796 1.00 31.20 24 ILE A N 10
ATOM 5650 C CA . ILE A 1 24 ? 29.279 -12.849 -15.811 1.00 3.33 24 ILE A CA 10
ATOM 5651 C C . ILE A 1 24 ? 30.716 -12.377 -16.004 1.00 44.42 24 ILE A C 10
ATOM 5652 O O . ILE A 1 24 ? 30.959 -11.268 -16.483 1.00 33.42 24 ILE A O 10
ATOM 5668 N N . LYS A 1 25 ? 31.668 -13.226 -15.630 1.00 54.35 25 LYS A N 10
ATOM 5669 C CA . LYS A 1 25 ? 33.082 -12.898 -15.765 1.00 61.41 25 LYS A CA 10
ATOM 5670 C C . LYS A 1 25 ? 33.506 -12.910 -17.230 1.00 62.42 25 LYS A C 10
ATOM 5671 O O . LYS A 1 25 ? 34.443 -12.214 -17.620 1.00 23.45 25 LYS A O 10
ATOM 5690 N N . GLU A 1 26 ? 32.809 -13.704 -18.037 1.00 62.31 26 GLU A N 10
ATOM 5691 C CA . GLU A 1 26 ? 33.115 -13.805 -19.459 1.00 54.14 26 GLU A CA 10
ATOM 5692 C C . GLU A 1 26 ? 32.956 -12.452 -20.147 1.00 51.10 26 GLU A C 10
ATOM 5693 O O . GLU A 1 26 ? 33.599 -12.179 -21.160 1.00 14.12 26 GLU A O 10
ATOM 5705 N N . GLY A 1 27 ? 32.094 -11.608 -19.588 1.00 74.02 27 GLY A N 10
ATOM 5706 C CA . GLY A 1 27 ? 31.865 -10.294 -20.160 1.00 74.24 27 GLY A CA 10
ATOM 5707 C C . GLY A 1 27 ? 30.675 -9.590 -19.538 1.00 70.25 27 GLY A C 10
ATOM 5708 O O . GLY A 1 27 ? 30.816 -8.881 -18.543 1.00 71.02 27 GLY A O 10
ATOM 5712 N N . ASN A 1 28 ? 29.500 -9.785 -20.128 1.00 14.04 28 ASN A N 10
ATOM 5713 C CA . ASN A 1 28 ? 28.281 -9.161 -19.626 1.00 75.11 28 ASN A CA 10
ATOM 5714 C C . ASN A 1 28 ? 28.484 -7.664 -19.412 1.00 30.33 28 ASN A C 10
ATOM 5715 O O . ASN A 1 28 ? 28.814 -7.222 -18.311 1.00 30.40 28 ASN A O 10
ATOM 5726 N N . LYS A 1 29 ? 28.284 -6.888 -20.471 1.00 42.04 29 LYS A N 10
ATOM 5727 C CA . LYS A 1 29 ? 28.443 -5.440 -20.401 1.00 23.32 29 LYS A CA 10
ATOM 5728 C C . LYS A 1 29 ? 27.390 -4.821 -19.488 1.00 31.13 29 LYS A C 10
ATOM 5729 O O . LYS A 1 29 ? 27.707 -4.005 -18.623 1.00 2.52 29 LYS A O 10
ATOM 5748 N N . ASP A 1 30 ? 26.137 -5.216 -19.685 1.00 51.21 30 ASP A N 10
ATOM 5749 C CA . ASP A 1 30 ? 25.037 -4.701 -18.877 1.00 60.35 30 ASP A CA 10
ATOM 5750 C C . ASP A 1 30 ? 24.836 -5.553 -17.628 1.00 12.22 30 ASP A C 10
ATOM 5751 O O . ASP A 1 30 ? 23.716 -5.955 -17.311 1.00 62.41 30 ASP A O 10
ATOM 5760 N N . LYS A 1 31 ? 25.928 -5.825 -16.921 1.00 52.33 31 LYS A N 10
ATOM 5761 C CA . LYS A 1 31 ? 25.873 -6.628 -15.706 1.00 32.22 31 LYS A CA 10
ATOM 5762 C C . LYS A 1 31 ? 25.552 -5.760 -14.494 1.00 13.24 31 LYS A C 10
ATOM 5763 O O . LYS A 1 31 ? 25.033 -6.247 -13.489 1.00 65.41 31 LYS A O 10
ATOM 5782 N N . TRP A 1 32 ? 25.861 -4.472 -14.596 1.00 22.45 32 TRP A N 10
ATOM 5783 C CA . TRP A 1 32 ? 25.604 -3.536 -13.507 1.00 73.11 32 TRP A CA 10
ATOM 5784 C C . TRP A 1 32 ? 24.106 -3.370 -13.275 1.00 0.01 32 TRP A C 10
ATOM 5785 O O . TRP A 1 32 ? 23.673 -3.020 -12.177 1.00 33.53 32 TRP A O 10
ATOM 5806 N N . LYS A 1 33 ? 23.319 -3.623 -14.315 1.00 12.40 33 LYS A N 10
ATOM 5807 C CA . LYS A 1 33 ? 21.868 -3.503 -14.224 1.00 44.34 33 LYS A CA 10
ATOM 5808 C C . LYS A 1 33 ? 21.298 -4.528 -13.249 1.00 54.54 33 LYS A C 10
ATOM 5809 O O . LYS A 1 33 ? 20.223 -4.329 -12.684 1.00 4.41 33 LYS A O 10
ATOM 5828 N N . ASN A 1 34 ? 22.025 -5.623 -13.057 1.00 34.41 34 ASN A N 10
ATOM 5829 C CA . ASN A 1 34 ? 21.590 -6.679 -12.149 1.00 43.01 34 ASN A CA 10
ATOM 5830 C C . ASN A 1 34 ? 22.193 -6.485 -10.761 1.00 13.41 34 ASN A C 10
ATOM 5831 O O . ASN A 1 34 ? 21.960 -7.285 -9.855 1.00 24.42 34 ASN A O 10
ATOM 5842 N N . ILE A 1 35 ? 22.966 -5.416 -10.602 1.00 64.11 35 ILE A N 10
ATOM 5843 C CA . ILE A 1 35 ? 23.600 -5.116 -9.324 1.00 44.35 35 ILE A CA 10
ATOM 5844 C C . ILE A 1 35 ? 24.341 -6.332 -8.779 1.00 32.02 35 ILE A C 10
ATOM 5845 O O . ILE A 1 35 ? 25.469 -6.618 -9.181 1.00 13.30 35 ILE A O 10
ATOM 5861 N N . LYS A 1 1 ? -6.260 -5.623 0.911 1.00 54.34 1 LYS A N 11
ATOM 5862 C CA . LYS A 1 1 ? -5.856 -5.335 -0.461 1.00 34.05 1 LYS A CA 11
ATOM 5863 C C . LYS A 1 1 ? -5.192 -6.551 -1.098 1.00 51.15 1 LYS A C 11
ATOM 5864 O O . LYS A 1 1 ? -4.887 -7.532 -0.420 1.00 74.32 1 LYS A O 11
ATOM 5883 N N . LYS A 1 2 ? -4.969 -6.479 -2.406 1.00 62.23 2 LYS A N 11
ATOM 5884 C CA . LYS A 1 2 ? -4.338 -7.572 -3.136 1.00 62.43 2 LYS A CA 11
ATOM 5885 C C . LYS A 1 2 ? -2.844 -7.637 -2.835 1.00 20.34 2 LYS A C 11
ATOM 5886 O O . LYS A 1 2 ? -2.326 -8.682 -2.439 1.00 13.43 2 LYS A O 11
ATOM 5905 N N . TRP A 1 3 ? -2.158 -6.516 -3.023 1.00 11.11 3 TRP A N 11
ATOM 5906 C CA . TRP A 1 3 ? -0.723 -6.446 -2.769 1.00 54.12 3 TRP A CA 11
ATOM 5907 C C . TRP A 1 3 ? 0.024 -7.501 -3.577 1.00 43.32 3 TRP A C 11
ATOM 5908 O O . TRP A 1 3 ? 0.836 -8.251 -3.036 1.00 53.32 3 TRP A O 11
ATOM 5929 N N . GLY A 1 4 ? -0.254 -7.553 -4.876 1.00 53.23 4 GLY A N 11
ATOM 5930 C CA . GLY A 1 4 ? 0.401 -8.520 -5.737 1.00 42.34 4 GLY A CA 11
ATOM 5931 C C . GLY A 1 4 ? 1.652 -7.963 -6.388 1.00 11.21 4 GLY A C 11
ATOM 5932 O O . GLY A 1 4 ? 2.137 -8.505 -7.381 1.00 22.23 4 GLY A O 11
ATOM 5936 N N . TRP A 1 5 ? 2.174 -6.877 -5.829 1.00 52.00 5 TRP A N 11
ATOM 5937 C CA . TRP A 1 5 ? 3.375 -6.245 -6.363 1.00 22.23 5 TRP A CA 11
ATOM 5938 C C . TRP A 1 5 ? 4.627 -6.989 -5.912 1.00 64.44 5 TRP A C 11
ATOM 5939 O O . TRP A 1 5 ? 5.405 -7.472 -6.737 1.00 3.51 5 TRP A O 11
ATOM 5960 N N . LEU A 1 6 ? 4.817 -7.080 -4.601 1.00 11.02 6 LEU A N 11
ATOM 5961 C CA . LEU A 1 6 ? 5.976 -7.767 -4.041 1.00 11.32 6 LEU A CA 11
ATOM 5962 C C . LEU A 1 6 ? 5.927 -9.259 -4.351 1.00 34.44 6 LEU A C 11
ATOM 5963 O O . LEU A 1 6 ? 6.961 -9.920 -4.435 1.00 62.25 6 LEU A O 11
ATOM 5979 N N . ALA A 1 7 ? 4.717 -9.784 -4.521 1.00 2.44 7 ALA A N 11
ATOM 5980 C CA . ALA A 1 7 ? 4.533 -11.197 -4.825 1.00 42.04 7 ALA A CA 11
ATOM 5981 C C . ALA A 1 7 ? 5.074 -11.535 -6.211 1.00 14.32 7 ALA A C 11
ATOM 5982 O O . ALA A 1 7 ? 5.511 -12.658 -6.460 1.00 22.04 7 ALA A O 11
ATOM 5989 N N . TRP A 1 8 ? 5.039 -10.557 -7.108 1.00 43.53 8 TRP A N 11
ATOM 5990 C CA . TRP A 1 8 ? 5.525 -10.751 -8.470 1.00 24.23 8 TRP A CA 11
ATOM 5991 C C . TRP A 1 8 ? 7.006 -10.403 -8.574 1.00 50.41 8 TRP A C 11
ATOM 5992 O O . TRP A 1 8 ? 7.721 -10.935 -9.423 1.00 72.13 8 TRP A O 11
ATOM 6013 N N . VAL A 1 9 ? 7.461 -9.505 -7.705 1.00 61.42 9 VAL A N 11
ATOM 6014 C CA . VAL A 1 9 ? 8.858 -9.087 -7.699 1.00 52.03 9 VAL A CA 11
ATOM 6015 C C . VAL A 1 9 ? 9.735 -10.110 -6.987 1.00 20.31 9 VAL A C 11
ATOM 6016 O O . VAL A 1 9 ? 10.929 -10.220 -7.265 1.00 24.01 9 VAL A O 11
ATOM 6029 N N . ASP A 1 10 ? 9.135 -10.858 -6.068 1.00 13.15 10 ASP A N 11
ATOM 6030 C CA . ASP A 1 10 ? 9.861 -11.875 -5.315 1.00 52.44 10 ASP A CA 11
ATOM 6031 C C . ASP A 1 10 ? 10.538 -12.866 -6.256 1.00 61.31 10 ASP A C 11
ATOM 6032 O O . ASP A 1 10 ? 11.760 -13.019 -6.262 1.00 32.35 10 ASP A O 11
ATOM 6041 N N . PRO A 1 11 ? 9.728 -13.558 -7.071 1.00 14.30 11 PRO A N 11
ATOM 6042 C CA . PRO A 1 11 ? 10.226 -14.547 -8.031 1.00 24.13 11 PRO A CA 11
ATOM 6043 C C . PRO A 1 11 ? 10.995 -13.904 -9.180 1.00 54.31 11 PRO A C 11
ATOM 6044 O O . PRO A 1 11 ? 11.796 -14.558 -9.846 1.00 45.21 11 PRO A O 11
ATOM 6055 N N . ALA A 1 12 ? 10.744 -12.618 -9.407 1.00 23.41 12 ALA A N 11
ATOM 6056 C CA . ALA A 1 12 ? 11.415 -11.886 -10.474 1.00 75.33 12 ALA A CA 11
ATOM 6057 C C . ALA A 1 12 ? 12.912 -11.777 -10.209 1.00 22.41 12 ALA A C 11
ATOM 6058 O O . ALA A 1 12 ? 13.730 -12.059 -11.085 1.00 51.12 12 ALA A O 11
ATOM 6065 N N . TYR A 1 13 ? 13.265 -11.367 -8.996 1.00 12.32 13 TYR A N 11
ATOM 6066 C CA . TYR A 1 13 ? 14.665 -11.218 -8.616 1.00 53.53 13 TYR A CA 11
ATOM 6067 C C . TYR A 1 13 ? 15.415 -12.536 -8.774 1.00 65.22 13 TYR A C 11
ATOM 6068 O O . TYR A 1 13 ? 16.537 -12.567 -9.280 1.00 75.34 13 TYR A O 11
ATOM 6086 N N . GLU A 1 14 ? 14.787 -13.623 -8.337 1.00 63.31 14 GLU A N 11
ATOM 6087 C CA . GLU A 1 14 ? 15.396 -14.945 -8.430 1.00 33.34 14 GLU A CA 11
ATOM 6088 C C . GLU A 1 14 ? 15.629 -15.336 -9.886 1.00 73.41 14 GLU A C 11
ATOM 6089 O O . GLU A 1 14 ? 16.548 -16.094 -10.198 1.00 34.33 14 GLU A O 11
ATOM 6101 N N . PHE A 1 15 ? 14.789 -14.814 -10.774 1.00 64.23 15 PHE A N 11
ATOM 6102 C CA . PHE A 1 15 ? 14.902 -15.109 -12.198 1.00 31.21 15 PHE A CA 11
ATOM 6103 C C . PHE A 1 15 ? 16.133 -14.435 -12.797 1.00 74.14 15 PHE A C 11
ATOM 6104 O O . PHE A 1 15 ? 16.862 -15.039 -13.584 1.00 44.34 15 PHE A O 11
ATOM 6121 N N . ILE A 1 16 ? 16.355 -13.181 -12.420 1.00 5.30 16 ILE A N 11
ATOM 6122 C CA . ILE A 1 16 ? 17.497 -12.425 -12.919 1.00 42.33 16 ILE A CA 11
ATOM 6123 C C . ILE A 1 16 ? 18.809 -13.135 -12.601 1.00 14.43 16 ILE A C 11
ATOM 6124 O O . ILE A 1 16 ? 19.809 -12.958 -13.297 1.00 35.01 16 ILE A O 11
ATOM 6140 N N . LYS A 1 17 ? 18.797 -13.940 -11.544 1.00 61.42 17 LYS A N 11
ATOM 6141 C CA . LYS A 1 17 ? 19.984 -14.681 -11.133 1.00 70.14 17 LYS A CA 11
ATOM 6142 C C . LYS A 1 17 ? 20.423 -15.654 -12.224 1.00 11.45 17 LYS A C 11
ATOM 6143 O O . LYS A 1 17 ? 21.613 -15.918 -12.391 1.00 13.12 17 LYS A O 11
ATOM 6162 N N . GLY A 1 18 ? 19.453 -16.182 -12.964 1.00 64.42 18 GLY A N 11
ATOM 6163 C CA . GLY A 1 18 ? 19.761 -17.119 -14.030 1.00 13.53 18 GLY A CA 11
ATOM 6164 C C . GLY A 1 18 ? 19.798 -16.455 -15.392 1.00 0.52 18 GLY A C 11
ATOM 6165 O O . GLY A 1 18 ? 20.555 -16.866 -16.271 1.00 23.52 18 GLY A O 11
ATOM 6169 N N . PHE A 1 19 ? 18.977 -15.425 -15.569 1.00 2.40 19 PHE A N 11
ATOM 6170 C CA . PHE A 1 19 ? 18.917 -14.704 -16.835 1.00 43.32 19 PHE A CA 11
ATOM 6171 C C . PHE A 1 19 ? 20.197 -13.906 -17.068 1.00 10.43 19 PHE A C 11
ATOM 6172 O O . PHE A 1 19 ? 20.579 -13.642 -18.207 1.00 70.31 19 PHE A O 11
ATOM 6189 N N . GLY A 1 20 ? 20.855 -13.523 -15.978 1.00 1.24 20 GLY A N 11
ATOM 6190 C CA . GLY A 1 20 ? 22.084 -12.758 -16.083 1.00 60.22 20 GLY A CA 11
ATOM 6191 C C . GLY A 1 20 ? 23.085 -13.117 -15.003 1.00 32.02 20 GLY A C 11
ATOM 6192 O O . GLY A 1 20 ? 23.580 -12.244 -14.289 1.00 75.21 20 GLY A O 11
ATOM 6196 N N . LYS A 1 21 ? 23.384 -14.406 -14.880 1.00 14.22 21 LYS A N 11
ATOM 6197 C CA . LYS A 1 21 ? 24.332 -14.880 -13.878 1.00 54.25 21 LYS A CA 11
ATOM 6198 C C . LYS A 1 21 ? 25.716 -14.284 -14.114 1.00 54.52 21 LYS A C 11
ATOM 6199 O O . LYS A 1 21 ? 26.559 -14.274 -13.218 1.00 72.14 21 LYS A O 11
ATOM 6218 N N . GLY A 1 22 ? 25.942 -13.785 -15.326 1.00 11.11 22 GLY A N 11
ATOM 6219 C CA . GLY A 1 22 ? 27.225 -13.192 -15.656 1.00 73.35 22 GLY A CA 11
ATOM 6220 C C . GLY A 1 22 ? 27.085 -11.815 -16.274 1.00 63.22 22 GLY A C 11
ATOM 6221 O O . GLY A 1 22 ? 27.874 -11.432 -17.137 1.00 43.13 22 GLY A O 11
ATOM 6225 N N . ALA A 1 23 ? 26.078 -11.070 -15.833 1.00 14.43 23 ALA A N 11
ATOM 6226 C CA . ALA A 1 23 ? 25.838 -9.727 -16.348 1.00 34.33 23 ALA A CA 11
ATOM 6227 C C . ALA A 1 23 ? 27.074 -8.849 -16.188 1.00 51.04 23 ALA A C 11
ATOM 6228 O O . ALA A 1 23 ? 27.973 -9.163 -15.408 1.00 10.45 23 ALA A O 11
ATOM 6235 N N . ILE A 1 24 ? 27.113 -7.749 -16.933 1.00 74.31 24 ILE A N 11
ATOM 6236 C CA . ILE A 1 24 ? 28.239 -6.826 -16.873 1.00 60.14 24 ILE A CA 11
ATOM 6237 C C . ILE A 1 24 ? 28.050 -5.799 -15.762 1.00 54.14 24 ILE A C 11
ATOM 6238 O O . ILE A 1 24 ? 29.019 -5.254 -15.234 1.00 14.43 24 ILE A O 11
ATOM 6254 N N . LYS A 1 25 ? 26.795 -5.540 -15.411 1.00 74.21 25 LYS A N 11
ATOM 6255 C CA . LYS A 1 25 ? 26.476 -4.581 -14.360 1.00 51.24 25 LYS A CA 11
ATOM 6256 C C . LYS A 1 25 ? 26.850 -5.132 -12.988 1.00 64.14 25 LYS A C 11
ATOM 6257 O O . LYS A 1 25 ? 27.246 -4.383 -12.096 1.00 21.10 25 LYS A O 11
ATOM 6276 N N . GLU A 1 26 ? 26.724 -6.446 -12.829 1.00 12.23 26 GLU A N 11
ATOM 6277 C CA . GLU A 1 26 ? 27.050 -7.096 -11.565 1.00 1.01 26 GLU A CA 11
ATOM 6278 C C . GLU A 1 26 ? 28.558 -7.101 -11.329 1.00 13.22 26 GLU A C 11
ATOM 6279 O O . GLU A 1 26 ? 29.019 -7.022 -10.191 1.00 42.12 26 GLU A O 11
ATOM 6291 N N . GLY A 1 27 ? 29.321 -7.195 -12.414 1.00 14.31 27 GLY A N 11
ATOM 6292 C CA . GLY A 1 27 ? 30.768 -7.209 -12.304 1.00 54.04 27 GLY A CA 11
ATOM 6293 C C . GLY A 1 27 ? 31.404 -8.274 -13.175 1.00 24.45 27 GLY A C 11
ATOM 6294 O O . GLY A 1 27 ? 31.433 -9.449 -12.809 1.00 13.53 27 GLY A O 11
ATOM 6298 N N . ASN A 1 28 ? 31.916 -7.864 -14.331 1.00 34.22 28 ASN A N 11
ATOM 6299 C CA . ASN A 1 28 ? 32.553 -8.793 -15.257 1.00 21.10 28 ASN A CA 11
ATOM 6300 C C . ASN A 1 28 ? 33.616 -9.626 -14.547 1.00 3.52 28 ASN A C 11
ATOM 6301 O O . ASN A 1 28 ? 34.525 -9.085 -13.916 1.00 31.23 28 ASN A O 11
ATOM 6312 N N . LYS A 1 29 ? 33.497 -10.944 -14.655 1.00 33.43 29 LYS A N 11
ATOM 6313 C CA . LYS A 1 29 ? 34.447 -11.853 -14.025 1.00 64.44 29 LYS A CA 11
ATOM 6314 C C . LYS A 1 29 ? 35.741 -11.931 -14.830 1.00 52.43 29 LYS A C 11
ATOM 6315 O O . LYS A 1 29 ? 36.693 -12.601 -14.430 1.00 52.03 29 LYS A O 11
ATOM 6334 N N . ASP A 1 30 ? 35.768 -11.240 -15.965 1.00 3.13 30 ASP A N 11
ATOM 6335 C CA . ASP A 1 30 ? 36.946 -11.228 -16.824 1.00 62.45 30 ASP A CA 11
ATOM 6336 C C . ASP A 1 30 ? 37.069 -9.898 -17.561 1.00 14.13 30 ASP A C 11
ATOM 6337 O O . ASP A 1 30 ? 37.291 -9.864 -18.771 1.00 41.21 30 ASP A O 11
ATOM 6346 N N . LYS A 1 31 ? 36.921 -8.803 -16.822 1.00 73.32 31 LYS A N 11
ATOM 6347 C CA . LYS A 1 31 ? 37.015 -7.469 -17.403 1.00 74.34 31 LYS A CA 11
ATOM 6348 C C . LYS A 1 31 ? 38.465 -7.109 -17.706 1.00 5.51 31 LYS A C 11
ATOM 6349 O O . LYS A 1 31 ? 38.741 -6.280 -18.574 1.00 15.34 31 LYS A O 11
ATOM 6368 N N . TRP A 1 32 ? 39.389 -7.736 -16.987 1.00 35.53 32 TRP A N 11
ATOM 6369 C CA . TRP A 1 32 ? 40.812 -7.482 -17.180 1.00 54.10 32 TRP A CA 11
ATOM 6370 C C . TRP A 1 32 ? 41.256 -7.907 -18.575 1.00 61.11 32 TRP A C 11
ATOM 6371 O O . TRP A 1 32 ? 42.234 -7.386 -19.112 1.00 20.30 32 TRP A O 11
ATOM 6392 N N . LYS A 1 33 ? 40.532 -8.856 -19.158 1.00 60.34 33 LYS A N 11
ATOM 6393 C CA . LYS A 1 33 ? 40.850 -9.351 -20.493 1.00 24.05 33 LYS A CA 11
ATOM 6394 C C . LYS A 1 33 ? 40.635 -8.265 -21.541 1.00 43.44 33 LYS A C 11
ATOM 6395 O O . LYS A 1 33 ? 41.244 -8.292 -22.610 1.00 54.23 33 LYS A O 11
ATOM 6414 N N . ASN A 1 34 ? 39.767 -7.309 -21.227 1.00 51.22 34 ASN A N 11
ATOM 6415 C CA . ASN A 1 34 ? 39.473 -6.212 -22.143 1.00 34.41 34 ASN A CA 11
ATOM 6416 C C . ASN A 1 34 ? 40.355 -5.004 -21.846 1.00 10.24 34 ASN A C 11
ATOM 6417 O O . ASN A 1 34 ? 40.127 -3.913 -22.369 1.00 42.30 34 ASN A O 11
ATOM 6428 N N . ILE A 1 35 ? 41.362 -5.206 -21.003 1.00 63.52 35 ILE A N 11
ATOM 6429 C CA . ILE A 1 35 ? 42.280 -4.134 -20.638 1.00 74.20 35 ILE A CA 11
ATOM 6430 C C . ILE A 1 35 ? 43.710 -4.650 -20.523 1.00 42.34 35 ILE A C 11
ATOM 6431 O O . ILE A 1 35 ? 44.210 -5.331 -21.419 1.00 52.41 35 ILE A O 11
ATOM 6447 N N . LYS A 1 1 ? -3.556 -0.514 -2.116 1.00 11.23 1 LYS A N 12
ATOM 6448 C CA . LYS A 1 1 ? -2.730 -1.217 -3.090 1.00 74.02 1 LYS A CA 12
ATOM 6449 C C . LYS A 1 1 ? -1.791 -2.200 -2.399 1.00 71.20 1 LYS A C 12
ATOM 6450 O O . LYS A 1 1 ? -0.902 -1.801 -1.647 1.00 22.32 1 LYS A O 12
ATOM 6469 N N . LYS A 1 2 ? -1.993 -3.487 -2.660 1.00 32.33 2 LYS A N 12
ATOM 6470 C CA . LYS A 1 2 ? -1.163 -4.528 -2.065 1.00 71.34 2 LYS A CA 12
ATOM 6471 C C . LYS A 1 2 ? 0.301 -4.344 -2.452 1.00 11.32 2 LYS A C 12
ATOM 6472 O O . LYS A 1 2 ? 1.202 -4.700 -1.693 1.00 63.31 2 LYS A O 12
ATOM 6491 N N . TRP A 1 3 ? 0.530 -3.784 -3.634 1.00 54.30 3 TRP A N 12
ATOM 6492 C CA . TRP A 1 3 ? 1.885 -3.551 -4.120 1.00 0.53 3 TRP A CA 12
ATOM 6493 C C . TRP A 1 3 ? 2.678 -4.852 -4.167 1.00 11.03 3 TRP A C 12
ATOM 6494 O O . TRP A 1 3 ? 3.794 -4.929 -3.655 1.00 41.44 3 TRP A O 12
ATOM 6515 N N . GLY A 1 4 ? 2.093 -5.874 -4.784 1.00 64.32 4 GLY A N 12
ATOM 6516 C CA . GLY A 1 4 ? 2.761 -7.159 -4.886 1.00 53.02 4 GLY A CA 12
ATOM 6517 C C . GLY A 1 4 ? 3.557 -7.299 -6.169 1.00 12.44 4 GLY A C 12
ATOM 6518 O O . GLY A 1 4 ? 3.902 -8.408 -6.575 1.00 33.20 4 GLY A O 12
ATOM 6522 N N . TRP A 1 5 ? 3.848 -6.172 -6.808 1.00 14.52 5 TRP A N 12
ATOM 6523 C CA . TRP A 1 5 ? 4.607 -6.173 -8.053 1.00 72.43 5 TRP A CA 12
ATOM 6524 C C . TRP A 1 5 ? 6.100 -6.316 -7.780 1.00 41.13 5 TRP A C 12
ATOM 6525 O O . TRP A 1 5 ? 6.740 -7.259 -8.248 1.00 53.22 5 TRP A O 12
ATOM 6546 N N . LEU A 1 6 ? 6.651 -5.375 -7.021 1.00 35.22 6 LEU A N 12
ATOM 6547 C CA . LEU A 1 6 ? 8.070 -5.396 -6.685 1.00 61.41 6 LEU A CA 12
ATOM 6548 C C . LEU A 1 6 ? 8.417 -6.633 -5.862 1.00 15.10 6 LEU A C 12
ATOM 6549 O O . LEU A 1 6 ? 9.552 -7.106 -5.883 1.00 22.33 6 LEU A O 12
ATOM 6565 N N . ALA A 1 7 ? 7.429 -7.152 -5.140 1.00 22.33 7 ALA A N 12
ATOM 6566 C CA . ALA A 1 7 ? 7.628 -8.336 -4.313 1.00 64.32 7 ALA A CA 12
ATOM 6567 C C . ALA A 1 7 ? 7.921 -9.562 -5.172 1.00 30.24 7 ALA A C 12
ATOM 6568 O O . ALA A 1 7 ? 8.619 -10.480 -4.741 1.00 62.24 7 ALA A O 12
ATOM 6575 N N . TRP A 1 8 ? 7.383 -9.570 -6.386 1.00 34.45 8 TRP A N 12
ATOM 6576 C CA . TRP A 1 8 ? 7.586 -10.685 -7.304 1.00 71.00 8 TRP A CA 12
ATOM 6577 C C . TRP A 1 8 ? 8.817 -10.456 -8.174 1.00 21.13 8 TRP A C 12
ATOM 6578 O O . TRP A 1 8 ? 9.444 -11.407 -8.642 1.00 53.43 8 TRP A O 12
ATOM 6599 N N . VAL A 1 9 ? 9.159 -9.189 -8.386 1.00 25.32 9 VAL A N 12
ATOM 6600 C CA . VAL A 1 9 ? 10.317 -8.836 -9.198 1.00 63.05 9 VAL A CA 12
ATOM 6601 C C . VAL A 1 9 ? 11.607 -8.943 -8.393 1.00 3.30 9 VAL A C 12
ATOM 6602 O O . VAL A 1 9 ? 12.684 -9.157 -8.951 1.00 34.32 9 VAL A O 12
ATOM 6615 N N . ASP A 1 10 ? 11.491 -8.792 -7.078 1.00 43.02 10 ASP A N 12
ATOM 6616 C CA . ASP A 1 10 ? 12.648 -8.873 -6.194 1.00 44.03 10 ASP A CA 12
ATOM 6617 C C . ASP A 1 10 ? 13.403 -10.181 -6.406 1.00 64.51 10 ASP A C 12
ATOM 6618 O O . ASP A 1 10 ? 14.579 -10.196 -6.771 1.00 61.14 10 ASP A O 12
ATOM 6627 N N . PRO A 1 11 ? 12.714 -11.308 -6.171 1.00 0.33 11 PRO A N 12
ATOM 6628 C CA . PRO A 1 11 ? 13.300 -12.642 -6.329 1.00 31.13 11 PRO A CA 12
ATOM 6629 C C . PRO A 1 11 ? 13.561 -12.991 -7.790 1.00 23.22 11 PRO A C 12
ATOM 6630 O O . PRO A 1 11 ? 14.389 -13.849 -8.094 1.00 64.12 11 PRO A O 12
ATOM 6641 N N . ALA A 1 12 ? 12.850 -12.320 -8.690 1.00 60.41 12 ALA A N 12
ATOM 6642 C CA . ALA A 1 12 ? 13.007 -12.558 -10.119 1.00 64.45 12 ALA A CA 12
ATOM 6643 C C . ALA A 1 12 ? 14.366 -12.071 -10.611 1.00 1.41 12 ALA A C 12
ATOM 6644 O O . ALA A 1 12 ? 15.128 -12.828 -11.213 1.00 53.21 12 ALA A O 12
ATOM 6651 N N . TYR A 1 13 ? 14.663 -10.802 -10.351 1.00 63.41 13 TYR A N 12
ATOM 6652 C CA . TYR A 1 13 ? 15.929 -10.213 -10.770 1.00 44.20 13 TYR A CA 12
ATOM 6653 C C . TYR A 1 13 ? 17.109 -10.990 -10.194 1.00 42.12 13 TYR A C 12
ATOM 6654 O O . TYR A 1 13 ? 18.035 -11.359 -10.916 1.00 55.04 13 TYR A O 12
ATOM 6672 N N . GLU A 1 14 ? 17.067 -11.235 -8.888 1.00 44.42 14 GLU A N 12
ATOM 6673 C CA . GLU A 1 14 ? 18.133 -11.968 -8.215 1.00 12.35 14 GLU A CA 12
ATOM 6674 C C . GLU A 1 14 ? 18.335 -13.340 -8.851 1.00 4.04 14 GLU A C 12
ATOM 6675 O O . GLU A 1 14 ? 19.435 -13.893 -8.824 1.00 43.41 14 GLU A O 12
ATOM 6687 N N . PHE A 1 15 ? 17.266 -13.885 -9.421 1.00 41.44 15 PHE A N 12
ATOM 6688 C CA . PHE A 1 15 ? 17.325 -15.193 -10.063 1.00 51.21 15 PHE A CA 12
ATOM 6689 C C . PHE A 1 15 ? 18.143 -15.131 -11.350 1.00 31.23 15 PHE A C 12
ATOM 6690 O O . PHE A 1 15 ? 18.948 -16.020 -11.629 1.00 72.30 15 PHE A O 12
ATOM 6707 N N . ILE A 1 16 ? 17.930 -14.076 -12.129 1.00 21.30 16 ILE A N 12
ATOM 6708 C CA . ILE A 1 16 ? 18.647 -13.898 -13.385 1.00 65.13 16 ILE A CA 12
ATOM 6709 C C . ILE A 1 16 ? 20.155 -13.865 -13.158 1.00 11.43 16 ILE A C 12
ATOM 6710 O O . ILE A 1 16 ? 20.936 -14.194 -14.050 1.00 25.40 16 ILE A O 12
ATOM 6726 N N . LYS A 1 17 ? 20.557 -13.466 -11.956 1.00 5.51 17 LYS A N 12
ATOM 6727 C CA . LYS A 1 17 ? 21.971 -13.391 -11.608 1.00 24.43 17 LYS A CA 12
ATOM 6728 C C . LYS A 1 17 ? 22.598 -14.782 -11.578 1.00 11.12 17 LYS A C 12
ATOM 6729 O O . LYS A 1 17 ? 23.775 -14.950 -11.893 1.00 2.32 17 LYS A O 12
ATOM 6748 N N . GLY A 1 18 ? 21.802 -15.777 -11.198 1.00 11.11 18 GLY A N 12
ATOM 6749 C CA . GLY A 1 18 ? 22.296 -17.140 -11.136 1.00 3.14 18 GLY A CA 12
ATOM 6750 C C . GLY A 1 18 ? 22.029 -17.913 -12.412 1.00 12.41 18 GLY A C 12
ATOM 6751 O O . GLY A 1 18 ? 22.685 -18.917 -12.687 1.00 60.40 18 GLY A O 12
ATOM 6755 N N . PHE A 1 19 ? 21.061 -17.445 -13.193 1.00 41.32 19 PHE A N 12
ATOM 6756 C CA . PHE A 1 19 ? 20.706 -18.100 -14.446 1.00 61.34 19 PHE A CA 12
ATOM 6757 C C . PHE A 1 19 ? 21.846 -17.999 -15.455 1.00 65.22 19 PHE A C 12
ATOM 6758 O O . PHE A 1 19 ? 22.032 -18.884 -16.290 1.00 10.22 19 PHE A O 12
ATOM 6775 N N . GLY A 1 20 ? 22.608 -16.912 -15.372 1.00 22.54 20 GLY A N 12
ATOM 6776 C CA . GLY A 1 20 ? 23.720 -16.714 -16.283 1.00 23.24 20 GLY A CA 12
ATOM 6777 C C . GLY A 1 20 ? 24.688 -15.655 -15.794 1.00 23.01 20 GLY A C 12
ATOM 6778 O O . GLY A 1 20 ? 24.825 -14.597 -16.408 1.00 43.04 20 GLY A O 12
ATOM 6782 N N . LYS A 1 21 ? 25.361 -15.938 -14.684 1.00 3.12 21 LYS A N 12
ATOM 6783 C CA . LYS A 1 21 ? 26.322 -15.002 -14.111 1.00 53.02 21 LYS A CA 12
ATOM 6784 C C . LYS A 1 21 ? 27.469 -14.738 -15.081 1.00 60.32 21 LYS A C 12
ATOM 6785 O O . LYS A 1 21 ? 28.190 -13.750 -14.951 1.00 50.11 21 LYS A O 12
ATOM 6804 N N . GLY A 1 22 ? 27.631 -15.629 -16.055 1.00 44.23 22 GLY A N 12
ATOM 6805 C CA . GLY A 1 22 ? 28.692 -15.473 -17.034 1.00 32.04 22 GLY A CA 12
ATOM 6806 C C . GLY A 1 22 ? 28.161 -15.171 -18.421 1.00 30.20 22 GLY A C 12
ATOM 6807 O O . GLY A 1 22 ? 28.780 -15.531 -19.422 1.00 23.04 22 GLY A O 12
ATOM 6811 N N . ALA A 1 23 ? 27.010 -14.510 -18.481 1.00 52.04 23 ALA A N 12
ATOM 6812 C CA . ALA A 1 23 ? 26.396 -14.160 -19.756 1.00 51.13 23 ALA A CA 12
ATOM 6813 C C . ALA A 1 23 ? 27.160 -13.032 -20.442 1.00 71.42 23 ALA A C 12
ATOM 6814 O O . ALA A 1 23 ? 26.867 -11.855 -20.233 1.00 41.20 23 ALA A O 12
ATOM 6821 N N . ILE A 1 24 ? 28.140 -13.400 -21.261 1.00 31.45 24 ILE A N 12
ATOM 6822 C CA . ILE A 1 24 ? 28.945 -12.419 -21.977 1.00 22.11 24 ILE A CA 12
ATOM 6823 C C . ILE A 1 24 ? 28.105 -11.656 -22.995 1.00 34.00 24 ILE A C 12
ATOM 6824 O O . ILE A 1 24 ? 28.434 -10.531 -23.371 1.00 3.23 24 ILE A O 12
ATOM 6840 N N . LYS A 1 25 ? 27.015 -12.275 -23.437 1.00 41.22 25 LYS A N 12
ATOM 6841 C CA . LYS A 1 25 ? 26.124 -11.654 -24.410 1.00 34.03 25 LYS A CA 12
ATOM 6842 C C . LYS A 1 25 ? 25.519 -10.370 -23.851 1.00 53.12 25 LYS A C 12
ATOM 6843 O O . LYS A 1 25 ? 25.775 -9.280 -24.362 1.00 31.04 25 LYS A O 12
ATOM 6862 N N . GLU A 1 26 ? 24.717 -10.507 -22.800 1.00 33.21 26 GLU A N 12
ATOM 6863 C CA . GLU A 1 26 ? 24.077 -9.357 -22.173 1.00 13.21 26 GLU A CA 12
ATOM 6864 C C . GLU A 1 26 ? 25.118 -8.352 -21.689 1.00 1.14 26 GLU A C 12
ATOM 6865 O O . GLU A 1 26 ? 24.843 -7.157 -21.584 1.00 75.50 26 GLU A O 12
ATOM 6877 N N . GLY A 1 27 ? 26.317 -8.846 -21.393 1.00 73.25 27 GLY A N 12
ATOM 6878 C CA . GLY A 1 27 ? 27.381 -7.979 -20.923 1.00 63.31 27 GLY A CA 12
ATOM 6879 C C . GLY A 1 27 ? 27.729 -8.225 -19.468 1.00 53.12 27 GLY A C 12
ATOM 6880 O O . GLY A 1 27 ? 26.959 -7.880 -18.573 1.00 31.43 27 GLY A O 12
ATOM 6884 N N . ASN A 1 28 ? 28.891 -8.824 -19.232 1.00 64.21 28 ASN A N 12
ATOM 6885 C CA . ASN A 1 28 ? 29.338 -9.118 -17.875 1.00 41.12 28 ASN A CA 12
ATOM 6886 C C . ASN A 1 28 ? 29.535 -7.833 -17.077 1.00 45.43 28 ASN A C 12
ATOM 6887 O O . ASN A 1 28 ? 30.598 -7.213 -17.129 1.00 41.04 28 ASN A O 12
ATOM 6898 N N . LYS A 1 29 ? 28.504 -7.437 -16.338 1.00 64.42 29 LYS A N 12
ATOM 6899 C CA . LYS A 1 29 ? 28.563 -6.227 -15.527 1.00 21.31 29 LYS A CA 12
ATOM 6900 C C . LYS A 1 29 ? 29.369 -6.464 -14.254 1.00 24.30 29 LYS A C 12
ATOM 6901 O O . LYS A 1 29 ? 30.318 -5.735 -13.964 1.00 61.21 29 LYS A O 12
ATOM 6920 N N . ASP A 1 30 ? 28.987 -7.488 -13.499 1.00 31.20 30 ASP A N 12
ATOM 6921 C CA . ASP A 1 30 ? 29.676 -7.823 -12.258 1.00 42.22 30 ASP A CA 12
ATOM 6922 C C . ASP A 1 30 ? 30.835 -8.779 -12.521 1.00 60.42 30 ASP A C 12
ATOM 6923 O O . ASP A 1 30 ? 30.975 -9.802 -11.850 1.00 10.01 30 ASP A O 12
ATOM 6932 N N . LYS A 1 31 ? 31.663 -8.441 -13.503 1.00 65.14 31 LYS A N 12
ATOM 6933 C CA . LYS A 1 31 ? 32.811 -9.269 -13.856 1.00 52.24 31 LYS A CA 12
ATOM 6934 C C . LYS A 1 31 ? 34.019 -8.922 -12.992 1.00 14.31 31 LYS A C 12
ATOM 6935 O O . LYS A 1 31 ? 34.921 -9.740 -12.813 1.00 11.31 31 LYS A O 12
ATOM 6954 N N . TRP A 1 32 ? 34.028 -7.706 -12.458 1.00 0.21 32 TRP A N 12
ATOM 6955 C CA . TRP A 1 32 ? 35.125 -7.252 -11.611 1.00 0.24 32 TRP A CA 12
ATOM 6956 C C . TRP A 1 32 ? 35.171 -8.043 -10.308 1.00 74.54 32 TRP A C 12
ATOM 6957 O O . TRP A 1 32 ? 36.220 -8.155 -9.674 1.00 71.01 32 TRP A O 12
ATOM 6978 N N . LYS A 1 33 ? 34.026 -8.592 -9.914 1.00 65.33 33 LYS A N 12
ATOM 6979 C CA . LYS A 1 33 ? 33.936 -9.376 -8.688 1.00 14.52 33 LYS A CA 12
ATOM 6980 C C . LYS A 1 33 ? 34.769 -10.649 -8.792 1.00 52.14 33 LYS A C 12
ATOM 6981 O O . LYS A 1 33 ? 35.202 -11.202 -7.783 1.00 64.51 33 LYS A O 12
ATOM 7000 N N . ASN A 1 34 ? 34.990 -11.107 -10.020 1.00 74.04 34 ASN A N 12
ATOM 7001 C CA . ASN A 1 34 ? 35.772 -12.315 -10.256 1.00 41.13 34 ASN A CA 12
ATOM 7002 C C . ASN A 1 34 ? 37.238 -11.973 -10.507 1.00 32.33 34 ASN A C 12
ATOM 7003 O O . ASN A 1 34 ? 38.024 -12.829 -10.915 1.00 11.23 34 ASN A O 12
ATOM 7014 N N . ILE A 1 35 ? 37.598 -10.719 -10.259 1.00 12.40 35 ILE A N 12
ATOM 7015 C CA . ILE A 1 35 ? 38.969 -10.265 -10.456 1.00 12.32 35 ILE A CA 12
ATOM 7016 C C . ILE A 1 35 ? 39.399 -9.317 -9.342 1.00 4.34 35 ILE A C 12
ATOM 7017 O O . ILE A 1 35 ? 39.520 -9.717 -8.184 1.00 1.34 35 ILE A O 12
ATOM 7033 N N . LYS A 1 1 ? -1.328 -1.330 0.532 1.00 32.33 1 LYS A N 13
ATOM 7034 C CA . LYS A 1 1 ? -1.048 -1.274 -0.897 1.00 60.45 1 LYS A CA 13
ATOM 7035 C C . LYS A 1 1 ? -0.741 -2.664 -1.447 1.00 33.15 1 LYS A C 13
ATOM 7036 O O . LYS A 1 1 ? -0.557 -3.616 -0.688 1.00 22.11 1 LYS A O 13
ATOM 7055 N N . LYS A 1 2 ? -0.687 -2.774 -2.770 1.00 2.24 2 LYS A N 13
ATOM 7056 C CA . LYS A 1 2 ? -0.400 -4.046 -3.421 1.00 64.11 2 LYS A CA 13
ATOM 7057 C C . LYS A 1 2 ? 1.049 -4.463 -3.187 1.00 11.25 2 LYS A C 13
ATOM 7058 O O . LYS A 1 2 ? 1.325 -5.608 -2.831 1.00 31.53 2 LYS A O 13
ATOM 7077 N N . TRP A 1 3 ? 1.969 -3.526 -3.387 1.00 33.04 3 TRP A N 13
ATOM 7078 C CA . TRP A 1 3 ? 3.389 -3.797 -3.195 1.00 41.41 3 TRP A CA 13
ATOM 7079 C C . TRP A 1 3 ? 3.836 -4.984 -4.041 1.00 41.53 3 TRP A C 13
ATOM 7080 O O . TRP A 1 3 ? 4.465 -5.914 -3.539 1.00 43.13 3 TRP A O 13
ATOM 7101 N N . GLY A 1 4 ? 3.507 -4.945 -5.329 1.00 51.50 4 GLY A N 13
ATOM 7102 C CA . GLY A 1 4 ? 3.883 -6.023 -6.224 1.00 22.21 4 GLY A CA 13
ATOM 7103 C C . GLY A 1 4 ? 5.206 -5.766 -6.918 1.00 20.11 4 GLY A C 13
ATOM 7104 O O . GLY A 1 4 ? 5.511 -6.386 -7.937 1.00 32.34 4 GLY A O 13
ATOM 7108 N N . TRP A 1 5 ? 5.992 -4.849 -6.367 1.00 44.40 5 TRP A N 13
ATOM 7109 C CA . TRP A 1 5 ? 7.290 -4.510 -6.941 1.00 55.53 5 TRP A CA 13
ATOM 7110 C C . TRP A 1 5 ? 8.346 -5.534 -6.543 1.00 31.14 5 TRP A C 13
ATOM 7111 O O . TRP A 1 5 ? 8.960 -6.173 -7.398 1.00 53.03 5 TRP A O 13
ATOM 7132 N N . LEU A 1 6 ? 8.554 -5.687 -5.239 1.00 54.44 6 LEU A N 13
ATOM 7133 C CA . LEU A 1 6 ? 9.537 -6.635 -4.727 1.00 53.12 6 LEU A CA 13
ATOM 7134 C C . LEU A 1 6 ? 9.124 -8.070 -5.041 1.00 3.51 6 LEU A C 13
ATOM 7135 O O . LEU A 1 6 ? 9.970 -8.953 -5.179 1.00 10.13 6 LEU A O 13
ATOM 7151 N N . ALA A 1 7 ? 7.819 -8.293 -5.154 1.00 62.24 7 ALA A N 13
ATOM 7152 C CA . ALA A 1 7 ? 7.295 -9.619 -5.456 1.00 71.32 7 ALA A CA 13
ATOM 7153 C C . ALA A 1 7 ? 7.652 -10.040 -6.878 1.00 31.43 7 ALA A C 13
ATOM 7154 O O . ALA A 1 7 ? 7.777 -11.230 -7.170 1.00 13.32 7 ALA A O 13
ATOM 7161 N N . TRP A 1 8 ? 7.814 -9.059 -7.757 1.00 42.41 8 TRP A N 13
ATOM 7162 C CA . TRP A 1 8 ? 8.156 -9.328 -9.149 1.00 64.41 8 TRP A CA 13
ATOM 7163 C C . TRP A 1 8 ? 9.669 -9.364 -9.341 1.00 35.01 8 TRP A C 13
ATOM 7164 O O . TRP A 1 8 ? 10.175 -10.037 -10.239 1.00 35.43 8 TRP A O 13
ATOM 7185 N N . VAL A 1 9 ? 10.386 -8.635 -8.492 1.00 31.24 9 VAL A N 13
ATOM 7186 C CA . VAL A 1 9 ? 11.841 -8.585 -8.567 1.00 41.04 9 VAL A CA 13
ATOM 7187 C C . VAL A 1 9 ? 12.465 -9.855 -8.001 1.00 20.40 9 VAL A C 13
ATOM 7188 O O . VAL A 1 9 ? 13.561 -10.251 -8.398 1.00 60.41 9 VAL A O 13
ATOM 7201 N N . ASP A 1 10 ? 11.760 -10.490 -7.071 1.00 71.54 10 ASP A N 13
ATOM 7202 C CA . ASP A 1 10 ? 12.244 -11.718 -6.451 1.00 35.25 10 ASP A CA 13
ATOM 7203 C C . ASP A 1 10 ? 12.607 -12.756 -7.508 1.00 52.55 10 ASP A C 13
ATOM 7204 O O . ASP A 1 10 ? 13.750 -13.202 -7.609 1.00 12.13 10 ASP A O 13
ATOM 7213 N N . PRO A 1 11 ? 11.612 -13.150 -8.317 1.00 32.22 11 PRO A N 13
ATOM 7214 C CA . PRO A 1 11 ? 11.802 -14.140 -9.381 1.00 41.03 11 PRO A CA 13
ATOM 7215 C C . PRO A 1 11 ? 12.652 -13.602 -10.528 1.00 32.34 11 PRO A C 13
ATOM 7216 O O . PRO A 1 11 ? 13.174 -14.368 -11.338 1.00 12.43 11 PRO A O 13
ATOM 7227 N N . ALA A 1 12 ? 12.787 -12.282 -10.589 1.00 54.43 12 ALA A N 13
ATOM 7228 C CA . ALA A 1 12 ? 13.575 -11.642 -11.635 1.00 63.21 12 ALA A CA 13
ATOM 7229 C C . ALA A 1 12 ? 15.068 -11.846 -11.400 1.00 31.54 12 ALA A C 13
ATOM 7230 O O . ALA A 1 12 ? 15.746 -12.506 -12.187 1.00 60.53 12 ALA A O 13
ATOM 7237 N N . TYR A 1 13 ? 15.574 -11.276 -10.312 1.00 12.11 13 TYR A N 13
ATOM 7238 C CA . TYR A 1 13 ? 16.988 -11.393 -9.975 1.00 15.04 13 TYR A CA 13
ATOM 7239 C C . TYR A 1 13 ? 17.429 -12.853 -9.976 1.00 32.41 13 TYR A C 13
ATOM 7240 O O . TYR A 1 13 ? 18.443 -13.205 -10.576 1.00 65.43 13 TYR A O 13
ATOM 7258 N N . GLU A 1 14 ? 16.657 -13.698 -9.299 1.00 64.51 14 GLU A N 13
ATOM 7259 C CA . GLU A 1 14 ? 16.968 -15.121 -9.222 1.00 24.03 14 GLU A CA 13
ATOM 7260 C C . GLU A 1 14 ? 17.173 -15.710 -10.615 1.00 0.34 14 GLU A C 13
ATOM 7261 O O . GLU A 1 14 ? 18.030 -16.570 -10.817 1.00 71.24 14 GLU A O 13
ATOM 7273 N N . PHE A 1 15 ? 16.379 -15.240 -11.571 1.00 64.04 15 PHE A N 13
ATOM 7274 C CA . PHE A 1 15 ? 16.471 -15.720 -12.945 1.00 64.23 15 PHE A CA 13
ATOM 7275 C C . PHE A 1 15 ? 17.739 -15.203 -13.619 1.00 2.25 15 PHE A C 13
ATOM 7276 O O . PHE A 1 15 ? 18.404 -15.931 -14.357 1.00 11.53 15 PHE A O 13
ATOM 7293 N N . ILE A 1 16 ? 18.067 -13.942 -13.359 1.00 2.32 16 ILE A N 13
ATOM 7294 C CA . ILE A 1 16 ? 19.255 -13.327 -13.939 1.00 12.24 16 ILE A CA 13
ATOM 7295 C C . ILE A 1 16 ? 20.526 -13.998 -13.430 1.00 33.24 16 ILE A C 13
ATOM 7296 O O . ILE A 1 16 ? 21.440 -14.289 -14.201 1.00 50.45 16 ILE A O 13
ATOM 7312 N N . LYS A 1 17 ? 20.576 -14.244 -12.125 1.00 24.41 17 LYS A N 13
ATOM 7313 C CA . LYS A 1 17 ? 21.733 -14.885 -11.511 1.00 44.00 17 LYS A CA 13
ATOM 7314 C C . LYS A 1 17 ? 21.874 -16.327 -11.988 1.00 51.12 17 LYS A C 13
ATOM 7315 O O . LYS A 1 17 ? 22.972 -16.880 -12.008 1.00 25.35 17 LYS A O 13
ATOM 7334 N N . GLY A 1 18 ? 20.753 -16.930 -12.374 1.00 44.12 18 GLY A N 13
ATOM 7335 C CA . GLY A 1 18 ? 20.774 -18.302 -12.848 1.00 3.45 18 GLY A CA 13
ATOM 7336 C C . GLY A 1 18 ? 21.046 -18.397 -14.336 1.00 24.43 18 GLY A C 13
ATOM 7337 O O . GLY A 1 18 ? 21.453 -19.448 -14.834 1.00 15.44 18 GLY A O 13
ATOM 7341 N N . PHE A 1 19 ? 20.821 -17.299 -15.049 1.00 13.13 19 PHE A N 13
ATOM 7342 C CA . PHE A 1 19 ? 21.042 -17.264 -16.490 1.00 35.13 19 PHE A CA 13
ATOM 7343 C C . PHE A 1 19 ? 22.516 -17.035 -16.809 1.00 21.04 19 PHE A C 13
ATOM 7344 O O . PHE A 1 19 ? 23.037 -17.552 -17.796 1.00 74.21 19 PHE A O 13
ATOM 7361 N N . GLY A 1 20 ? 23.184 -16.255 -15.964 1.00 51.42 20 GLY A N 13
ATOM 7362 C CA . GLY A 1 20 ? 24.591 -15.969 -16.173 1.00 24.42 20 GLY A CA 13
ATOM 7363 C C . GLY A 1 20 ? 25.422 -16.208 -14.928 1.00 22.53 20 GLY A C 13
ATOM 7364 O O . GLY A 1 20 ? 26.267 -15.388 -14.568 1.00 52.13 20 GLY A O 13
ATOM 7368 N N . LYS A 1 21 ? 25.182 -17.335 -14.265 1.00 60.15 21 LYS A N 13
ATOM 7369 C CA . LYS A 1 21 ? 25.914 -17.681 -13.053 1.00 15.05 21 LYS A CA 13
ATOM 7370 C C . LYS A 1 21 ? 27.404 -17.830 -13.340 1.00 21.30 21 LYS A C 13
ATOM 7371 O O . LYS A 1 21 ? 28.230 -17.782 -12.429 1.00 53.43 21 LYS A O 13
ATOM 7390 N N . GLY A 1 22 ? 27.742 -18.011 -14.613 1.00 74.14 22 GLY A N 13
ATOM 7391 C CA . GLY A 1 22 ? 29.133 -18.163 -14.998 1.00 33.24 22 GLY A CA 13
ATOM 7392 C C . GLY A 1 22 ? 29.328 -18.110 -16.500 1.00 4.02 22 GLY A C 13
ATOM 7393 O O . GLY A 1 22 ? 29.494 -19.143 -17.148 1.00 3.12 22 GLY A O 13
ATOM 7397 N N . ALA A 1 23 ? 29.308 -16.903 -17.055 1.00 55.23 23 ALA A N 13
ATOM 7398 C CA . ALA A 1 23 ? 29.484 -16.719 -18.490 1.00 64.14 23 ALA A CA 13
ATOM 7399 C C . ALA A 1 23 ? 29.899 -15.288 -18.814 1.00 1.33 23 ALA A C 13
ATOM 7400 O O . ALA A 1 23 ? 29.055 -14.400 -18.936 1.00 11.32 23 ALA A O 13
ATOM 7407 N N . ILE A 1 24 ? 31.203 -15.071 -18.950 1.00 51.02 24 ILE A N 13
ATOM 7408 C CA . ILE A 1 24 ? 31.728 -13.747 -19.260 1.00 24.14 24 ILE A CA 13
ATOM 7409 C C . ILE A 1 24 ? 31.712 -13.487 -20.762 1.00 3.40 24 ILE A C 13
ATOM 7410 O O . ILE A 1 24 ? 31.677 -12.338 -21.204 1.00 71.01 24 ILE A O 13
ATOM 7426 N N . LYS A 1 25 ? 31.737 -14.561 -21.543 1.00 51.14 25 LYS A N 13
ATOM 7427 C CA . LYS A 1 25 ? 31.722 -14.451 -22.997 1.00 40.42 25 LYS A CA 13
ATOM 7428 C C . LYS A 1 25 ? 30.462 -13.736 -23.476 1.00 22.22 25 LYS A C 13
ATOM 7429 O O . LYS A 1 25 ? 30.537 -12.676 -24.097 1.00 22.54 25 LYS A O 13
ATOM 7448 N N . GLU A 1 26 ? 29.306 -14.323 -23.181 1.00 63.34 26 GLU A N 13
ATOM 7449 C CA . GLU A 1 26 ? 28.031 -13.741 -23.582 1.00 32.01 26 GLU A CA 13
ATOM 7450 C C . GLU A 1 26 ? 27.891 -12.318 -23.048 1.00 72.24 26 GLU A C 13
ATOM 7451 O O . GLU A 1 26 ? 27.208 -11.485 -23.642 1.00 74.35 26 GLU A O 13
ATOM 7463 N N . GLY A 1 27 ? 28.543 -12.048 -21.922 1.00 5.30 27 GLY A N 13
ATOM 7464 C CA . GLY A 1 27 ? 28.479 -10.726 -21.326 1.00 72.02 27 GLY A CA 13
ATOM 7465 C C . GLY A 1 27 ? 28.121 -10.771 -19.854 1.00 2.51 27 GLY A C 13
ATOM 7466 O O . GLY A 1 27 ? 27.012 -11.158 -19.489 1.00 61.43 27 GLY A O 13
ATOM 7470 N N . ASN A 1 28 ? 29.064 -10.374 -19.005 1.00 51.22 28 ASN A N 13
ATOM 7471 C CA . ASN A 1 28 ? 28.843 -10.372 -17.564 1.00 21.34 28 ASN A CA 13
ATOM 7472 C C . ASN A 1 28 ? 27.559 -9.627 -17.211 1.00 24.03 28 ASN A C 13
ATOM 7473 O O . ASN A 1 28 ? 27.376 -8.470 -17.588 1.00 43.53 28 ASN A O 13
ATOM 7484 N N . LYS A 1 29 ? 26.673 -10.298 -16.483 1.00 70.44 29 LYS A N 13
ATOM 7485 C CA . LYS A 1 29 ? 25.407 -9.701 -16.077 1.00 14.13 29 LYS A CA 13
ATOM 7486 C C . LYS A 1 29 ? 25.607 -8.745 -14.905 1.00 24.31 29 LYS A C 13
ATOM 7487 O O . LYS A 1 29 ? 24.665 -8.092 -14.456 1.00 63.10 29 LYS A O 13
ATOM 7506 N N . ASP A 1 30 ? 26.840 -8.668 -14.415 1.00 52.44 30 ASP A N 13
ATOM 7507 C CA . ASP A 1 30 ? 27.164 -7.789 -13.297 1.00 65.43 30 ASP A CA 13
ATOM 7508 C C . ASP A 1 30 ? 28.603 -7.292 -13.397 1.00 1.10 30 ASP A C 13
ATOM 7509 O O . ASP A 1 30 ? 29.355 -7.334 -12.423 1.00 10.41 30 ASP A O 13
ATOM 7518 N N . LYS A 1 31 ? 28.981 -6.822 -14.581 1.00 75.22 31 LYS A N 13
ATOM 7519 C CA . LYS A 1 31 ? 30.329 -6.316 -14.810 1.00 33.22 31 LYS A CA 13
ATOM 7520 C C . LYS A 1 31 ? 30.516 -4.951 -14.156 1.00 13.04 31 LYS A C 13
ATOM 7521 O O . LYS A 1 31 ? 31.637 -4.552 -13.841 1.00 52.41 31 LYS A O 13
ATOM 7540 N N . TRP A 1 32 ? 29.412 -4.241 -13.953 1.00 34.42 32 TRP A N 13
ATOM 7541 C CA . TRP A 1 32 ? 29.455 -2.921 -13.334 1.00 73.22 32 TRP A CA 13
ATOM 7542 C C . TRP A 1 32 ? 29.958 -3.009 -11.898 1.00 21.23 32 TRP A C 13
ATOM 7543 O O . TRP A 1 32 ? 30.388 -2.012 -11.317 1.00 61.15 32 TRP A O 13
ATOM 7564 N N . LYS A 1 33 ? 29.902 -4.208 -11.328 1.00 63.43 33 LYS A N 13
ATOM 7565 C CA . LYS A 1 33 ? 30.354 -4.428 -9.959 1.00 40.44 33 LYS A CA 13
ATOM 7566 C C . LYS A 1 33 ? 31.821 -4.042 -9.802 1.00 43.42 33 LYS A C 13
ATOM 7567 O O . LYS A 1 33 ? 32.269 -3.698 -8.709 1.00 34.41 33 LYS A O 13
ATOM 7586 N N . ASN A 1 34 ? 32.565 -4.099 -10.902 1.00 72.04 34 ASN A N 13
ATOM 7587 C CA . ASN A 1 34 ? 33.982 -3.754 -10.886 1.00 72.32 34 ASN A CA 13
ATOM 7588 C C . ASN A 1 34 ? 34.190 -2.290 -11.262 1.00 72.42 34 ASN A C 13
ATOM 7589 O O . ASN A 1 34 ? 35.318 -1.852 -11.490 1.00 13.23 34 ASN A O 13
ATOM 7600 N N . ILE A 1 35 ? 33.095 -1.540 -11.325 1.00 30.01 35 ILE A N 13
ATOM 7601 C CA . ILE A 1 35 ? 33.158 -0.126 -11.671 1.00 53.44 35 ILE A CA 13
ATOM 7602 C C . ILE A 1 35 ? 32.147 0.683 -10.865 1.00 42.21 35 ILE A C 13
ATOM 7603 O O . ILE A 1 35 ? 31.400 0.134 -10.055 1.00 63.44 35 ILE A O 13
ATOM 7619 N N . LYS A 1 1 ? -3.389 -1.235 -0.432 1.00 63.13 1 LYS A N 14
ATOM 7620 C CA . LYS A 1 1 ? -2.584 -1.809 -1.505 1.00 12.24 1 LYS A CA 14
ATOM 7621 C C . LYS A 1 1 ? -1.823 -3.037 -1.016 1.00 42.01 1 LYS A C 14
ATOM 7622 O O . LYS A 1 1 ? -0.969 -2.941 -0.134 1.00 35.13 1 LYS A O 14
ATOM 7641 N N . LYS A 1 2 ? -2.136 -4.191 -1.596 1.00 3.20 2 LYS A N 14
ATOM 7642 C CA . LYS A 1 2 ? -1.480 -5.438 -1.222 1.00 64.14 2 LYS A CA 14
ATOM 7643 C C . LYS A 1 2 ? 0.025 -5.355 -1.462 1.00 15.44 2 LYS A C 14
ATOM 7644 O O . LYS A 1 2 ? 0.806 -6.042 -0.804 1.00 11.21 2 LYS A O 14
ATOM 7663 N N . TRP A 1 3 ? 0.423 -4.509 -2.405 1.00 14.33 3 TRP A N 14
ATOM 7664 C CA . TRP A 1 3 ? 1.834 -4.335 -2.729 1.00 0.21 3 TRP A CA 14
ATOM 7665 C C . TRP A 1 3 ? 2.466 -5.661 -3.138 1.00 52.43 3 TRP A C 14
ATOM 7666 O O . TRP A 1 3 ? 3.515 -6.044 -2.624 1.00 4.04 3 TRP A O 14
ATOM 7687 N N . GLY A 1 4 ? 1.819 -6.358 -4.068 1.00 45.52 4 GLY A N 14
ATOM 7688 C CA . GLY A 1 4 ? 2.334 -7.633 -4.530 1.00 70.34 4 GLY A CA 14
ATOM 7689 C C . GLY A 1 4 ? 3.217 -7.493 -5.754 1.00 63.13 4 GLY A C 14
ATOM 7690 O O . GLY A 1 4 ? 3.461 -8.467 -6.467 1.00 0.03 4 GLY A O 14
ATOM 7694 N N . TRP A 1 5 ? 3.696 -6.279 -6.000 1.00 23.11 5 TRP A N 14
ATOM 7695 C CA . TRP A 1 5 ? 4.556 -6.015 -7.148 1.00 3.11 5 TRP A CA 14
ATOM 7696 C C . TRP A 1 5 ? 5.992 -6.443 -6.863 1.00 13.44 5 TRP A C 14
ATOM 7697 O O . TRP A 1 5 ? 6.552 -7.282 -7.569 1.00 33.54 5 TRP A O 14
ATOM 7718 N N . LEU A 1 6 ? 6.582 -5.861 -5.825 1.00 5.03 6 LEU A N 14
ATOM 7719 C CA . LEU A 1 6 ? 7.954 -6.183 -5.446 1.00 0.21 6 LEU A CA 14
ATOM 7720 C C . LEU A 1 6 ? 8.057 -7.619 -4.941 1.00 40.44 6 LEU A C 14
ATOM 7721 O O . LEU A 1 6 ? 9.115 -8.241 -5.023 1.00 24.11 6 LEU A O 14
ATOM 7737 N N . ALA A 1 7 ? 6.950 -8.139 -4.422 1.00 12.40 7 ALA A N 14
ATOM 7738 C CA . ALA A 1 7 ? 6.914 -9.502 -3.908 1.00 63.34 7 ALA A CA 14
ATOM 7739 C C . ALA A 1 7 ? 7.107 -10.517 -5.031 1.00 1.34 7 ALA A C 14
ATOM 7740 O O . ALA A 1 7 ? 7.619 -11.614 -4.807 1.00 11.31 7 ALA A O 14
ATOM 7747 N N . TRP A 1 8 ? 6.694 -10.143 -6.236 1.00 72.52 8 TRP A N 14
ATOM 7748 C CA . TRP A 1 8 ? 6.821 -11.022 -7.393 1.00 73.24 8 TRP A CA 14
ATOM 7749 C C . TRP A 1 8 ? 8.154 -10.803 -8.100 1.00 12.40 8 TRP A C 14
ATOM 7750 O O . TRP A 1 8 ? 8.685 -11.710 -8.741 1.00 12.22 8 TRP A O 14
ATOM 7771 N N . VAL A 1 9 ? 8.691 -9.593 -7.979 1.00 53.40 9 VAL A N 14
ATOM 7772 C CA . VAL A 1 9 ? 9.963 -9.255 -8.605 1.00 42.34 9 VAL A CA 14
ATOM 7773 C C . VAL A 1 9 ? 11.130 -9.885 -7.853 1.00 43.54 9 VAL A C 14
ATOM 7774 O O . VAL A 1 9 ? 12.192 -10.129 -8.427 1.00 31.43 9 VAL A O 14
ATOM 7787 N N . ASP A 1 10 ? 10.926 -10.145 -6.567 1.00 2.22 10 ASP A N 14
ATOM 7788 C CA . ASP A 1 10 ? 11.961 -10.748 -5.735 1.00 62.22 10 ASP A CA 14
ATOM 7789 C C . ASP A 1 10 ? 12.368 -12.114 -6.279 1.00 71.04 10 ASP A C 14
ATOM 7790 O O . ASP A 1 10 ? 13.522 -12.348 -6.637 1.00 64.33 10 ASP A O 14
ATOM 7799 N N . PRO A 1 11 ? 11.398 -13.039 -6.343 1.00 43.31 11 PRO A N 14
ATOM 7800 C CA . PRO A 1 11 ? 11.632 -14.397 -6.842 1.00 35.22 11 PRO A CA 14
ATOM 7801 C C . PRO A 1 11 ? 11.893 -14.426 -8.344 1.00 30.42 11 PRO A C 14
ATOM 7802 O O . PRO A 1 11 ? 12.571 -15.321 -8.848 1.00 3.10 11 PRO A O 14
ATOM 7813 N N . ALA A 1 12 ? 11.351 -13.442 -9.053 1.00 72.24 12 ALA A N 14
ATOM 7814 C CA . ALA A 1 12 ? 11.528 -13.354 -10.498 1.00 31.35 12 ALA A CA 14
ATOM 7815 C C . ALA A 1 12 ? 12.943 -12.911 -10.851 1.00 45.10 12 ALA A C 14
ATOM 7816 O O . ALA A 1 12 ? 13.638 -13.575 -11.620 1.00 45.14 12 ALA A O 14
ATOM 7823 N N . TYR A 1 13 ? 13.364 -11.785 -10.285 1.00 62.13 13 TYR A N 14
ATOM 7824 C CA . TYR A 1 13 ? 14.696 -11.251 -10.544 1.00 23.54 13 TYR A CA 14
ATOM 7825 C C . TYR A 1 13 ? 15.773 -12.252 -10.134 1.00 51.00 13 TYR A C 14
ATOM 7826 O O . TYR A 1 13 ? 16.654 -12.590 -10.924 1.00 12.40 13 TYR A O 14
ATOM 7844 N N . GLU A 1 14 ? 15.693 -12.722 -8.893 1.00 62.21 14 GLU A N 14
ATOM 7845 C CA . GLU A 1 14 ? 16.661 -13.684 -8.378 1.00 35.01 14 GLU A CA 14
ATOM 7846 C C . GLU A 1 14 ? 16.788 -14.882 -9.314 1.00 61.23 14 GLU A C 14
ATOM 7847 O O . GLU A 1 14 ? 17.850 -15.498 -9.412 1.00 12.14 14 GLU A O 14
ATOM 7859 N N . PHE A 1 15 ? 15.698 -15.207 -10.001 1.00 60.52 15 PHE A N 14
ATOM 7860 C CA . PHE A 1 15 ? 15.686 -16.333 -10.929 1.00 3.51 15 PHE A CA 14
ATOM 7861 C C . PHE A 1 15 ? 16.490 -16.010 -12.185 1.00 53.24 15 PHE A C 14
ATOM 7862 O O . PHE A 1 15 ? 17.201 -16.863 -12.716 1.00 72.35 15 PHE A O 14
ATOM 7879 N N . ILE A 1 16 ? 16.370 -14.773 -12.655 1.00 42.41 16 ILE A N 14
ATOM 7880 C CA . ILE A 1 16 ? 17.085 -14.337 -13.848 1.00 50.33 16 ILE A CA 14
ATOM 7881 C C . ILE A 1 16 ? 18.593 -14.346 -13.620 1.00 14.31 16 ILE A C 14
ATOM 7882 O O . ILE A 1 16 ? 19.357 -14.819 -14.461 1.00 73.33 16 ILE A O 14
ATOM 7898 N N . LYS A 1 17 ? 19.015 -13.820 -12.475 1.00 22.51 17 LYS A N 14
ATOM 7899 C CA . LYS A 1 17 ? 20.431 -13.770 -12.132 1.00 45.03 17 LYS A CA 14
ATOM 7900 C C . LYS A 1 17 ? 20.991 -15.174 -11.923 1.00 50.50 17 LYS A C 14
ATOM 7901 O O . LYS A 1 17 ? 22.182 -15.412 -12.116 1.00 24.45 17 LYS A O 14
ATOM 7920 N N . GLY A 1 18 ? 20.122 -16.100 -11.529 1.00 1.43 18 GLY A N 14
ATOM 7921 C CA . GLY A 1 18 ? 20.549 -17.468 -11.302 1.00 35.05 18 GLY A CA 14
ATOM 7922 C C . GLY A 1 18 ? 20.637 -18.269 -12.586 1.00 14.44 18 GLY A C 14
ATOM 7923 O O . GLY A 1 18 ? 21.542 -19.085 -12.756 1.00 22.32 18 GLY A O 14
ATOM 7927 N N . PHE A 1 19 ? 19.693 -18.036 -13.492 1.00 32.31 19 PHE A N 14
ATOM 7928 C CA . PHE A 1 19 ? 19.666 -18.744 -14.766 1.00 70.25 19 PHE A CA 14
ATOM 7929 C C . PHE A 1 19 ? 20.799 -18.273 -15.674 1.00 75.31 19 PHE A C 14
ATOM 7930 O O . PHE A 1 19 ? 21.284 -19.024 -16.519 1.00 45.22 19 PHE A O 14
ATOM 7947 N N . GLY A 1 20 ? 21.214 -17.023 -15.493 1.00 32.35 20 GLY A N 14
ATOM 7948 C CA . GLY A 1 20 ? 22.285 -16.472 -16.302 1.00 21.51 20 GLY A CA 14
ATOM 7949 C C . GLY A 1 20 ? 23.312 -15.725 -15.474 1.00 72.41 20 GLY A C 14
ATOM 7950 O O . GLY A 1 20 ? 23.674 -14.593 -15.794 1.00 63.13 20 GLY A O 14
ATOM 7954 N N . LYS A 1 21 ? 23.782 -16.359 -14.405 1.00 14.33 21 LYS A N 14
ATOM 7955 C CA . LYS A 1 21 ? 24.773 -15.748 -13.527 1.00 13.30 21 LYS A CA 14
ATOM 7956 C C . LYS A 1 21 ? 26.067 -15.464 -14.282 1.00 64.51 21 LYS A C 14
ATOM 7957 O O . LYS A 1 21 ? 26.891 -14.664 -13.842 1.00 44.23 21 LYS A O 14
ATOM 7976 N N . GLY A 1 22 ? 26.239 -16.126 -15.423 1.00 21.35 22 GLY A N 14
ATOM 7977 C CA . GLY A 1 22 ? 27.435 -15.931 -16.221 1.00 1.51 22 GLY A CA 14
ATOM 7978 C C . GLY A 1 22 ? 27.333 -14.724 -17.133 1.00 15.03 22 GLY A C 14
ATOM 7979 O O . GLY A 1 22 ? 28.111 -13.779 -17.012 1.00 50.42 22 GLY A O 14
ATOM 7983 N N . ALA A 1 23 ? 26.370 -14.757 -18.049 1.00 3.32 23 ALA A N 14
ATOM 7984 C CA . ALA A 1 23 ? 26.169 -13.657 -18.985 1.00 34.55 23 ALA A CA 14
ATOM 7985 C C . ALA A 1 23 ? 27.476 -13.272 -19.668 1.00 51.23 23 ALA A C 14
ATOM 7986 O O . ALA A 1 23 ? 27.748 -12.091 -19.886 1.00 43.13 23 ALA A O 14
ATOM 7993 N N . ILE A 1 24 ? 28.281 -14.274 -20.004 1.00 20.35 24 ILE A N 14
ATOM 7994 C CA . ILE A 1 24 ? 29.559 -14.039 -20.663 1.00 5.11 24 ILE A CA 14
ATOM 7995 C C . ILE A 1 24 ? 29.359 -13.562 -22.097 1.00 53.22 24 ILE A C 14
ATOM 7996 O O . ILE A 1 24 ? 30.223 -12.897 -22.669 1.00 60.43 24 ILE A O 14
ATOM 8012 N N . LYS A 1 25 ? 28.211 -13.904 -22.673 1.00 42.54 25 LYS A N 14
ATOM 8013 C CA . LYS A 1 25 ? 27.893 -13.508 -24.040 1.00 63.23 25 LYS A CA 14
ATOM 8014 C C . LYS A 1 25 ? 27.738 -11.995 -24.147 1.00 10.41 25 LYS A C 14
ATOM 8015 O O . LYS A 1 25 ? 27.996 -11.408 -25.197 1.00 61.13 25 LYS A O 14
ATOM 8034 N N . GLU A 1 26 ? 27.316 -11.369 -23.052 1.00 42.13 26 GLU A N 14
ATOM 8035 C CA . GLU A 1 26 ? 27.128 -9.923 -23.024 1.00 72.23 26 GLU A CA 14
ATOM 8036 C C . GLU A 1 26 ? 28.466 -9.198 -23.129 1.00 64.01 26 GLU A C 14
ATOM 8037 O O . GLU A 1 26 ? 28.541 -8.079 -23.635 1.00 14.15 26 GLU A O 14
ATOM 8049 N N . GLY A 1 27 ? 29.523 -9.845 -22.646 1.00 71.13 27 GLY A N 14
ATOM 8050 C CA . GLY A 1 27 ? 30.844 -9.247 -22.694 1.00 24.30 27 GLY A CA 14
ATOM 8051 C C . GLY A 1 27 ? 31.350 -8.849 -21.322 1.00 5.02 27 GLY A C 14
ATOM 8052 O O . GLY A 1 27 ? 31.495 -7.664 -21.027 1.00 4.45 27 GLY A O 14
ATOM 8056 N N . ASN A 1 28 ? 31.618 -9.842 -20.480 1.00 65.23 28 ASN A N 14
ATOM 8057 C CA . ASN A 1 28 ? 32.109 -9.589 -19.130 1.00 40.04 28 ASN A CA 14
ATOM 8058 C C . ASN A 1 28 ? 33.598 -9.259 -19.146 1.00 5.20 28 ASN A C 14
ATOM 8059 O O . ASN A 1 28 ? 34.406 -9.949 -18.524 1.00 34.54 28 ASN A O 14
ATOM 8070 N N . LYS A 1 29 ? 33.956 -8.198 -19.861 1.00 42.41 29 LYS A N 14
ATOM 8071 C CA . LYS A 1 29 ? 35.348 -7.773 -19.957 1.00 53.14 29 LYS A CA 14
ATOM 8072 C C . LYS A 1 29 ? 35.784 -7.046 -18.689 1.00 72.40 29 LYS A C 14
ATOM 8073 O O . LYS A 1 29 ? 36.967 -7.029 -18.348 1.00 35.54 29 LYS A O 14
ATOM 8092 N N . ASP A 1 30 ? 34.822 -6.449 -17.995 1.00 12.04 30 ASP A N 14
ATOM 8093 C CA . ASP A 1 30 ? 35.106 -5.723 -16.762 1.00 64.12 30 ASP A CA 14
ATOM 8094 C C . ASP A 1 30 ? 33.915 -5.778 -15.812 1.00 34.15 30 ASP A C 14
ATOM 8095 O O . ASP A 1 30 ? 33.607 -4.802 -15.127 1.00 52.01 30 ASP A O 14
ATOM 8104 N N . LYS A 1 31 ? 33.246 -6.926 -15.775 1.00 2.22 31 LYS A N 14
ATOM 8105 C CA . LYS A 1 31 ? 32.088 -7.110 -14.909 1.00 12.35 31 LYS A CA 14
ATOM 8106 C C . LYS A 1 31 ? 32.491 -7.039 -13.439 1.00 73.50 31 LYS A C 14
ATOM 8107 O O . LYS A 1 31 ? 31.661 -6.769 -12.571 1.00 1.32 31 LYS A O 14
ATOM 8126 N N . TRP A 1 32 ? 33.768 -7.283 -13.168 1.00 72.54 32 TRP A N 14
ATOM 8127 C CA . TRP A 1 32 ? 34.280 -7.246 -11.803 1.00 62.24 32 TRP A CA 14
ATOM 8128 C C . TRP A 1 32 ? 34.231 -5.829 -11.242 1.00 63.50 32 TRP A C 14
ATOM 8129 O O . TRP A 1 32 ? 34.214 -5.632 -10.027 1.00 35.52 32 TRP A O 14
ATOM 8150 N N . LYS A 1 33 ? 34.209 -4.845 -12.134 1.00 4.22 33 LYS A N 14
ATOM 8151 C CA . LYS A 1 33 ? 34.161 -3.445 -11.728 1.00 31.21 33 LYS A CA 14
ATOM 8152 C C . LYS A 1 33 ? 32.920 -3.166 -10.886 1.00 51.52 33 LYS A C 14
ATOM 8153 O O . LYS A 1 33 ? 32.901 -2.236 -10.081 1.00 44.41 33 LYS A O 14
ATOM 8172 N N . ASN A 1 34 ? 31.885 -3.978 -11.077 1.00 43.34 34 ASN A N 14
ATOM 8173 C CA . ASN A 1 34 ? 30.640 -3.818 -10.335 1.00 5.43 34 ASN A CA 14
ATOM 8174 C C . ASN A 1 34 ? 30.630 -4.703 -9.093 1.00 23.54 34 ASN A C 14
ATOM 8175 O O . ASN A 1 34 ? 29.655 -4.725 -8.341 1.00 72.25 34 ASN A O 14
ATOM 8186 N N . ILE A 1 35 ? 31.722 -5.432 -8.883 1.00 53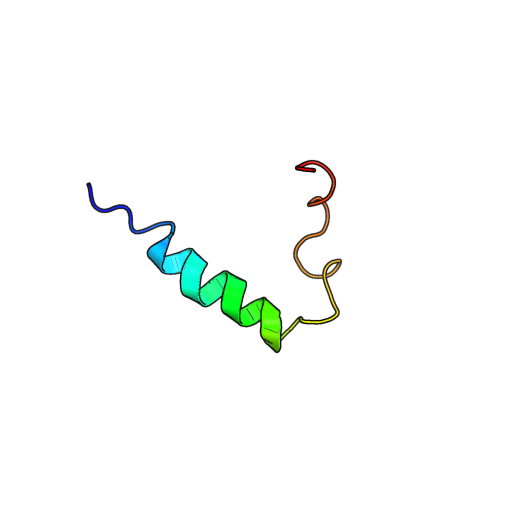.22 35 ILE A N 14
ATOM 8187 C CA . ILE A 1 35 ? 31.839 -6.318 -7.732 1.00 10.22 35 ILE A CA 14
ATOM 8188 C C . ILE A 1 35 ? 30.622 -7.229 -7.613 1.00 12.42 35 ILE A C 14
ATOM 8189 O O . ILE A 1 35 ? 30.067 -7.675 -8.617 1.00 32.53 35 ILE A O 14
ATOM 8205 N N . LYS A 1 1 ? -5.126 -2.449 -1.203 1.00 30.41 1 LYS A N 15
ATOM 8206 C CA . LYS A 1 1 ? -4.933 -3.382 -2.307 1.00 32.43 1 LYS A CA 15
ATOM 8207 C C . LYS A 1 1 ? -4.158 -4.614 -1.849 1.00 51.21 1 LYS A C 15
ATOM 8208 O O . LYS A 1 1 ? -3.525 -4.605 -0.793 1.00 42.13 1 LYS A O 15
ATOM 8227 N N . LYS A 1 2 ? -4.211 -5.672 -2.651 1.00 21.12 2 LYS A N 15
ATOM 8228 C CA . LYS A 1 2 ? -3.512 -6.911 -2.330 1.00 43.14 2 LYS A CA 15
ATOM 8229 C C . LYS A 1 2 ? -2.001 -6.718 -2.406 1.00 5.24 2 LYS A C 15
ATOM 8230 O O . LYS A 1 2 ? -1.242 -7.424 -1.741 1.00 43.43 2 LYS A O 15
ATOM 8249 N N . TRP A 1 3 ? -1.571 -5.758 -3.217 1.00 12.03 3 TRP A N 15
ATOM 8250 C CA . TRP A 1 3 ? -0.150 -5.472 -3.377 1.00 10.32 3 TRP A CA 15
ATOM 8251 C C . TRP A 1 3 ? 0.606 -6.711 -3.842 1.00 71.32 3 TRP A C 15
ATOM 8252 O O . TRP A 1 3 ? 1.623 -7.085 -3.259 1.00 72.04 3 TRP A O 15
ATOM 8273 N N . GLY A 1 4 ? 0.102 -7.346 -4.897 1.00 2.43 4 GLY A N 15
ATOM 8274 C CA . GLY A 1 4 ? 0.744 -8.537 -5.422 1.00 15.30 4 GLY A CA 15
ATOM 8275 C C . GLY A 1 4 ? 1.732 -8.223 -6.528 1.00 32.43 4 GLY A C 15
ATOM 8276 O O . GLY A 1 4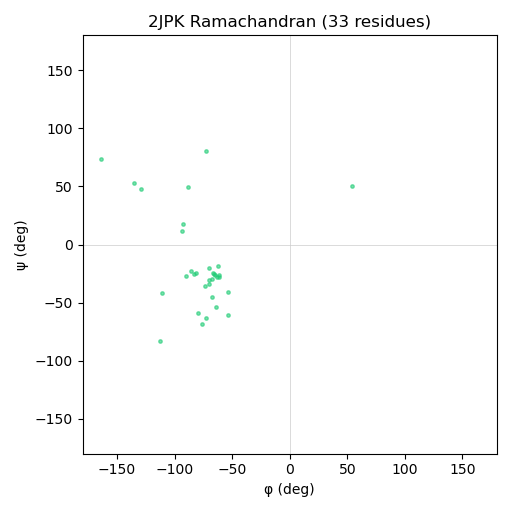 ? 2.107 -9.104 -7.302 1.00 23.15 4 GLY A O 15
ATOM 8280 N N . TRP A 1 5 ? 2.153 -6.966 -6.604 1.00 33.13 5 TRP A N 15
ATOM 8281 C CA . TRP A 1 5 ? 3.102 -6.539 -7.625 1.00 5.43 5 TRP A CA 15
ATOM 8282 C C . TRP A 1 5 ? 4.528 -6.909 -7.231 1.00 61.34 5 TRP A C 15
ATOM 8283 O O . TRP A 1 5 ? 5.211 -7.640 -7.951 1.00 1.15 5 TRP A O 15
ATOM 8304 N N . LEU A 1 6 ? 4.972 -6.402 -6.087 1.00 22.22 6 LEU A N 15
ATOM 8305 C CA . LEU A 1 6 ? 6.318 -6.681 -5.598 1.00 1.24 6 LEU A CA 15
ATOM 8306 C C . LEU A 1 6 ? 6.485 -8.163 -5.276 1.00 52.44 6 LEU A C 15
ATOM 8307 O O . LEU A 1 6 ? 7.593 -8.696 -5.317 1.00 41.24 6 LEU A O 15
ATOM 8323 N N . ALA A 1 7 ? 5.376 -8.822 -4.959 1.00 33.34 7 ALA A N 15
ATOM 8324 C CA . ALA A 1 7 ? 5.398 -10.243 -4.635 1.00 24.32 7 ALA A CA 15
ATOM 8325 C C . ALA A 1 7 ? 5.828 -11.074 -5.839 1.00 71.02 7 ALA A C 15
ATOM 8326 O O . ALA A 1 7 ? 6.411 -12.147 -5.688 1.00 63.53 7 ALA A O 15
ATOM 8333 N N . TRP A 1 8 ? 5.535 -10.571 -7.033 1.00 62.41 8 TRP A N 15
ATOM 8334 C CA . TRP A 1 8 ? 5.891 -11.269 -8.264 1.00 0.52 8 TRP A CA 15
ATOM 8335 C C . TRP A 1 8 ? 7.279 -10.856 -8.741 1.00 50.14 8 TRP A C 15
ATOM 8336 O O . TRP A 1 8 ? 7.958 -11.613 -9.434 1.00 64.54 8 TRP A O 15
ATOM 8357 N N . VAL A 1 9 ? 7.695 -9.650 -8.367 1.00 21.44 9 VAL A N 15
ATOM 8358 C CA . VAL A 1 9 ? 9.003 -9.138 -8.756 1.00 4.10 9 VAL A CA 15
ATOM 8359 C C . VAL A 1 9 ? 10.103 -9.708 -7.867 1.00 44.44 9 VAL A C 15
ATOM 8360 O O . VAL A 1 9 ? 11.252 -9.838 -8.290 1.00 42.24 9 VAL A O 15
ATOM 8373 N N . ASP A 1 10 ? 9.744 -10.046 -6.634 1.00 70.11 10 ASP A N 15
ATOM 8374 C CA . ASP A 1 10 ? 10.700 -10.604 -5.685 1.00 23.00 10 ASP A CA 15
ATOM 8375 C C . ASP A 1 10 ? 11.401 -11.825 -6.273 1.00 52.24 10 ASP A C 15
ATOM 8376 O O . ASP A 1 10 ? 12.622 -11.856 -6.428 1.00 11.13 10 ASP A O 15
ATOM 8385 N N . PRO A 1 11 ? 10.611 -12.856 -6.609 1.00 43.22 11 PRO A N 15
ATOM 8386 C CA . PRO A 1 11 ? 11.134 -14.098 -7.185 1.00 61.32 11 PRO A CA 15
ATOM 8387 C C . PRO A 1 11 ? 11.652 -13.905 -8.606 1.00 64.33 11 PRO A C 15
ATOM 8388 O O . PRO A 1 11 ? 12.393 -14.740 -9.125 1.00 40.35 11 PRO A O 15
ATOM 8399 N N . ALA A 1 12 ? 11.258 -12.800 -9.230 1.00 5.21 12 ALA A N 15
ATOM 8400 C CA . ALA A 1 12 ? 11.686 -12.496 -10.590 1.00 74.51 12 ALA A CA 15
ATOM 8401 C C . ALA A 1 12 ? 13.156 -12.095 -10.627 1.00 2.31 12 ALA A C 15
ATOM 8402 O O . ALA A 1 12 ? 13.986 -12.794 -11.208 1.00 25.23 12 ALA A O 15
ATOM 8409 N N . TYR A 1 13 ? 13.471 -10.964 -10.005 1.00 25.45 13 TYR A N 15
ATOM 8410 C CA . TYR A 1 13 ? 14.842 -10.468 -9.969 1.00 50.11 13 TYR A CA 15
ATOM 8411 C C . TYR A 1 13 ? 15.800 -11.548 -9.476 1.00 10.12 13 TYR A C 15
ATOM 8412 O O . TYR A 1 13 ? 16.831 -11.807 -10.095 1.00 24.03 13 TYR A O 15
ATOM 8430 N N . GLU A 1 14 ? 15.449 -12.175 -8.357 1.00 5.40 14 GLU A N 15
ATOM 8431 C CA . GLU A 1 14 ? 16.278 -13.227 -7.780 1.00 10.32 14 GLU A CA 15
ATOM 8432 C C . GLU A 1 14 ? 16.610 -14.291 -8.822 1.00 3.30 14 GLU A C 15
ATOM 8433 O O . GLU A 1 14 ? 17.716 -14.831 -8.843 1.00 45.11 14 GLU A O 15
ATOM 8445 N N . PHE A 1 15 ? 15.644 -14.587 -9.685 1.00 22.31 15 PHE A N 15
ATOM 8446 C CA . PHE A 1 15 ? 15.833 -15.588 -10.729 1.00 55.32 15 PHE A CA 15
ATOM 8447 C C . PHE A 1 15 ? 16.767 -15.068 -11.818 1.00 21.32 15 PHE A C 15
ATOM 8448 O O . PHE A 1 15 ? 17.616 -15.802 -12.323 1.00 65.55 15 PHE A O 15
ATOM 8465 N N . ILE A 1 16 ? 16.603 -13.799 -12.173 1.00 42.44 16 ILE A N 15
ATOM 8466 C CA . ILE A 1 16 ? 17.432 -13.181 -13.201 1.00 52.41 16 ILE A CA 15
ATOM 8467 C C . ILE A 1 16 ? 18.889 -13.104 -12.759 1.00 44.25 16 ILE A C 15
ATOM 8468 O O . ILE A 1 16 ? 19.800 -13.410 -13.529 1.00 61.51 16 ILE A O 15
ATOM 8484 N N . LYS A 1 17 ? 19.104 -12.694 -11.514 1.00 35.02 17 LYS A N 15
ATOM 8485 C CA . LYS A 1 17 ? 20.450 -12.579 -10.966 1.00 61.54 17 LYS A CA 15
ATOM 8486 C C . LYS A 1 17 ? 21.103 -13.952 -10.837 1.00 3.22 17 LYS A C 15
ATOM 8487 O O . LYS A 1 17 ? 22.327 -14.073 -10.868 1.00 2.20 17 LYS A O 15
ATOM 8506 N N . GLY A 1 18 ? 20.278 -14.984 -10.693 1.00 32.14 18 GLY A N 15
ATOM 8507 C CA . GLY A 1 18 ? 20.794 -16.334 -10.562 1.00 60.11 18 GLY A CA 15
ATOM 8508 C C . GLY A 1 18 ? 21.076 -16.979 -11.904 1.00 63.24 18 GLY A C 15
ATOM 8509 O O . GLY A 1 18 ? 22.033 -17.742 -12.046 1.00 55.21 18 GLY A O 15
ATOM 8513 N N . PHE A 1 19 ? 20.242 -16.675 -12.893 1.00 14.24 19 PHE A N 15
ATOM 8514 C CA . PHE A 1 19 ? 20.405 -17.233 -14.230 1.00 55.31 19 PHE A CA 15
ATOM 8515 C C . PHE A 1 19 ? 21.591 -16.592 -14.946 1.00 35.53 19 PHE A C 15
ATOM 8516 O O . PHE A 1 19 ? 22.196 -17.197 -15.830 1.00 2.23 19 PHE A O 15
ATOM 8533 N N . GLY A 1 20 ? 21.916 -15.363 -14.556 1.00 70.43 20 GLY A N 15
ATOM 8534 C CA . GLY A 1 20 ? 23.027 -14.661 -15.171 1.00 1.55 20 GLY A CA 15
ATOM 8535 C C . GLY A 1 20 ? 23.873 -13.915 -14.157 1.00 61.42 20 GLY A C 15
ATOM 8536 O O . GLY A 1 20 ? 24.110 -12.715 -14.297 1.00 63.42 20 GLY A O 15
ATOM 8540 N N . LYS A 1 21 ? 24.329 -14.627 -13.132 1.00 30.01 21 LYS A N 15
ATOM 8541 C CA . LYS A 1 21 ? 25.153 -14.027 -12.090 1.00 3.23 21 LYS A CA 15
ATOM 8542 C C . LYS A 1 21 ? 26.458 -13.489 -12.670 1.00 33.54 21 LYS A C 15
ATOM 8543 O O . LYS A 1 21 ? 27.129 -12.663 -12.053 1.00 15.11 21 LYS A O 15
ATOM 8562 N N . GLY A 1 22 ? 26.811 -13.964 -13.861 1.00 13.04 22 GLY A N 15
ATOM 8563 C CA . GLY A 1 22 ? 28.033 -13.519 -14.504 1.00 11.40 22 GLY A CA 15
ATOM 8564 C C . GLY A 1 22 ? 27.805 -13.068 -15.933 1.00 72.12 22 GLY A C 15
ATOM 8565 O O . GLY A 1 22 ? 28.688 -13.198 -16.780 1.00 51.53 22 GLY A O 15
ATOM 8569 N N . ALA A 1 23 ? 26.616 -12.539 -16.202 1.00 52.25 23 ALA A N 15
ATOM 8570 C CA . ALA A 1 23 ? 26.274 -12.068 -17.539 1.00 4.51 23 ALA A CA 15
ATOM 8571 C C . ALA A 1 23 ? 27.064 -10.813 -17.897 1.00 14.33 23 ALA A C 15
ATOM 8572 O O . ALA A 1 23 ? 26.863 -9.752 -17.304 1.00 70.11 23 ALA A O 15
ATOM 8579 N N . ILE A 1 24 ? 27.961 -10.941 -18.868 1.00 40.11 24 ILE A N 15
ATOM 8580 C CA . ILE A 1 24 ? 28.780 -9.817 -19.304 1.00 53.53 24 ILE A CA 15
ATOM 8581 C C . ILE A 1 24 ? 27.921 -8.719 -19.923 1.00 41.31 24 ILE A C 15
ATOM 8582 O O . ILE A 1 24 ? 28.307 -7.550 -19.942 1.00 51.34 24 ILE A O 15
ATOM 8598 N N . LYS A 1 25 ? 26.753 -9.102 -20.427 1.00 60.31 25 LYS A N 15
ATOM 8599 C CA . LYS A 1 25 ? 25.836 -8.151 -21.044 1.00 62.34 25 LYS A CA 15
ATOM 8600 C C . LYS A 1 25 ? 25.425 -7.069 -20.051 1.00 72.13 25 LYS A C 15
ATOM 8601 O O . LYS A 1 25 ? 25.261 -5.907 -20.420 1.00 10.42 25 LYS A O 15
ATOM 8620 N N . GLU A 1 26 ? 25.261 -7.460 -18.791 1.00 42.32 26 GLU A N 15
ATOM 8621 C CA . GLU A 1 26 ? 24.870 -6.521 -17.746 1.00 33.30 26 GLU A CA 15
ATOM 8622 C C . GLU A 1 26 ? 25.972 -5.496 -17.495 1.00 15.11 26 GLU A C 15
ATOM 8623 O O . GLU A 1 26 ? 25.702 -4.363 -17.099 1.00 14.14 26 GLU A O 15
ATOM 8635 N N . GLY A 1 27 ? 27.216 -5.903 -17.728 1.00 74.23 27 GLY A N 15
ATOM 8636 C CA . GLY A 1 27 ? 28.340 -5.009 -17.522 1.00 31.34 27 GLY A CA 15
ATOM 8637 C C . GLY A 1 27 ? 29.113 -5.332 -16.258 1.00 71.53 27 GLY A C 15
ATOM 8638 O O . GLY A 1 27 ? 29.039 -4.600 -15.273 1.00 50.30 27 GLY A O 15
ATOM 8642 N N . ASN A 1 28 ? 29.856 -6.434 -16.287 1.00 33.35 28 ASN A N 15
ATOM 8643 C CA . ASN A 1 28 ? 30.644 -6.854 -15.134 1.00 31.34 28 ASN A CA 15
ATOM 8644 C C . ASN A 1 28 ? 31.931 -6.042 -15.029 1.00 52.52 28 ASN A C 15
ATOM 8645 O O . ASN A 1 28 ? 32.721 -5.985 -15.972 1.00 22.25 28 ASN A O 15
ATOM 8656 N N . LYS A 1 29 ? 32.135 -5.413 -13.876 1.00 63.24 29 LYS A N 15
ATOM 8657 C CA . LYS A 1 29 ? 33.327 -4.605 -13.646 1.00 54.40 29 LYS A CA 15
ATOM 8658 C C . LYS A 1 29 ? 34.591 -5.393 -13.972 1.00 71.12 29 LYS A C 15
ATOM 8659 O O . LYS A 1 29 ? 35.370 -5.003 -14.842 1.00 50.00 29 LYS A O 15
ATOM 8678 N N . ASP A 1 30 ? 34.787 -6.504 -13.271 1.00 3.25 30 ASP A N 15
ATOM 8679 C CA . ASP A 1 30 ? 35.956 -7.349 -13.488 1.00 0.34 30 ASP A CA 15
ATOM 8680 C C . ASP A 1 30 ? 35.683 -8.385 -14.574 1.00 4.34 30 ASP A C 15
ATOM 8681 O O . ASP A 1 30 ? 35.940 -9.575 -14.390 1.00 44.23 30 ASP A O 15
ATOM 8690 N N . LYS A 1 31 ? 35.160 -7.925 -15.705 1.00 43.41 31 LYS A N 15
ATOM 8691 C CA . LYS A 1 31 ? 34.852 -8.810 -16.822 1.00 23.12 31 LYS A CA 15
ATOM 8692 C C . LYS A 1 31 ? 36.077 -9.014 -17.708 1.00 72.02 31 LYS A C 15
ATOM 8693 O O . LYS A 1 31 ? 36.178 -10.011 -18.423 1.00 32.21 31 LYS A O 15
ATOM 8712 N N . TRP A 1 32 ? 37.004 -8.065 -17.655 1.00 41.13 32 TRP A N 15
ATOM 8713 C CA . TRP A 1 32 ? 38.223 -8.142 -18.453 1.00 32.10 32 TRP A CA 15
ATOM 8714 C C . TRP A 1 32 ? 39.095 -9.308 -18.002 1.00 64.33 32 TRP A C 15
ATOM 8715 O O . TRP A 1 32 ? 39.892 -9.837 -18.778 1.00 2.10 32 TRP A O 15
ATOM 8736 N N . LYS A 1 33 ? 38.940 -9.706 -16.744 1.00 64.00 33 LYS A N 15
ATOM 8737 C CA . LYS A 1 33 ? 39.713 -10.811 -16.190 1.00 20.42 33 LYS A CA 15
ATOM 8738 C C . LYS A 1 33 ? 39.376 -12.120 -16.897 1.00 53.25 33 LYS A C 15
ATOM 8739 O O . LYS A 1 33 ? 40.233 -12.986 -17.062 1.00 24.22 33 LYS A O 15
ATOM 8758 N N . ASN A 1 34 ? 38.121 -12.255 -17.316 1.00 3.15 34 ASN A N 15
ATOM 8759 C CA . ASN A 1 34 ? 37.671 -13.458 -18.007 1.00 4.32 34 ASN A CA 15
ATOM 8760 C C . ASN A 1 34 ? 37.755 -13.279 -19.520 1.00 24.34 34 ASN A C 15
ATOM 8761 O O . ASN A 1 34 ? 37.489 -14.210 -20.280 1.00 74.22 34 ASN A O 15
ATOM 8772 N N . ILE A 1 35 ? 38.128 -12.078 -19.948 1.00 62.13 35 ILE A N 15
ATOM 8773 C CA . ILE A 1 35 ? 38.249 -11.778 -21.370 1.00 20.53 35 ILE A CA 15
ATOM 8774 C C . ILE A 1 35 ? 37.000 -12.210 -22.131 1.00 30.14 35 ILE A C 15
ATOM 8775 O O . ILE A 1 35 ? 36.287 -11.381 -22.697 1.00 24.12 35 ILE A O 15
ATOM 8791 N N . LYS A 1 1 ? -3.514 -1.082 -0.967 1.00 64.14 1 LYS A N 16
ATOM 8792 C CA . LYS A 1 1 ? -3.101 -1.751 -2.195 1.00 64.13 1 LYS A CA 16
ATOM 8793 C C . LYS A 1 1 ? -2.328 -3.029 -1.885 1.00 74.52 1 LYS A C 16
ATOM 8794 O O . LYS A 1 1 ? -1.644 -3.122 -0.866 1.00 44.11 1 LYS A O 16
ATOM 8813 N N . LYS A 1 2 ? -2.442 -4.013 -2.771 1.00 22.41 2 LYS A N 16
ATOM 8814 C CA . LYS A 1 2 ? -1.752 -5.286 -2.594 1.00 55.01 2 LYS A CA 16
ATOM 8815 C C . LYS A 1 2 ? -0.252 -5.129 -2.822 1.00 15.51 2 LYS A C 16
ATOM 8816 O O . LYS A 1 2 ? 0.559 -5.658 -2.062 1.00 51.33 2 LYS A O 16
ATOM 8835 N N . TRP A 1 3 ? 0.108 -4.397 -3.870 1.00 62.53 3 TRP A N 16
ATOM 8836 C CA . TRP A 1 3 ? 1.511 -4.169 -4.196 1.00 65.54 3 TRP A CA 16
ATOM 8837 C C . TRP A 1 3 ? 2.241 -5.490 -4.417 1.00 33.35 3 TRP A C 16
ATOM 8838 O O . TRP A 1 3 ? 3.303 -5.727 -3.843 1.00 11.23 3 TRP A O 16
ATOM 8859 N N . GLY A 1 4 ? 1.663 -6.348 -5.252 1.00 21.50 4 GLY A N 16
ATOM 8860 C CA . GLY A 1 4 ? 2.273 -7.635 -5.533 1.00 21.13 4 GLY A CA 16
ATOM 8861 C C . GLY A 1 4 ? 3.168 -7.598 -6.756 1.00 35.12 4 GLY A C 16
ATOM 8862 O O . GLY A 1 4 ? 3.486 -8.639 -7.332 1.00 11.44 4 GLY A O 16
ATOM 8866 N N . TRP A 1 5 ? 3.572 -6.398 -7.154 1.00 43.24 5 TRP A N 16
ATOM 8867 C CA . TRP A 1 5 ? 4.434 -6.230 -8.319 1.00 4.21 5 TRP A CA 16
ATOM 8868 C C . TRP A 1 5 ? 5.890 -6.511 -7.964 1.00 2.45 5 TRP A C 16
ATOM 8869 O O . TRP A 1 5 ? 6.522 -7.394 -8.544 1.00 30.50 5 TRP A O 16
ATOM 8890 N N . LEU A 1 6 ? 6.418 -5.754 -7.007 1.00 73.33 6 LEU A N 16
ATOM 8891 C CA . LEU A 1 6 ? 7.801 -5.923 -6.574 1.00 55.51 6 LEU A CA 16
ATOM 8892 C C . LEU A 1 6 ? 7.997 -7.272 -5.890 1.00 15.52 6 LEU A C 16
ATOM 8893 O O . LEU A 1 6 ? 9.094 -7.827 -5.895 1.00 24.53 6 LEU A O 16
ATOM 8909 N N . ALA A 1 7 ? 6.924 -7.793 -5.304 1.00 31.24 7 ALA A N 16
ATOM 8910 C CA . ALA A 1 7 ? 6.977 -9.079 -4.619 1.00 51.00 7 ALA A CA 16
ATOM 8911 C C . ALA A 1 7 ? 7.207 -10.218 -5.607 1.00 14.22 7 ALA A C 16
ATOM 8912 O O . ALA A 1 7 ? 7.791 -11.244 -5.260 1.00 31.32 7 ALA A O 16
ATOM 8919 N N . TRP A 1 8 ? 6.743 -10.030 -6.837 1.00 0.11 8 TRP A N 16
ATOM 8920 C CA . TRP A 1 8 ? 6.898 -11.043 -7.875 1.00 13.11 8 TRP A CA 16
ATOM 8921 C C . TRP A 1 8 ? 8.196 -10.836 -8.648 1.00 34.41 8 TRP A C 16
ATOM 8922 O O . TRP A 1 8 ? 8.768 -11.785 -9.185 1.00 35.23 8 TRP A O 16
ATOM 8943 N N . VAL A 1 9 ? 8.656 -9.591 -8.701 1.00 1.52 9 VAL A N 16
ATOM 8944 C CA . VAL A 1 9 ? 9.888 -9.260 -9.408 1.00 31.25 9 VAL A CA 16
ATOM 8945 C C . VAL A 1 9 ? 11.113 -9.601 -8.566 1.00 14.43 9 VAL A C 16
ATOM 8946 O O . VAL A 1 9 ? 12.185 -9.887 -9.099 1.00 11.53 9 VAL A O 16
ATOM 8959 N N . ASP A 1 10 ? 10.945 -9.568 -7.248 1.00 65.33 10 ASP A N 16
ATOM 8960 C CA . ASP A 1 10 ? 12.037 -9.875 -6.331 1.00 61.13 10 ASP A CA 16
ATOM 8961 C C . ASP A 1 10 ? 12.645 -11.238 -6.647 1.00 32.44 10 ASP A C 16
ATOM 8962 O O . ASP A 1 10 ? 13.833 -11.362 -6.944 1.00 41.11 10 ASP A O 16
ATOM 8971 N N . PRO A 1 11 ? 11.812 -12.288 -6.579 1.00 51.45 11 PRO A N 16
ATOM 8972 C CA . PRO A 1 11 ? 12.245 -13.661 -6.854 1.00 1.11 11 PRO A CA 16
ATOM 8973 C C . PRO A 1 11 ? 12.565 -13.884 -8.328 1.00 31.30 11 PRO A C 16
ATOM 8974 O O . PRO A 1 11 ? 13.232 -14.854 -8.688 1.00 50.31 11 PRO A O 16
ATOM 8985 N N . ALA A 1 12 ? 12.085 -12.981 -9.176 1.00 50.13 12 ALA A N 16
ATOM 8986 C CA . ALA A 1 12 ? 12.322 -13.078 -10.611 1.00 62.52 12 ALA A CA 16
ATOM 8987 C C . ALA A 1 12 ? 13.766 -12.726 -10.954 1.00 73.02 12 ALA A C 16
ATOM 8988 O O . ALA A 1 12 ? 14.532 -13.577 -11.408 1.00 55.51 12 ALA A O 16
ATOM 8995 N N . TYR A 1 13 ? 14.130 -11.468 -10.735 1.00 44.31 13 TYR A N 16
ATOM 8996 C CA . TYR A 1 13 ? 15.482 -11.002 -11.024 1.00 74.22 13 TYR A CA 16
ATOM 8997 C C . TYR A 1 13 ? 16.521 -11.896 -10.355 1.00 32.41 13 TYR A C 16
ATOM 8998 O O . TYR A 1 13 ? 17.477 -12.338 -10.991 1.00 73.32 13 TYR A O 16
ATOM 9016 N N . GLU A 1 14 ? 16.325 -12.159 -9.066 1.00 55.44 14 GLU A N 16
ATOM 9017 C CA . GLU A 1 14 ? 17.244 -13.000 -8.310 1.00 45.10 14 GLU A CA 16
ATOM 9018 C C . GLU A 1 14 ? 17.477 -14.329 -9.023 1.00 4.02 14 GLU A C 16
ATOM 9019 O O . GLU A 1 14 ? 18.587 -14.862 -9.019 1.00 21.22 14 GLU A O 16
ATOM 9031 N N . PHE A 1 15 ? 16.423 -14.859 -9.633 1.00 53.25 15 PHE A N 16
ATOM 9032 C CA . PHE A 1 15 ? 16.511 -16.126 -10.349 1.00 73.23 15 PHE A CA 16
ATOM 9033 C C . PHE A 1 15 ? 17.293 -15.963 -11.649 1.00 61.43 15 PHE A C 16
ATOM 9034 O O . PHE A 1 15 ? 18.095 -16.823 -12.015 1.00 73.53 15 PHE A O 16
ATOM 9051 N N . ILE A 1 16 ? 17.054 -14.855 -12.342 1.00 75.20 16 ILE A N 16
ATOM 9052 C CA . ILE A 1 16 ? 17.735 -14.579 -13.600 1.00 64.24 16 ILE A CA 16
ATOM 9053 C C . ILE A 1 16 ? 19.233 -14.389 -13.384 1.00 71.51 16 ILE A C 16
ATOM 9054 O O . ILE A 1 16 ? 20.052 -14.920 -14.134 1.00 63.33 16 ILE A O 16
ATOM 9070 N N . LYS A 1 17 ? 19.584 -13.630 -12.352 1.00 25.10 17 LYS A N 16
ATOM 9071 C CA . LYS A 1 17 ? 20.984 -13.372 -12.033 1.00 54.20 17 LYS A CA 16
ATOM 9072 C C . LYS A 1 17 ? 21.684 -14.650 -11.584 1.00 63.12 17 LYS A C 16
ATOM 9073 O O . LYS A 1 17 ? 22.898 -14.788 -11.731 1.00 31.52 17 LYS A O 16
ATOM 9092 N N . GLY A 1 18 ? 20.911 -15.583 -11.038 1.00 33.43 18 GLY A N 16
ATOM 9093 C CA . GLY A 1 18 ? 21.475 -16.839 -10.577 1.00 41.44 18 GLY A CA 16
ATOM 9094 C C . GLY A 1 18 ? 21.563 -17.874 -11.681 1.00 32.11 18 GLY A C 16
ATOM 9095 O O . GLY A 1 18 ? 22.380 -18.792 -11.617 1.00 65.31 18 GLY A O 16
ATOM 9099 N N . PHE A 1 19 ? 20.717 -17.728 -12.696 1.00 21.24 19 PHE A N 16
ATOM 9100 C CA . PHE A 1 19 ? 20.701 -18.660 -13.817 1.00 74.11 19 PHE A CA 16
ATOM 9101 C C . PHE A 1 19 ? 21.790 -18.314 -14.828 1.00 23.43 19 PHE A C 16
ATOM 9102 O O . PHE A 1 19 ? 22.311 -19.189 -15.519 1.00 53.45 19 PHE A O 16
ATOM 9119 N N . GLY A 1 20 ? 22.130 -17.031 -14.907 1.00 61.32 20 GLY A N 16
ATOM 9120 C CA . GLY A 1 20 ? 23.155 -16.592 -15.836 1.00 11.53 20 GLY A CA 16
ATOM 9121 C C . GLY A 1 20 ? 24.042 -15.510 -15.251 1.00 32.21 20 GLY A C 16
ATOM 9122 O O . GLY A 1 20 ? 24.196 -14.438 -15.837 1.00 20.41 20 GLY A O 16
ATOM 9126 N N . LYS A 1 21 ? 24.626 -15.790 -14.091 1.00 11.34 21 LYS A N 16
ATOM 9127 C CA . LYS A 1 21 ? 25.502 -14.833 -13.425 1.00 30.34 21 LYS A CA 16
ATOM 9128 C C . LYS A 1 21 ? 26.718 -14.516 -14.289 1.00 25.44 21 LYS A C 16
ATOM 9129 O O . LYS A 1 21 ? 27.392 -13.508 -14.083 1.00 41.21 21 LYS A O 16
ATOM 9148 N N . GLY A 1 22 ? 26.993 -15.385 -15.257 1.00 42.35 22 GLY A N 16
ATOM 9149 C CA . GLY A 1 22 ? 28.128 -15.178 -16.139 1.00 35.42 22 GLY A CA 16
ATOM 9150 C C . GLY A 1 22 ? 27.707 -14.875 -17.563 1.00 64.43 22 GLY A C 16
ATOM 9151 O O . GLY A 1 22 ? 28.376 -15.279 -18.514 1.00 64.00 22 GLY A O 16
ATOM 9155 N N . ALA A 1 23 ? 26.595 -14.164 -17.712 1.00 12.22 23 ALA A N 16
ATOM 9156 C CA . ALA A 1 23 ? 26.087 -13.807 -19.030 1.00 55.14 23 ALA A CA 16
ATOM 9157 C C . ALA A 1 23 ? 26.988 -12.780 -19.707 1.00 23.00 23 ALA A C 16
ATOM 9158 O O . ALA A 1 23 ? 27.067 -11.629 -19.275 1.00 61.53 23 ALA A O 16
ATOM 9165 N N . ILE A 1 24 ? 27.667 -13.203 -20.768 1.00 72.30 24 ILE A N 16
ATOM 9166 C CA . ILE A 1 24 ? 28.563 -12.320 -21.504 1.00 14.43 24 ILE A CA 16
ATOM 9167 C C . ILE A 1 24 ? 27.795 -11.478 -22.517 1.00 74.13 24 ILE A C 16
ATOM 9168 O O . ILE A 1 24 ? 28.238 -10.398 -22.907 1.00 52.42 24 ILE A O 16
ATOM 9184 N N . LYS A 1 25 ? 26.639 -11.980 -22.940 1.00 0.43 25 LYS A N 16
ATOM 9185 C CA . LYS A 1 25 ? 25.806 -11.274 -23.906 1.00 13.21 25 LYS A CA 16
ATOM 9186 C C . LYS A 1 25 ? 25.415 -9.895 -23.383 1.00 63.11 25 LYS A C 16
ATOM 9187 O O . LYS A 1 25 ? 25.689 -8.879 -24.022 1.00 35.51 25 LYS A O 16
ATOM 9206 N N . GLU A 1 26 ? 24.776 -9.868 -22.218 1.00 24.04 26 GLU A N 16
ATOM 9207 C CA . GLU A 1 26 ? 24.350 -8.613 -21.610 1.00 72.00 26 GLU A CA 16
ATOM 9208 C C . GLU A 1 26 ? 25.538 -7.678 -21.402 1.00 55.22 26 GLU A C 16
ATOM 9209 O O . GLU A 1 26 ? 25.386 -6.457 -21.395 1.00 44.11 26 GLU A O 16
ATOM 9221 N N . GLY A 1 27 ? 26.720 -8.261 -21.233 1.00 23.25 27 GLY A N 16
ATOM 9222 C CA . GLY A 1 27 ? 27.917 -7.466 -21.026 1.00 73.30 27 GLY A CA 16
ATOM 9223 C C . GLY A 1 27 ? 28.428 -7.547 -19.601 1.00 70.53 27 GLY A C 16
ATOM 9224 O O . GLY A 1 27 ? 27.891 -6.899 -18.704 1.00 73.33 27 GLY A O 16
ATOM 9228 N N . ASN A 1 28 ? 29.469 -8.347 -19.392 1.00 74.53 28 ASN A N 16
ATOM 9229 C CA . ASN A 1 28 ? 30.051 -8.513 -18.066 1.00 1.14 28 ASN A CA 16
ATOM 9230 C C . ASN A 1 28 ? 30.631 -7.196 -17.558 1.00 60.20 28 ASN A C 16
ATOM 9231 O O . ASN A 1 28 ? 31.774 -6.851 -17.859 1.00 52.13 28 ASN A O 16
ATOM 9242 N N . LYS A 1 29 ? 29.836 -6.465 -16.785 1.00 55.31 29 LYS A N 16
ATOM 9243 C CA . LYS A 1 29 ? 30.269 -5.187 -16.233 1.00 14.40 29 LYS A CA 16
ATOM 9244 C C . LYS A 1 29 ? 31.208 -5.395 -15.049 1.00 73.53 29 LYS A C 16
ATOM 9245 O O . LYS A 1 29 ? 32.313 -4.854 -15.019 1.00 21.23 29 LYS A O 16
ATOM 9264 N N . ASP A 1 30 ? 30.761 -6.184 -14.078 1.00 23.11 30 ASP A N 16
ATOM 9265 C CA . ASP A 1 30 ? 31.563 -6.467 -12.893 1.00 42.51 30 ASP A CA 16
ATOM 9266 C C . ASP A 1 30 ? 32.457 -7.682 -13.119 1.00 42.20 30 ASP A C 16
ATOM 9267 O O . ASP A 1 30 ? 32.506 -8.593 -12.292 1.00 53.04 30 ASP A O 16
ATOM 9276 N N . LYS A 1 31 ? 33.163 -7.689 -14.245 1.00 22.44 31 LYS A N 16
ATOM 9277 C CA . LYS A 1 31 ? 34.056 -8.792 -14.581 1.00 2.22 31 LYS A CA 16
ATOM 9278 C C . LYS A 1 31 ? 35.433 -8.586 -13.959 1.00 5.45 31 LYS A C 16
ATOM 9279 O O . LYS A 1 31 ? 36.179 -9.542 -13.747 1.00 73.32 31 LYS A O 16
ATOM 9298 N N . TRP A 1 32 ? 35.764 -7.333 -13.666 1.00 52.15 32 TRP A N 16
ATOM 9299 C CA . TRP A 1 32 ? 37.051 -7.002 -13.067 1.00 25.24 32 TRP A CA 16
ATOM 9300 C C . TRP A 1 32 ? 37.157 -7.572 -11.656 1.00 65.14 32 TRP A C 16
ATOM 9301 O O . TRP A 1 32 ? 38.255 -7.815 -11.155 1.00 3.43 32 TRP A O 16
ATOM 9322 N N . LYS A 1 33 ? 36.010 -7.784 -11.021 1.00 21.31 33 LYS A N 16
ATOM 9323 C CA . LYS A 1 33 ? 35.973 -8.327 -9.668 1.00 62.43 33 LYS A CA 16
ATOM 9324 C C . LYS A 1 33 ? 36.520 -9.751 -9.638 1.00 44.14 33 LYS A C 16
ATOM 9325 O O . LYS A 1 33 ? 36.927 -10.247 -8.589 1.00 65.30 33 LYS A O 16
ATOM 9344 N N . ASN A 1 34 ? 36.528 -10.402 -10.797 1.00 41.53 34 ASN A N 16
ATOM 9345 C CA . ASN A 1 34 ? 37.027 -11.768 -10.903 1.00 53.04 34 ASN A CA 16
ATOM 9346 C C . ASN A 1 34 ? 38.538 -11.781 -11.111 1.00 60.03 34 ASN A C 16
ATOM 9347 O O . ASN A 1 34 ? 39.138 -12.838 -11.309 1.00 43.22 34 ASN A O 16
ATOM 9358 N N . ILE A 1 35 ? 39.146 -10.601 -11.064 1.00 43.32 35 ILE A N 16
ATOM 9359 C CA . ILE A 1 35 ? 40.587 -10.477 -11.246 1.00 3.25 35 ILE A CA 16
ATOM 9360 C C . ILE A 1 35 ? 41.313 -10.492 -9.905 1.00 24.03 35 ILE A C 16
ATOM 9361 O O . ILE A 1 35 ? 41.682 -11.552 -9.398 1.00 41.22 35 ILE A O 16
ATOM 9377 N N . LYS A 1 1 ? -1.046 -0.108 -1.142 1.00 22.41 1 LYS A N 17
ATOM 9378 C CA . LYS A 1 1 ? -0.298 -0.448 -2.347 1.00 55.30 1 LYS A CA 17
ATOM 9379 C C . LYS A 1 1 ? 0.044 -1.934 -2.375 1.00 11.15 1 LYS A C 17
ATOM 9380 O O . LYS A 1 1 ? 0.482 -2.500 -1.372 1.00 53.54 1 LYS A O 17
ATOM 9399 N N . LYS A 1 2 ? -0.157 -2.561 -3.528 1.00 62.34 2 LYS A N 17
ATOM 9400 C CA . LYS A 1 2 ? 0.133 -3.981 -3.688 1.00 60.33 2 LYS A CA 17
ATOM 9401 C C . LYS A 1 2 ? 1.626 -4.253 -3.531 1.00 33.14 2 LYS A C 17
ATOM 9402 O O . LYS A 1 2 ? 2.024 -5.250 -2.929 1.00 61.42 2 LYS A O 17
ATOM 9421 N N . TRP A 1 3 ? 2.445 -3.360 -4.073 1.00 2.20 3 TRP A N 17
ATOM 9422 C CA . TRP A 1 3 ? 3.894 -3.503 -3.991 1.00 23.43 3 TRP A CA 17
ATOM 9423 C C . TRP A 1 3 ? 4.340 -4.851 -4.547 1.00 22.22 3 TRP A C 17
ATOM 9424 O O . TRP A 1 3 ? 5.089 -5.583 -3.901 1.00 11.13 3 TRP A O 17
ATOM 9445 N N . GLY A 1 4 ? 3.875 -5.173 -5.750 1.00 63.52 4 GLY A N 17
ATOM 9446 C CA . GLY A 1 4 ? 4.238 -6.433 -6.372 1.00 74.44 4 GLY A CA 17
ATOM 9447 C C . GLY A 1 4 ? 5.456 -6.310 -7.266 1.00 11.32 4 GLY A C 17
ATOM 9448 O O . GLY A 1 4 ? 5.700 -7.166 -8.116 1.00 30.03 4 GLY A O 17
ATOM 9452 N N . TRP A 1 5 ? 6.221 -5.241 -7.075 1.00 21.21 5 TRP A N 17
ATOM 9453 C CA . TRP A 1 5 ? 7.420 -5.008 -7.872 1.00 1.30 5 TRP A CA 17
ATOM 9454 C C . TRP A 1 5 ? 8.589 -5.839 -7.354 1.00 14.11 5 TRP A C 17
ATOM 9455 O O . TRP A 1 5 ? 9.155 -6.654 -8.083 1.00 42.12 5 TRP A O 17
ATOM 9476 N N . LEU A 1 6 ? 8.945 -5.629 -6.092 1.00 12.55 6 LEU A N 17
ATOM 9477 C CA . LEU A 1 6 ? 10.047 -6.359 -5.476 1.00 32.54 6 LEU A CA 17
ATOM 9478 C C . LEU A 1 6 ? 9.699 -7.836 -5.317 1.00 23.24 6 LEU A C 17
ATOM 9479 O O . LEU A 1 6 ? 10.580 -8.696 -5.325 1.00 0.44 6 LEU A O 17
ATOM 9495 N N . ALA A 1 7 ? 8.409 -8.123 -5.174 1.00 65.23 7 ALA A N 17
ATOM 9496 C CA . ALA A 1 7 ? 7.945 -9.496 -5.018 1.00 61.00 7 ALA A CA 17
ATOM 9497 C C . ALA A 1 7 ? 8.171 -10.301 -6.293 1.00 44.35 7 ALA A C 17
ATOM 9498 O O . ALA A 1 7 ? 8.347 -11.518 -6.247 1.00 64.22 7 ALA A O 17
ATOM 9505 N N . TRP A 1 8 ? 8.165 -9.613 -7.430 1.00 31.33 8 TRP A N 17
ATOM 9506 C CA . TRP A 1 8 ? 8.369 -10.265 -8.718 1.00 71.34 8 TRP A CA 17
ATOM 9507 C C . TRP A 1 8 ? 9.849 -10.304 -9.080 1.00 65.44 8 TRP A C 17
ATOM 9508 O O . TRP A 1 8 ? 10.293 -11.178 -9.826 1.00 44.50 8 TRP A O 17
ATOM 9529 N N . VAL A 1 9 ? 10.610 -9.353 -8.548 1.00 31.14 9 VAL A N 17
ATOM 9530 C CA . VAL A 1 9 ? 12.042 -9.280 -8.814 1.00 34.10 9 VAL A CA 17
ATOM 9531 C C . VAL A 1 9 ? 12.807 -10.306 -7.987 1.00 24.44 9 VAL A C 17
ATOM 9532 O O . VAL A 1 9 ? 13.892 -10.744 -8.371 1.00 60.20 9 VAL A O 17
ATOM 9545 N N . ASP A 1 10 ? 12.236 -10.686 -6.849 1.00 70.43 10 ASP A N 17
ATOM 9546 C CA . ASP A 1 10 ? 12.864 -11.663 -5.967 1.00 70.21 10 ASP A CA 17
ATOM 9547 C C . ASP A 1 10 ? 13.215 -12.937 -6.729 1.00 61.13 10 ASP A C 17
ATOM 9548 O O . ASP A 1 10 ? 14.377 -13.335 -6.820 1.00 35.51 10 ASP A O 17
ATOM 9557 N N . PRO A 1 11 ? 12.189 -13.593 -7.290 1.00 74.44 11 PRO A N 17
ATOM 9558 C CA . PRO A 1 11 ? 12.364 -14.832 -8.054 1.00 73.32 11 PRO A CA 17
ATOM 9559 C C . PRO A 1 11 ? 13.069 -14.598 -9.386 1.00 10.34 11 PRO A C 17
ATOM 9560 O O . PRO A 1 11 ? 13.577 -15.533 -10.003 1.00 72.20 11 PRO A O 17
ATOM 9571 N N . ALA A 1 12 ? 13.097 -13.343 -9.822 1.00 52.32 12 ALA A N 17
ATOM 9572 C CA . ALA A 1 12 ? 13.742 -12.985 -11.079 1.00 62.33 12 ALA A CA 17
ATOM 9573 C C . ALA A 1 12 ? 15.261 -13.038 -10.951 1.00 72.22 12 ALA A C 17
ATOM 9574 O O . ALA A 1 12 ? 15.920 -13.851 -11.600 1.00 3.31 12 ALA A O 17
ATOM 9581 N N . TYR A 1 13 ? 15.810 -12.167 -10.112 1.00 35.12 13 TYR A N 17
ATOM 9582 C CA . TYR A 1 13 ? 17.251 -12.113 -9.901 1.00 43.34 13 TYR A CA 17
ATOM 9583 C C . TYR A 1 13 ? 17.798 -13.484 -9.516 1.00 13.13 13 TYR A C 17
ATOM 9584 O O . TYR A 1 13 ? 18.884 -13.873 -9.943 1.00 72.42 13 TYR A O 17
ATOM 9602 N N . GLU A 1 14 ? 17.035 -14.211 -8.705 1.00 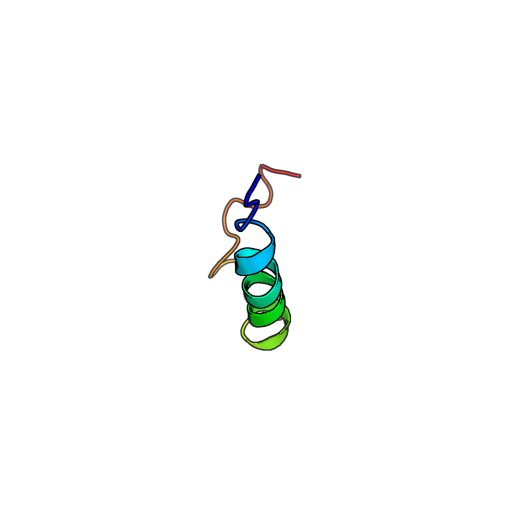2.11 14 GLU A N 17
ATOM 9603 C CA . GLU A 1 14 ? 17.443 -15.539 -8.261 1.00 54.20 14 GLU A CA 17
ATOM 9604 C C . GLU A 1 14 ? 17.534 -16.502 -9.441 1.00 23.53 14 GLU A C 17
ATOM 9605 O O . GLU A 1 14 ? 18.280 -17.481 -9.400 1.00 72.55 14 GLU A O 17
ATOM 9617 N N . PHE A 1 15 ? 16.770 -16.218 -10.490 1.00 63.02 15 PHE A N 17
ATOM 9618 C CA . PHE A 1 15 ? 16.763 -17.059 -11.681 1.00 63.42 15 PHE A CA 17
ATOM 9619 C C . PHE A 1 15 ? 18.062 -16.901 -12.467 1.00 12.22 15 PHE A C 17
ATOM 9620 O O . PHE A 1 15 ? 18.683 -17.887 -12.865 1.00 1.32 15 PHE A O 17
ATOM 9637 N N . ILE A 1 16 ? 18.465 -15.654 -12.686 1.00 52.13 16 ILE A N 17
ATOM 9638 C CA . ILE A 1 16 ? 19.689 -15.366 -13.423 1.00 52.25 16 ILE A CA 17
ATOM 9639 C C . ILE A 1 16 ? 20.916 -15.868 -12.670 1.00 14.24 16 ILE A C 17
ATOM 9640 O O . ILE A 1 16 ? 21.951 -16.159 -13.269 1.00 74.33 16 ILE A O 17
ATOM 9656 N N . LYS A 1 17 ? 20.792 -15.968 -11.350 1.00 64.25 17 LYS A N 17
ATOM 9657 C CA . LYS A 1 17 ? 21.889 -16.438 -10.513 1.00 23.23 17 LYS A CA 17
ATOM 9658 C C . LYS A 1 17 ? 22.339 -17.833 -10.937 1.00 11.23 17 LYS A C 17
ATOM 9659 O O . LYS A 1 17 ? 23.466 -18.242 -10.662 1.00 61.35 17 LYS A O 17
ATOM 9678 N N . GLY A 1 18 ? 21.450 -18.558 -11.609 1.00 14.33 18 GLY A N 17
ATOM 9679 C CA . GLY A 1 18 ? 21.775 -19.898 -12.061 1.00 14.11 18 GLY A CA 17
ATOM 9680 C C . GLY A 1 18 ? 21.597 -20.064 -13.557 1.00 33.10 18 GLY A C 17
ATOM 9681 O O . GLY A 1 18 ? 22.297 -20.855 -14.189 1.00 22.43 18 GLY A O 17
ATOM 9685 N N . PHE A 1 19 ? 20.656 -19.318 -14.126 1.00 11.30 19 PHE A N 17
ATOM 9686 C CA . PHE A 1 19 ? 20.386 -19.388 -15.557 1.00 50.13 19 PHE A CA 17
ATOM 9687 C C . PHE A 1 19 ? 21.380 -18.535 -16.341 1.00 31.43 19 PHE A C 17
ATOM 9688 O O . PHE A 1 19 ? 21.815 -18.911 -17.428 1.00 71.44 19 PHE A O 17
ATOM 9705 N N . GLY A 1 20 ? 21.735 -17.384 -15.779 1.00 14.32 20 GLY A N 17
ATOM 9706 C CA . GLY A 1 20 ? 22.674 -16.495 -16.438 1.00 13.01 20 GLY A CA 17
ATOM 9707 C C . GLY A 1 20 ? 23.805 -16.066 -15.524 1.00 52.05 20 GLY A C 17
ATOM 9708 O O . GLY A 1 20 ? 24.177 -14.893 -15.493 1.00 14.34 20 GLY A O 17
ATOM 9712 N N . LYS A 1 21 ? 24.353 -17.018 -14.778 1.00 24.14 21 LYS A N 17
ATOM 9713 C CA . LYS A 1 21 ? 25.449 -16.734 -13.858 1.00 72.01 21 LYS A CA 17
ATOM 9714 C C . LYS A 1 21 ? 26.675 -16.229 -14.612 1.00 12.41 21 LYS A C 17
ATOM 9715 O O . LYS A 1 21 ? 27.569 -15.621 -14.025 1.00 43.03 21 LYS A O 17
ATOM 9734 N N . GLY A 1 22 ? 26.708 -16.483 -15.917 1.00 4.04 22 GLY A N 17
ATOM 9735 C CA . GLY A 1 22 ? 27.828 -16.045 -16.729 1.00 65.50 22 GLY A CA 17
ATOM 9736 C C . GLY A 1 22 ? 27.482 -14.855 -17.601 1.00 61.12 22 GLY A C 17
ATOM 9737 O O . GLY A 1 22 ? 27.637 -13.707 -17.186 1.00 32.00 22 GLY A O 17
ATOM 9741 N N . ALA A 1 23 ? 27.014 -15.129 -18.814 1.00 55.34 23 ALA A N 17
ATOM 9742 C CA . ALA A 1 23 ? 26.644 -14.071 -19.747 1.00 62.31 23 ALA A CA 17
ATOM 9743 C C . ALA A 1 23 ? 27.761 -13.041 -19.880 1.00 20.53 23 ALA A C 17
ATOM 9744 O O . ALA A 1 23 ? 27.550 -11.850 -19.650 1.00 30.34 23 ALA A O 17
ATOM 9751 N N . ILE A 1 24 ? 28.948 -13.508 -20.251 1.00 5.21 24 ILE A N 17
ATOM 9752 C CA . ILE A 1 24 ? 30.098 -12.626 -20.414 1.00 71.41 24 ILE A CA 17
ATOM 9753 C C . ILE A 1 24 ? 30.104 -11.981 -21.795 1.00 53.45 24 ILE A C 17
ATOM 9754 O O . ILE A 1 24 ? 30.681 -10.911 -21.991 1.00 24.11 24 ILE A O 17
ATOM 9770 N N . LYS A 1 25 ? 29.455 -12.637 -22.752 1.00 1.52 25 LYS A N 17
ATOM 9771 C CA . LYS A 1 25 ? 29.382 -12.126 -24.116 1.00 34.23 25 LYS A CA 17
ATOM 9772 C C . LYS A 1 25 ? 28.641 -10.793 -24.159 1.00 24.23 25 LYS A C 17
ATOM 9773 O O . LYS A 1 25 ? 28.954 -9.926 -24.974 1.00 73.32 25 LYS A O 17
ATOM 9792 N N . GLU A 1 26 ? 27.661 -10.637 -23.275 1.00 11.03 26 GLU A N 17
ATOM 9793 C CA . GLU A 1 26 ? 26.878 -9.409 -23.213 1.00 13.42 26 GLU A CA 17
ATOM 9794 C C . GLU A 1 26 ? 27.719 -8.254 -22.676 1.00 55.43 26 GLU A C 17
ATOM 9795 O O . GLU A 1 26 ? 27.536 -7.103 -23.071 1.00 13.23 26 GLU A O 17
ATOM 9807 N N . GLY A 1 27 ? 28.641 -8.571 -21.773 1.00 3.30 27 GLY A N 17
ATOM 9808 C CA . GLY A 1 27 ? 29.496 -7.550 -21.196 1.00 42.30 27 GLY A CA 17
ATOM 9809 C C . GLY A 1 27 ? 29.708 -7.744 -19.708 1.00 15.34 27 GLY A C 17
ATOM 9810 O O . GLY A 1 27 ? 29.732 -6.778 -18.946 1.00 42.45 27 GLY A O 17
ATOM 9814 N N . ASN A 1 28 ? 29.859 -8.997 -19.291 1.00 51.14 28 ASN A N 17
ATOM 9815 C CA . ASN A 1 28 ? 30.067 -9.315 -17.883 1.00 51.43 28 ASN A CA 17
ATOM 9816 C C . ASN A 1 28 ? 29.013 -8.638 -17.012 1.00 5.25 28 ASN A C 17
ATOM 9817 O O . ASN A 1 28 ? 29.212 -7.522 -16.531 1.00 43.34 28 ASN A O 17
ATOM 9828 N N . LYS A 1 29 ? 27.892 -9.321 -16.810 1.00 70.33 29 LYS A N 17
ATOM 9829 C CA . LYS A 1 29 ? 26.807 -8.789 -15.995 1.00 53.21 29 LYS A CA 17
ATOM 9830 C C . LYS A 1 29 ? 27.286 -8.491 -14.578 1.00 43.42 29 LYS A C 17
ATOM 9831 O O . LYS A 1 29 ? 26.700 -7.668 -13.875 1.00 3.43 29 LYS A O 17
ATOM 9850 N N . ASP A 1 30 ? 28.355 -9.163 -14.167 1.00 23.34 30 ASP A N 17
ATOM 9851 C CA . ASP A 1 30 ? 28.915 -8.968 -12.834 1.00 63.23 30 ASP A CA 17
ATOM 9852 C C . ASP A 1 30 ? 29.959 -7.856 -12.841 1.00 44.02 30 ASP A C 17
ATOM 9853 O O . ASP A 1 30 ? 30.710 -7.688 -11.880 1.00 21.11 30 ASP A O 17
ATOM 9862 N N . LYS A 1 31 ? 30.002 -7.099 -13.932 1.00 45.32 31 LYS A N 17
ATOM 9863 C CA . LYS A 1 31 ? 30.954 -6.002 -14.066 1.00 11.13 31 LYS A CA 17
ATOM 9864 C C . LYS A 1 31 ? 30.891 -5.076 -12.855 1.00 33.30 31 LYS A C 17
ATOM 9865 O O . LYS A 1 31 ? 31.914 -4.569 -12.396 1.00 50.44 31 LYS A O 17
ATOM 9884 N N . TRP A 1 32 ? 29.685 -4.863 -12.342 1.00 15.11 32 TRP A N 17
ATOM 9885 C CA . TRP A 1 32 ? 29.489 -3.999 -11.183 1.00 21.31 32 TRP A CA 17
ATOM 9886 C C . TRP A 1 32 ? 30.030 -4.656 -9.918 1.00 1.35 32 TRP A C 17
ATOM 9887 O O . TRP A 1 32 ? 30.509 -3.976 -9.009 1.00 63.15 32 TRP A O 17
ATOM 9908 N N . LYS A 1 33 ? 29.951 -5.981 -9.863 1.00 52.13 33 LYS A N 17
ATOM 9909 C CA . LYS A 1 33 ? 30.434 -6.730 -8.710 1.00 31.24 33 LYS A CA 17
ATOM 9910 C C . LYS A 1 33 ? 31.930 -6.515 -8.509 1.00 5.55 33 LYS A C 17
ATOM 9911 O O . LYS A 1 33 ? 32.455 -6.721 -7.415 1.00 42.22 33 LYS A O 17
ATOM 9930 N N . ASN A 1 34 ? 32.612 -6.097 -9.571 1.00 15.13 34 ASN A N 17
ATOM 9931 C CA . ASN A 1 34 ? 34.048 -5.852 -9.510 1.00 20.32 34 ASN A CA 17
ATOM 9932 C C . ASN A 1 34 ? 34.339 -4.443 -9.002 1.00 32.44 34 ASN A C 17
ATOM 9933 O O . ASN A 1 34 ? 35.493 -4.018 -8.947 1.00 63.52 34 ASN A O 17
ATOM 9944 N N . ILE A 1 35 ? 33.285 -3.725 -8.630 1.00 54.04 35 ILE A N 17
ATOM 9945 C CA . ILE A 1 35 ? 33.427 -2.365 -8.125 1.00 70.21 35 ILE A CA 17
ATOM 9946 C C . ILE A 1 35 ? 33.510 -2.350 -6.602 1.00 75.45 35 ILE A C 17
ATOM 9947 O O . ILE A 1 35 ? 33.825 -3.363 -5.977 1.00 75.02 35 ILE A O 17
ATOM 9963 N N . LYS A 1 1 ? -3.819 -1.004 -4.223 1.00 3.32 1 LYS A N 18
ATOM 9964 C CA . LYS A 1 1 ? -2.362 -1.067 -4.207 1.00 10.22 1 LYS A CA 18
ATOM 9965 C C . LYS A 1 1 ? -1.882 -2.494 -3.963 1.00 1.24 1 LYS A C 18
ATOM 9966 O O . LYS A 1 1 ? -1.480 -2.843 -2.853 1.00 32.55 1 LYS A O 18
ATOM 9985 N N . LYS A 1 2 ? -1.925 -3.314 -5.007 1.00 23.43 2 LYS A N 18
ATOM 9986 C CA . LYS A 1 2 ? -1.492 -4.703 -4.907 1.00 64.13 2 LYS A CA 18
ATOM 9987 C C . LYS A 1 2 ? 0.022 -4.790 -4.738 1.00 72.31 2 LYS A C 18
ATOM 9988 O O . LYS A 1 2 ? 0.519 -5.540 -3.898 1.00 5.54 2 LYS A O 18
ATOM 10007 N N . TRP A 1 3 ? 0.747 -4.019 -5.540 1.00 23.40 3 TRP A N 18
ATOM 10008 C CA . TRP A 1 3 ? 2.204 -4.009 -5.477 1.00 64.12 3 TRP A CA 18
ATOM 10009 C C . TRP A 1 3 ? 2.767 -5.415 -5.658 1.00 0.35 3 TRP A C 18
ATOM 10010 O O . TRP A 1 3 ? 3.588 -5.871 -4.863 1.00 71.52 3 TRP A O 18
ATOM 10031 N N . GLY A 1 4 ? 2.320 -6.097 -6.708 1.00 11.41 4 GLY A N 18
ATOM 10032 C CA . GLY A 1 4 ? 2.790 -7.444 -6.973 1.00 3.43 4 GLY A CA 18
ATOM 10033 C C . GLY A 1 4 ? 3.985 -7.468 -7.906 1.00 12.43 4 GLY A C 18
ATOM 10034 O O . GLY A 1 4 ? 4.304 -8.503 -8.490 1.00 35.21 4 GLY A O 18
ATOM 10038 N N . TRP A 1 5 ? 4.646 -6.324 -8.047 1.00 74.52 5 TRP A N 18
ATOM 10039 C CA . TRP A 1 5 ? 5.811 -6.218 -8.918 1.00 20.32 5 TRP A CA 18
ATOM 10040 C C . TRP A 1 5 ? 7.055 -6.773 -8.232 1.00 72.15 5 TRP A C 18
ATOM 10041 O O . TRP A 1 5 ? 7.685 -7.708 -8.729 1.00 51.34 5 TRP A O 18
ATOM 10062 N N . LEU A 1 6 ? 7.404 -6.193 -7.090 1.00 13.05 6 LEU A N 18
ATOM 10063 C CA . LEU A 1 6 ? 8.573 -6.630 -6.335 1.00 63.33 6 LEU A CA 18
ATOM 10064 C C . LEU A 1 6 ? 8.398 -8.062 -5.840 1.00 72.43 6 LEU A C 18
ATOM 10065 O O . LEU A 1 6 ? 9.375 -8.778 -5.621 1.00 53.11 6 LEU A O 18
ATOM 10081 N N . ALA A 1 7 ? 7.146 -8.474 -5.668 1.00 70.33 7 ALA A N 18
ATOM 10082 C CA . ALA A 1 7 ? 6.842 -9.822 -5.204 1.00 23.04 7 ALA A CA 18
ATOM 10083 C C . ALA A 1 7 ? 7.273 -10.866 -6.228 1.00 74.14 7 ALA A C 18
ATOM 10084 O O . ALA A 1 7 ? 7.594 -12.001 -5.875 1.00 14.30 7 ALA A O 18
ATOM 10091 N N . TRP A 1 8 ? 7.276 -10.476 -7.498 1.00 10.43 8 TRP A N 18
ATOM 10092 C CA . TRP A 1 8 ? 7.666 -11.379 -8.574 1.00 64.20 8 TRP A CA 18
ATOM 10093 C C . TRP A 1 8 ? 9.164 -11.286 -8.847 1.00 33.45 8 TRP A C 18
ATOM 10094 O O . TRP A 1 8 ? 9.781 -12.246 -9.308 1.00 61.04 8 TRP A O 18
ATOM 10115 N N . VAL A 1 9 ? 9.743 -10.125 -8.558 1.00 33.25 9 VAL A N 18
ATOM 10116 C CA . VAL A 1 9 ? 11.169 -9.908 -8.770 1.00 74.14 9 VAL A CA 18
ATOM 10117 C C . VAL A 1 9 ? 11.998 -10.629 -7.713 1.00 40.44 9 VAL A C 18
ATOM 10118 O O . VAL A 1 9 ? 13.158 -10.969 -7.946 1.00 2.24 9 VAL A O 18
ATOM 10131 N N . ASP A 1 10 ? 11.395 -10.858 -6.552 1.00 64.51 10 ASP A N 18
ATOM 10132 C CA . ASP A 1 10 ? 12.078 -11.541 -5.458 1.00 54.55 10 ASP A CA 18
ATOM 10133 C C . ASP A 1 10 ? 12.510 -12.942 -5.878 1.00 32.24 10 ASP A C 18
ATOM 10134 O O . ASP A 1 10 ? 13.694 -13.279 -5.877 1.00 31.50 10 ASP A O 18
ATOM 10143 N N . PRO A 1 11 ? 11.528 -13.780 -6.244 1.00 2.25 11 PRO A N 18
ATOM 10144 C CA . PRO A 1 11 ? 11.783 -15.159 -6.671 1.00 54.32 11 PRO A CA 18
ATOM 10145 C C . PRO A 1 11 ? 12.479 -15.226 -8.026 1.00 73.32 11 PRO A C 18
ATOM 10146 O O . PRO A 1 11 ? 13.195 -16.183 -8.319 1.00 70.04 11 PRO A O 18
ATOM 10157 N N . ALA A 1 12 ? 12.264 -14.205 -8.848 1.00 54.44 12 ALA A N 18
ATOM 10158 C CA . ALA A 1 12 ? 12.873 -14.147 -10.171 1.00 74.54 12 ALA A CA 18
ATOM 10159 C C . ALA A 1 12 ? 14.362 -13.834 -10.077 1.00 60.31 12 ALA A C 18
ATOM 10160 O O . ALA A 1 12 ? 15.192 -14.536 -10.656 1.00 53.23 12 ALA A O 18
ATOM 10167 N N . TYR A 1 13 ? 14.694 -12.777 -9.345 1.00 21.02 13 TYR A N 18
ATOM 10168 C CA . TYR A 1 13 ? 16.084 -12.369 -9.177 1.00 71.25 13 TYR A CA 18
ATOM 10169 C C . TYR A 1 13 ? 16.902 -13.479 -8.524 1.00 3.50 13 TYR A C 18
ATOM 10170 O O . TYR A 1 13 ? 17.992 -13.815 -8.987 1.00 35.42 13 TYR A O 18
ATOM 10188 N N . GLU A 1 14 ? 16.368 -14.042 -7.445 1.00 73.32 14 GLU A N 18
ATOM 10189 C CA . GLU A 1 14 ? 17.048 -15.114 -6.727 1.00 43.34 14 GLU A CA 18
ATOM 10190 C C . GLU A 1 14 ? 17.260 -16.325 -7.631 1.00 33.21 14 GLU A C 18
ATOM 10191 O O . GLU A 1 14 ? 18.187 -17.110 -7.429 1.00 51.34 14 GLU A O 18
ATOM 10203 N N . PHE A 1 15 ? 16.393 -16.471 -8.627 1.00 75.42 15 PHE A N 18
ATOM 10204 C CA . PHE A 1 15 ? 16.482 -17.588 -9.561 1.00 43.43 15 PHE A CA 18
ATOM 10205 C C . PHE A 1 15 ? 17.673 -17.416 -10.501 1.00 35.34 15 PHE A C 18
ATOM 10206 O O . PHE A 1 15 ? 18.443 -18.352 -10.720 1.00 50.51 15 PHE A O 18
ATOM 10223 N N . ILE A 1 16 ? 17.815 -16.216 -11.052 1.00 42.02 16 ILE A N 18
ATOM 10224 C CA . ILE A 1 16 ? 18.911 -15.922 -11.967 1.00 41.32 16 ILE A CA 18
ATOM 10225 C C . ILE A 1 16 ? 20.258 -16.002 -11.256 1.00 74.42 16 ILE A C 18
ATOM 10226 O O . ILE A 1 16 ? 21.288 -16.258 -11.880 1.00 73.32 16 ILE A O 18
ATOM 10242 N N . LYS A 1 17 ? 20.242 -15.784 -9.946 1.00 24.24 17 LYS A N 18
ATOM 10243 C CA . LYS A 1 17 ? 21.461 -15.835 -9.147 1.00 22.02 17 LYS A CA 18
ATOM 10244 C C . LYS A 1 17 ? 22.132 -17.200 -9.264 1.00 11.02 17 LYS A C 18
ATOM 10245 O O . LYS A 1 17 ? 23.329 -17.337 -9.018 1.00 25.12 17 LYS A O 18
ATOM 10264 N N . GLY A 1 18 ? 21.351 -18.208 -9.642 1.00 43.44 18 GLY A N 18
ATOM 10265 C CA . GLY A 1 18 ? 21.888 -19.548 -9.787 1.00 21.24 18 GLY A CA 18
ATOM 10266 C C . GLY A 1 18 ? 21.658 -20.119 -11.172 1.00 43.20 18 GLY A C 18
ATOM 10267 O O . GLY A 1 18 ? 22.450 -20.926 -11.658 1.00 24.40 18 GLY A O 18
ATOM 10271 N N . PHE A 1 19 ? 20.570 -19.700 -11.810 1.00 3.03 19 PHE A N 18
ATOM 10272 C CA . PHE A 1 19 ? 20.237 -20.177 -13.147 1.00 13.21 19 PHE A CA 18
ATOM 10273 C C . PHE A 1 19 ? 21.008 -19.399 -14.210 1.00 33.34 19 PHE A C 18
ATOM 10274 O O . PHE A 1 19 ? 21.285 -19.914 -15.292 1.00 60.10 19 PHE A O 18
ATOM 10291 N N . GLY A 1 20 ? 21.351 -18.155 -13.892 1.00 13.44 20 GLY A N 18
ATOM 10292 C CA . GLY A 1 20 ? 22.086 -17.325 -14.829 1.00 35.23 20 GLY A CA 18
ATOM 10293 C C . GLY A 1 20 ? 22.982 -16.320 -14.134 1.00 11.33 20 GLY A C 18
ATOM 10294 O O . GLY A 1 20 ? 22.854 -15.113 -14.343 1.00 32.21 20 GLY A O 18
ATOM 10298 N N . LYS A 1 21 ? 23.892 -16.816 -13.303 1.00 30.05 21 LYS A N 18
ATOM 10299 C CA . LYS A 1 21 ? 24.814 -15.954 -12.573 1.00 11.50 21 LYS A CA 18
ATOM 10300 C C . LYS A 1 21 ? 25.707 -15.176 -13.534 1.00 41.40 21 LYS A C 18
ATOM 10301 O O . LYS A 1 21 ? 26.304 -14.166 -13.163 1.00 12.14 21 LYS A O 18
ATOM 10320 N N . GLY A 1 22 ? 25.793 -15.652 -14.772 1.00 60.14 22 GLY A N 18
ATOM 10321 C CA . GLY A 1 22 ? 26.614 -14.988 -15.768 1.00 4.15 22 GLY A CA 18
ATOM 10322 C C . GLY A 1 22 ? 25.836 -13.968 -16.574 1.00 41.35 22 GLY A C 18
ATOM 10323 O O . GLY A 1 22 ? 25.795 -12.789 -16.223 1.00 61.02 22 GLY A O 18
ATOM 10327 N N . ALA A 1 23 ? 25.218 -14.421 -17.660 1.00 62.03 23 ALA A N 18
ATOM 10328 C CA . ALA A 1 23 ? 24.437 -13.539 -18.519 1.00 65.31 23 ALA A CA 18
ATOM 10329 C C . ALA A 1 23 ? 25.234 -12.296 -18.898 1.00 43.35 23 ALA A C 18
ATOM 10330 O O . ALA A 1 23 ? 24.918 -11.188 -18.463 1.00 24.11 23 ALA A O 18
ATOM 10337 N N . ILE A 1 24 ? 26.268 -12.486 -19.711 1.00 61.32 24 ILE A N 18
ATOM 10338 C CA . ILE A 1 24 ? 27.109 -11.379 -20.149 1.00 23.32 24 ILE A CA 18
ATOM 10339 C C . ILE A 1 24 ? 26.474 -10.635 -21.318 1.00 51.12 24 ILE A C 18
ATOM 10340 O O . ILE A 1 24 ? 26.755 -9.458 -21.546 1.00 12.00 24 ILE A O 18
ATOM 10356 N N . LYS A 1 25 ? 25.614 -11.328 -22.057 1.00 21.24 25 LYS A N 18
ATOM 10357 C CA . LYS A 1 25 ? 24.935 -10.734 -23.202 1.00 12.54 25 LYS A CA 18
ATOM 10358 C C . LYS A 1 25 ? 24.031 -9.586 -22.762 1.00 70.02 25 LYS A C 18
ATOM 10359 O O . LYS A 1 25 ? 23.834 -8.622 -23.501 1.00 5.32 25 LYS A O 18
ATOM 10378 N N . GLU A 1 26 ? 23.485 -9.697 -21.555 1.00 63.21 26 GLU A N 18
ATOM 10379 C CA . GLU A 1 26 ? 22.603 -8.668 -21.019 1.00 0.44 26 GLU A CA 18
ATOM 10380 C C . GLU A 1 26 ? 23.353 -7.352 -20.832 1.00 0.14 26 GLU A C 18
ATOM 10381 O O . GLU A 1 26 ? 22.773 -6.273 -20.942 1.00 53.21 26 GLU A O 18
ATOM 10393 N N . GLY A 1 27 ? 24.648 -7.451 -20.547 1.00 1.24 27 GLY A N 18
ATOM 10394 C CA . GLY A 1 27 ? 25.457 -6.262 -20.348 1.00 32.42 27 GLY A CA 18
ATOM 10395 C C . GLY A 1 27 ? 26.289 -6.332 -19.083 1.00 32.13 27 GLY A C 18
ATOM 10396 O O . GLY A 1 27 ? 25.750 -6.450 -17.983 1.00 74.12 27 GLY A O 18
ATOM 10400 N N . ASN A 1 28 ? 27.607 -6.261 -19.238 1.00 52.43 28 ASN A N 18
ATOM 10401 C CA . ASN A 1 28 ? 28.515 -6.319 -18.099 1.00 2.22 28 ASN A CA 18
ATOM 10402 C C . ASN A 1 28 ? 29.875 -5.726 -18.456 1.00 72.13 28 ASN A C 18
ATOM 10403 O O . ASN A 1 28 ? 30.802 -6.448 -18.826 1.00 14.53 28 ASN A O 18
ATOM 10414 N N . LYS A 1 29 ? 29.987 -4.407 -18.343 1.00 42.03 29 LYS A N 18
ATOM 10415 C CA . LYS A 1 29 ? 31.233 -3.715 -18.652 1.00 62.52 29 LYS A CA 18
ATOM 10416 C C . LYS A 1 29 ? 32.237 -3.868 -17.514 1.00 31.42 29 LYS A C 18
ATOM 10417 O O . LYS A 1 29 ? 33.315 -4.434 -17.696 1.00 43.53 29 LYS A O 18
ATOM 10436 N N . ASP A 1 30 ? 31.875 -3.363 -16.340 1.00 53.10 30 ASP A N 18
ATOM 10437 C CA . ASP A 1 30 ? 32.743 -3.446 -15.171 1.00 53.21 30 ASP A CA 18
ATOM 10438 C C . ASP A 1 30 ? 32.507 -4.747 -14.411 1.00 25.13 30 ASP A C 18
ATOM 10439 O O . ASP A 1 30 ? 32.299 -4.741 -13.197 1.00 63.13 30 ASP A O 18
ATOM 10448 N N . LYS A 1 31 ? 32.541 -5.862 -15.132 1.00 70.33 31 LYS A N 18
ATOM 10449 C CA . LYS A 1 31 ? 32.332 -7.172 -14.527 1.00 72.32 31 LYS A CA 18
ATOM 10450 C C . LYS A 1 31 ? 33.614 -7.683 -13.878 1.00 63.04 31 LYS A C 18
ATOM 10451 O O . LYS A 1 31 ? 33.571 -8.458 -12.923 1.00 4.22 31 LYS A O 18
ATOM 10470 N N . TRP A 1 32 ? 34.752 -7.243 -14.403 1.00 25.33 32 TRP A N 18
ATOM 10471 C CA . TRP A 1 32 ? 36.047 -7.655 -13.873 1.00 24.42 32 TRP A CA 18
ATOM 10472 C C . TRP A 1 32 ? 36.220 -7.188 -12.432 1.00 13.22 32 TRP A C 18
ATOM 10473 O O . TRP A 1 32 ? 37.084 -7.681 -11.707 1.00 63.34 32 TRP A O 18
ATOM 10494 N N . LYS A 1 33 ? 35.392 -6.233 -12.021 1.00 74.40 33 LYS A N 18
ATOM 10495 C CA . LYS A 1 33 ? 35.451 -5.700 -10.665 1.00 51.45 33 LYS A CA 18
ATOM 10496 C C . LYS A 1 33 ? 35.234 -6.804 -9.636 1.00 3.11 33 LYS A C 18
ATOM 10497 O O . LYS A 1 33 ? 35.688 -6.701 -8.497 1.00 63.31 33 LYS A O 18
ATOM 10516 N N . ASN A 1 34 ? 34.539 -7.860 -10.045 1.00 71.10 34 ASN A N 18
ATOM 10517 C CA . ASN A 1 34 ? 34.263 -8.984 -9.158 1.00 23.23 34 ASN A CA 18
ATOM 10518 C C . ASN A 1 34 ? 35.322 -10.072 -9.313 1.00 10.25 34 ASN A C 18
ATOM 10519 O O . ASN A 1 34 ? 35.182 -11.169 -8.772 1.00 62.41 34 ASN A O 18
ATOM 10530 N N . ILE A 1 35 ? 36.380 -9.759 -10.053 1.00 11.21 35 ILE A N 18
ATOM 10531 C CA . ILE A 1 35 ? 37.463 -10.708 -10.277 1.00 73.42 35 ILE A CA 18
ATOM 10532 C C . ILE A 1 35 ? 38.820 -10.015 -10.234 1.00 0.25 35 ILE A C 18
ATOM 10533 O O . ILE A 1 35 ? 39.811 -10.593 -9.788 1.00 31.54 35 ILE A O 18
ATOM 10549 N N . LYS A 1 1 ? -2.468 -0.470 -3.180 1.00 73.23 1 LYS A N 19
ATOM 10550 C CA . LYS A 1 1 ? -1.083 -0.590 -3.618 1.00 62.45 1 LYS A CA 19
ATOM 10551 C C . LYS A 1 1 ? -0.451 -1.870 -3.079 1.00 43.44 1 LYS A C 19
ATOM 10552 O O . LYS A 1 1 ? 0.333 -1.835 -2.131 1.00 24.22 1 LYS A O 19
ATOM 10571 N N . LYS A 1 2 ? -0.795 -2.998 -3.691 1.00 54.30 2 LYS A N 19
ATOM 10572 C CA . LYS A 1 2 ? -0.260 -4.289 -3.275 1.00 50.41 2 LYS A CA 19
ATOM 10573 C C . LYS A 1 2 ? 1.264 -4.293 -3.342 1.00 52.22 2 LYS A C 19
ATOM 10574 O O . LYS A 1 2 ? 1.924 -5.039 -2.620 1.00 20.43 2 LYS A O 19
ATOM 10593 N N . TRP A 1 3 ? 1.815 -3.454 -4.212 1.00 62.41 3 TRP A N 19
ATOM 10594 C CA . TRP A 1 3 ? 3.262 -3.361 -4.372 1.00 30.04 3 TRP A CA 19
ATOM 10595 C C . TRP A 1 3 ? 3.857 -4.714 -4.747 1.00 54.23 3 TRP A C 19
ATOM 10596 O O . TRP A 1 3 ? 4.811 -5.177 -4.125 1.00 64.10 3 TRP A O 19
ATOM 10617 N N . GLY A 1 4 ? 3.286 -5.343 -5.770 1.00 34.31 4 GLY A N 19
ATOM 10618 C CA . GLY A 1 4 ? 3.773 -6.637 -6.210 1.00 64.23 4 GLY A CA 19
ATOM 10619 C C . GLY A 1 4 ? 4.809 -6.522 -7.311 1.00 61.31 4 GLY A C 19
ATOM 10620 O O . GLY A 1 4 ? 5.080 -7.491 -8.021 1.00 10.11 4 GLY A O 19
ATOM 10624 N N . TRP A 1 5 ? 5.388 -5.336 -7.455 1.00 12.31 5 TRP A N 19
ATOM 10625 C CA . TRP A 1 5 ? 6.399 -5.098 -8.479 1.00 54.41 5 TRP A CA 19
ATOM 10626 C C . TRP A 1 5 ? 7.759 -5.623 -8.034 1.00 11.21 5 TRP A C 19
ATOM 10627 O O . TRP A 1 5 ? 8.351 -6.479 -8.693 1.00 10.22 5 TRP A O 19
ATOM 10648 N N . LEU A 1 6 ? 8.250 -5.106 -6.913 1.00 12.00 6 LEU A N 19
ATOM 10649 C CA . LEU A 1 6 ? 9.542 -5.524 -6.379 1.00 53.24 6 LEU A CA 19
ATOM 10650 C C . LEU A 1 6 ? 9.473 -6.950 -5.842 1.00 5.41 6 LEU A C 19
ATOM 10651 O O . LEU A 1 6 ? 10.478 -7.659 -5.807 1.00 63.25 6 LEU A O 19
ATOM 10667 N N . ALA A 1 7 ? 8.281 -7.363 -5.425 1.00 61.03 7 ALA A N 19
ATOM 10668 C CA . ALA A 1 7 ? 8.081 -8.705 -4.894 1.00 32.43 7 ALA A CA 19
ATOM 10669 C C . ALA A 1 7 ? 8.256 -9.759 -5.982 1.00 50.34 7 ALA A C 19
ATOM 10670 O O . ALA A 1 7 ? 8.659 -10.889 -5.707 1.00 4.45 7 ALA A O 19
ATOM 10677 N N . TRP A 1 8 ? 7.950 -9.382 -7.218 1.00 52.43 8 TRP A N 19
ATOM 10678 C CA . TRP A 1 8 ? 8.073 -10.295 -8.349 1.00 20.14 8 TRP A CA 19
ATOM 10679 C C . TRP A 1 8 ? 9.462 -10.206 -8.971 1.00 71.35 8 TRP A C 19
ATOM 10680 O O . TRP A 1 8 ? 9.970 -11.184 -9.521 1.00 41.30 8 TRP A O 19
ATOM 10701 N N . VAL A 1 9 ? 10.072 -9.029 -8.882 1.00 53.51 9 VAL A N 19
ATOM 10702 C CA . VAL A 1 9 ? 11.403 -8.813 -9.436 1.00 21.00 9 VAL A CA 19
ATOM 10703 C C . VAL A 1 9 ? 12.478 -9.404 -8.530 1.00 15.42 9 VAL A C 19
ATOM 10704 O O . VAL A 1 9 ? 13.543 -9.808 -8.995 1.00 60.23 9 VAL A O 19
ATOM 10717 N N . ASP A 1 10 ? 12.190 -9.450 -7.234 1.00 21.52 10 ASP A N 19
ATOM 10718 C CA . ASP A 1 10 ? 13.131 -9.993 -6.261 1.00 62.50 10 ASP A CA 19
ATOM 10719 C C . ASP A 1 10 ? 13.594 -11.388 -6.672 1.00 54.10 10 ASP A C 19
ATOM 10720 O O . ASP A 1 10 ? 14.780 -11.636 -6.890 1.00 75.23 10 ASP A O 19
ATOM 10729 N N . PRO A 1 11 ? 12.636 -12.321 -6.780 1.00 23.35 11 PRO A N 19
ATOM 10730 C CA . PRO A 1 11 ? 12.921 -13.707 -7.164 1.00 44.22 11 PRO A CA 19
ATOM 10731 C C . PRO A 1 11 ? 13.341 -13.828 -8.625 1.00 74.23 11 PRO A C 19
ATOM 10732 O O . PRO A 1 11 ? 13.966 -14.811 -9.022 1.00 35.42 11 PRO A O 19
ATOM 10743 N N . ALA A 1 12 ? 12.993 -12.822 -9.421 1.00 72.54 12 ALA A N 19
ATOM 10744 C CA . ALA A 1 12 ? 13.336 -12.816 -10.838 1.00 75.01 12 ALA A CA 19
ATOM 10745 C C . ALA A 1 12 ? 14.823 -12.549 -11.042 1.00 11.31 12 ALA A C 19
ATOM 10746 O O . ALA A 1 12 ? 15.507 -13.293 -11.746 1.00 15.43 12 ALA A O 19
ATOM 10753 N N . TYR A 1 13 ? 15.318 -11.483 -10.423 1.00 12.21 13 TYR A N 19
ATOM 10754 C CA . TYR A 1 13 ? 16.724 -11.116 -10.539 1.00 41.32 13 TYR A CA 19
ATOM 10755 C C . TYR A 1 13 ? 17.623 -12.226 -10.005 1.00 21.53 13 TYR A C 19
ATOM 10756 O O . TYR A 1 13 ? 18.567 -12.650 -10.671 1.00 51.11 13 TYR A O 19
ATOM 10774 N N . GLU A 1 14 ? 17.321 -12.694 -8.797 1.00 43.42 14 GLU A N 19
ATOM 10775 C CA . GLU A 1 14 ? 18.102 -13.755 -8.173 1.00 31.15 14 GLU A CA 19
ATOM 10776 C C . GLU A 1 14 ? 18.119 -15.005 -9.048 1.00 31.13 14 GLU A C 19
ATOM 10777 O O . GLU A 1 14 ? 19.062 -15.795 -9.003 1.00 44.24 14 GLU A O 19
ATOM 10789 N N . PHE A 1 15 ? 17.068 -15.178 -9.842 1.00 71.04 15 PHE A N 19
ATOM 10790 C CA . PHE A 1 15 ? 16.960 -16.332 -10.727 1.00 62.22 15 PHE A CA 19
ATOM 10791 C C . PHE A 1 15 ? 17.963 -16.234 -11.874 1.00 35.15 15 PHE A C 19
ATOM 10792 O O . PHE A 1 15 ? 18.622 -17.214 -12.221 1.00 72.31 15 PHE A O 19
ATOM 10809 N N . ILE A 1 16 ? 18.071 -15.045 -12.457 1.00 33.13 16 ILE A N 19
ATOM 10810 C CA . ILE A 1 16 ? 18.992 -14.818 -13.563 1.00 62.41 16 ILE A CA 19
ATOM 10811 C C . ILE A 1 16 ? 20.440 -14.986 -13.116 1.00 23.44 16 ILE A C 19
ATOM 10812 O O . ILE A 1 16 ? 21.317 -15.308 -13.918 1.00 53.23 16 ILE A O 19
ATOM 10828 N N . LYS A 1 17 ? 20.685 -14.768 -11.828 1.00 32.51 17 LYS A N 19
ATOM 10829 C CA . LYS A 1 17 ? 22.026 -14.898 -11.271 1.00 30.33 17 LYS A CA 19
ATOM 10830 C C . LYS A 1 17 ? 22.535 -16.330 -11.405 1.00 73.11 17 LYS A C 19
ATOM 10831 O O . LYS A 1 17 ? 23.737 -16.563 -11.523 1.00 72.40 17 LYS A O 19
ATOM 10850 N N . GLY A 1 18 ? 21.611 -17.286 -11.388 1.00 14.01 18 GLY A N 19
ATOM 10851 C CA . GLY A 1 18 ? 21.986 -18.683 -11.510 1.00 54.41 18 GLY A CA 19
ATOM 10852 C C . GLY A 1 18 ? 22.032 -19.146 -12.952 1.00 72.45 18 GLY A C 19
ATOM 10853 O O . GLY A 1 18 ? 22.896 -19.937 -13.331 1.00 24.24 18 GLY A O 19
ATOM 10857 N N . PHE A 1 19 ? 21.098 -18.655 -13.761 1.00 22.15 19 PHE A N 19
ATOM 10858 C CA . PHE A 1 19 ? 21.034 -19.026 -15.169 1.00 61.14 19 PHE A CA 19
ATOM 10859 C C . PHE A 1 19 ? 22.240 -18.484 -15.930 1.00 43.51 19 PHE A C 19
ATOM 10860 O O . PHE A 1 19 ? 22.691 -19.079 -16.907 1.00 61.45 19 PHE A O 19
ATOM 10877 N N . GLY A 1 20 ? 22.758 -17.347 -15.474 1.00 22.02 20 GLY A N 19
ATOM 10878 C CA . GLY A 1 20 ? 23.907 -16.742 -16.123 1.00 14.14 20 GLY A CA 19
ATOM 10879 C C . GLY A 1 20 ? 24.931 -16.230 -15.129 1.00 70.33 20 GLY A C 19
ATOM 10880 O O . GLY A 1 20 ? 25.383 -15.089 -15.224 1.00 21.01 20 GLY A O 19
ATOM 10884 N N . LYS A 1 21 ? 25.298 -17.075 -14.172 1.00 32.51 21 LYS A N 19
ATOM 10885 C CA . LYS A 1 21 ? 26.275 -16.704 -13.156 1.00 10.34 21 LYS A CA 19
ATOM 10886 C C . LYS A 1 21 ? 27.628 -16.394 -13.789 1.00 15.41 21 LYS A C 19
ATOM 10887 O O . LYS A 1 21 ? 28.477 -15.747 -13.177 1.00 54.10 21 LYS A O 19
ATOM 10906 N N . GLY A 1 22 ? 27.820 -16.858 -15.020 1.00 23.33 22 GLY A N 19
ATOM 10907 C CA . GLY A 1 22 ? 29.071 -16.619 -15.716 1.00 2.15 22 GLY A CA 19
ATOM 10908 C C . GLY A 1 22 ? 28.862 -16.189 -17.154 1.00 75.40 22 GLY A C 19
ATOM 10909 O O . GLY A 1 22 ? 29.769 -16.294 -17.978 1.00 41.35 22 GLY A O 19
ATOM 10913 N N . ALA A 1 23 ? 27.661 -15.706 -17.457 1.00 31.43 23 ALA A N 19
ATOM 10914 C CA . ALA A 1 23 ? 27.335 -15.260 -18.805 1.00 41.53 23 ALA A CA 19
ATOM 10915 C C . ALA A 1 23 ? 27.979 -13.911 -19.107 1.00 50.42 23 ALA A C 19
ATOM 10916 O O . ALA A 1 23 ? 27.300 -12.884 -19.151 1.00 20.30 23 ALA A O 19
ATOM 10923 N N . ILE A 1 24 ? 29.291 -13.920 -19.314 1.00 5.11 24 ILE A N 19
ATOM 10924 C CA . ILE A 1 24 ? 30.026 -12.697 -19.612 1.00 10.40 24 ILE A CA 19
ATOM 10925 C C . ILE A 1 24 ? 29.838 -12.283 -21.068 1.00 21.52 24 ILE A C 19
ATOM 10926 O O . ILE A 1 24 ? 29.974 -11.110 -21.414 1.00 42.05 24 ILE A O 19
ATOM 10942 N N . LYS A 1 25 ? 29.523 -13.256 -21.917 1.00 14.42 25 LYS A N 19
ATOM 10943 C CA . LYS A 1 25 ? 29.312 -12.994 -23.336 1.00 21.32 25 LYS A CA 19
ATOM 10944 C C . LYS A 1 25 ? 28.024 -12.208 -23.559 1.00 70.51 25 LYS A C 19
ATOM 10945 O O . LYS A 1 25 ? 27.951 -11.360 -24.447 1.00 74.14 25 LYS A O 19
ATOM 10964 N N . GLU A 1 26 ? 27.012 -12.496 -22.746 1.00 60.03 26 GLU A N 19
ATOM 10965 C CA . GLU A 1 26 ? 25.728 -11.815 -22.856 1.00 55.32 26 GLU A CA 19
ATOM 10966 C C . GLU A 1 26 ? 25.890 -10.311 -22.651 1.00 72.35 26 GLU A C 19
ATOM 10967 O O . GLU A 1 26 ? 25.199 -9.510 -23.279 1.00 71.13 26 GLU A O 19
ATOM 10979 N N . GLY A 1 27 ? 26.809 -9.936 -21.767 1.00 31.12 27 GLY A N 19
ATOM 10980 C CA . GLY A 1 27 ? 27.045 -8.531 -21.494 1.00 5.53 27 GLY A CA 19
ATOM 10981 C C . GLY A 1 27 ? 27.525 -8.288 -20.076 1.00 50.04 27 GLY A C 19
ATOM 10982 O O . GLY A 1 27 ? 28.593 -7.716 -19.865 1.00 2.30 27 GLY A O 19
ATOM 10986 N N . ASN A 1 28 ? 26.732 -8.723 -19.102 1.00 61.14 28 ASN A N 19
ATOM 10987 C CA . ASN A 1 28 ? 27.081 -8.548 -17.697 1.00 52.12 28 ASN A CA 19
ATOM 10988 C C . ASN A 1 28 ? 27.457 -7.098 -17.407 1.00 32.13 28 ASN A C 19
ATOM 10989 O O . ASN A 1 28 ? 28.626 -6.720 -17.487 1.00 53.21 28 ASN A O 19
ATOM 11000 N N . LYS A 1 29 ? 26.458 -6.290 -17.068 1.00 31.11 29 LYS A N 19
ATOM 11001 C CA . LYS A 1 29 ? 26.682 -4.882 -16.763 1.00 52.01 29 LYS A CA 19
ATOM 11002 C C . LYS A 1 29 ? 27.238 -4.712 -15.353 1.00 22.40 29 LYS A C 19
ATOM 11003 O O . LYS A 1 29 ? 27.528 -3.597 -14.920 1.00 24.10 29 LYS A O 19
ATOM 11022 N N . ASP A 1 30 ? 27.386 -5.825 -14.642 1.00 73.14 30 ASP A N 19
ATOM 11023 C CA . ASP A 1 30 ? 27.910 -5.800 -13.282 1.00 0.41 30 ASP A CA 19
ATOM 11024 C C . ASP A 1 30 ? 28.678 -7.080 -12.972 1.00 24.45 30 ASP A C 19
ATOM 11025 O O . ASP A 1 30 ? 28.402 -7.759 -11.982 1.00 75.35 30 ASP A O 19
ATOM 11034 N N . LYS A 1 31 ? 29.644 -7.406 -13.824 1.00 4.13 31 LYS A N 19
ATOM 11035 C CA . LYS A 1 31 ? 30.454 -8.605 -13.642 1.00 12.02 31 LYS A CA 19
ATOM 11036 C C . LYS A 1 31 ? 31.557 -8.366 -12.615 1.00 74.43 31 LYS A C 19
ATOM 11037 O O . LYS A 1 31 ? 31.961 -9.283 -11.900 1.00 74.43 31 LYS A O 19
ATOM 11056 N N . TRP A 1 32 ? 32.038 -7.130 -12.548 1.00 33.55 32 TRP A N 19
ATOM 11057 C CA . TRP A 1 32 ? 33.093 -6.772 -11.607 1.00 1.13 32 TRP A CA 19
ATOM 11058 C C . TRP A 1 32 ? 32.686 -7.111 -10.177 1.00 50.40 32 TRP A C 19
ATOM 11059 O O . TRP A 1 32 ? 33.536 -7.338 -9.316 1.00 21.01 32 TRP A O 19
ATOM 11080 N N . LYS A 1 33 ? 31.381 -7.143 -9.930 1.00 11.01 33 LYS A N 19
ATOM 11081 C CA . LYS A 1 33 ? 30.860 -7.456 -8.604 1.00 41.44 33 LYS A CA 19
ATOM 11082 C C . LYS A 1 33 ? 31.154 -8.905 -8.232 1.00 71.44 33 LYS A C 19
ATOM 11083 O O . LYS A 1 33 ? 31.145 -9.268 -7.057 1.00 21.20 33 LYS A O 19
ATOM 11102 N N . ASN A 1 34 ? 31.415 -9.729 -9.242 1.00 62.40 34 ASN A N 19
ATOM 11103 C CA . ASN A 1 34 ? 31.713 -11.140 -9.020 1.00 52.32 34 ASN A CA 19
ATOM 11104 C C . ASN A 1 34 ? 33.196 -11.343 -8.727 1.00 21.13 34 ASN A C 19
ATOM 11105 O O . ASN A 1 34 ? 33.663 -12.475 -8.593 1.00 1.44 34 ASN A O 19
ATOM 11116 N N . ILE A 1 35 ? 33.931 -10.240 -8.628 1.00 34.33 35 ILE A N 19
ATOM 11117 C CA . ILE A 1 35 ? 35.360 -10.298 -8.348 1.00 40.44 35 ILE A CA 19
ATOM 11118 C C . ILE A 1 35 ? 35.633 -10.172 -6.853 1.00 64.15 35 ILE A C 19
ATOM 11119 O O . ILE A 1 35 ? 36.117 -11.110 -6.219 1.00 44.41 35 ILE A O 19
ATOM 11135 N N . LYS A 1 1 ? -5.339 -3.109 -3.035 1.00 75.25 1 LYS A N 20
ATOM 11136 C CA . LYS A 1 1 ? -4.770 -4.362 -3.518 1.00 12.13 1 LYS A CA 20
ATOM 11137 C C . LYS A 1 1 ? -3.602 -4.802 -2.641 1.00 44.55 1 LYS A C 20
ATOM 11138 O O . LYS A 1 1 ? -2.880 -3.971 -2.088 1.00 34.31 1 LYS A O 20
ATOM 11157 N N . LYS A 1 2 ? -3.419 -6.112 -2.521 1.00 21.04 2 LYS A N 20
ATOM 11158 C CA . LYS A 1 2 ? -2.336 -6.663 -1.714 1.00 53.02 2 LYS A CA 20
ATOM 11159 C C . LYS A 1 2 ? -0.987 -6.115 -2.168 1.00 62.51 2 LYS A C 20
ATOM 11160 O O . LYS A 1 2 ? -0.040 -6.045 -1.384 1.00 51.35 2 LYS A O 20
ATOM 11179 N N . TRP A 1 3 ? -0.907 -5.729 -3.436 1.00 0.30 3 TRP A N 20
ATOM 11180 C CA . TRP A 1 3 ? 0.327 -5.186 -3.993 1.00 11.10 3 TRP A CA 20
ATOM 11181 C C . TRP A 1 3 ? 1.462 -6.198 -3.890 1.00 24.23 3 TRP A C 20
ATOM 11182 O O . TRP A 1 3 ? 2.547 -5.881 -3.403 1.00 33.23 3 TRP A O 20
ATOM 11203 N N . GLY A 1 4 ? 1.206 -7.418 -4.352 1.00 32.45 4 GLY A N 20
ATOM 11204 C CA . GLY A 1 4 ? 2.217 -8.458 -4.302 1.00 32.35 4 GLY A CA 20
ATOM 11205 C C . GLY A 1 4 ? 3.039 -8.529 -5.573 1.00 2.01 4 GLY A C 20
ATOM 11206 O O . GLY A 1 4 ? 3.697 -9.535 -5.839 1.00 42.31 4 GLY A O 20
ATOM 11210 N N . TRP A 1 5 ? 3.001 -7.460 -6.360 1.00 72.33 5 TRP A N 20
ATOM 11211 C CA . TRP A 1 5 ? 3.747 -7.406 -7.612 1.00 63.32 5 TRP A CA 20
ATOM 11212 C C . TRP A 1 5 ? 5.213 -7.072 -7.358 1.00 20.01 5 TRP A C 20
ATOM 11213 O O . TRP A 1 5 ? 6.106 -7.842 -7.713 1.00 23.33 5 TRP A O 20
ATOM 11234 N N . LEU A 1 6 ? 5.454 -5.920 -6.742 1.00 23.23 6 LEU A N 20
ATOM 11235 C CA . LEU A 1 6 ? 6.813 -5.484 -6.440 1.00 23.25 6 LEU A CA 20
ATOM 11236 C C . LEU A 1 6 ? 7.420 -6.328 -5.323 1.00 2.31 6 LEU A C 20
ATOM 11237 O O . LEU A 1 6 ? 8.638 -6.485 -5.243 1.00 31.34 6 LEU A O 20
ATOM 11253 N N . ALA A 1 7 ? 6.562 -6.869 -4.464 1.00 62.35 7 ALA A N 20
ATOM 11254 C CA . ALA A 1 7 ? 7.013 -7.700 -3.355 1.00 64.32 7 ALA A CA 20
ATOM 11255 C C . ALA A 1 7 ? 7.642 -8.995 -3.859 1.00 44.34 7 ALA A C 20
ATOM 11256 O O . ALA A 1 7 ? 8.509 -9.571 -3.202 1.00 61.45 7 ALA A O 20
ATOM 11263 N N . TRP A 1 8 ? 7.200 -9.446 -5.028 1.00 2.34 8 TRP A N 20
ATOM 11264 C CA . TRP A 1 8 ? 7.720 -10.673 -5.619 1.00 62.31 8 TRP A CA 20
ATOM 11265 C C . TRP A 1 8 ? 8.918 -10.381 -6.516 1.00 53.43 8 TRP A C 20
ATOM 11266 O O . TRP A 1 8 ? 9.785 -11.233 -6.709 1.00 32.14 8 TRP A O 20
ATOM 11287 N N . VAL A 1 9 ? 8.960 -9.170 -7.063 1.00 40.14 9 VAL A N 20
ATOM 11288 C CA . VAL A 1 9 ? 10.053 -8.765 -7.940 1.00 13.44 9 VAL A CA 20
ATOM 11289 C C . VAL A 1 9 ? 11.302 -8.421 -7.137 1.00 24.42 9 VAL A C 20
ATOM 11290 O O . VAL A 1 9 ? 12.423 -8.535 -7.634 1.00 51.33 9 VAL A O 20
ATOM 11303 N N . ASP A 1 10 ? 11.103 -8.002 -5.892 1.00 54.13 10 ASP A N 20
ATOM 11304 C CA . ASP A 1 10 ? 12.214 -7.643 -5.019 1.00 32.24 10 ASP A CA 20
ATOM 11305 C C . ASP A 1 10 ? 13.210 -8.793 -4.906 1.00 72.23 10 ASP A C 20
ATOM 11306 O O . ASP A 1 10 ? 14.382 -8.668 -5.260 1.00 64.02 10 ASP A O 20
ATOM 11315 N N . PRO A 1 11 ? 12.734 -9.941 -4.401 1.00 23.11 11 PRO A N 20
ATOM 11316 C CA . PRO A 1 11 ? 13.567 -11.135 -4.230 1.00 32.44 11 PRO A CA 20
ATOM 11317 C C . PRO A 1 11 ? 13.954 -11.768 -5.562 1.00 31.32 11 PRO A C 20
ATOM 11318 O O . PRO A 1 11 ? 15.019 -12.372 -5.687 1.00 11.03 11 PRO A O 20
ATOM 11329 N N . ALA A 1 12 ? 13.082 -11.626 -6.555 1.00 3.51 12 ALA A N 20
ATOM 11330 C CA . ALA A 1 12 ? 13.335 -12.181 -7.879 1.00 34.24 12 ALA A CA 20
ATOM 11331 C C . ALA A 1 12 ? 14.539 -11.514 -8.533 1.00 64.24 12 ALA A C 20
ATOM 11332 O O . ALA A 1 12 ? 15.468 -12.188 -8.979 1.00 62.35 12 ALA A O 20
ATOM 11339 N N . TYR A 1 13 ? 14.518 -10.187 -8.588 1.00 75.25 13 TYR A N 20
ATOM 11340 C CA . TYR A 1 13 ? 15.607 -9.429 -9.192 1.00 61.21 13 TYR A CA 20
ATOM 11341 C C . TYR A 1 13 ? 16.943 -9.790 -8.549 1.00 50.35 13 TYR A C 20
ATOM 11342 O O . TYR A 1 13 ? 17.946 -9.970 -9.239 1.00 22.45 13 TYR A O 20
ATOM 11360 N N . GLU A 1 14 ? 16.946 -9.893 -7.224 1.00 50.11 14 GLU A N 20
ATOM 11361 C CA . GLU A 1 14 ? 18.158 -10.232 -6.488 1.00 1.33 14 GLU A CA 20
ATOM 11362 C C . GLU A 1 14 ? 18.666 -11.615 -6.883 1.00 31.42 14 GLU A C 20
ATOM 11363 O O . GLU A 1 14 ? 19.870 -11.870 -6.884 1.00 24.13 14 GLU A O 20
ATOM 11375 N N . PHE A 1 15 ? 17.738 -12.506 -7.218 1.00 23.24 15 PHE A N 20
ATOM 11376 C CA . PHE A 1 15 ? 18.091 -13.865 -7.613 1.00 54.12 15 PHE A CA 20
ATOM 11377 C C . PHE A 1 15 ? 18.735 -13.879 -8.996 1.00 51.24 15 PHE A C 20
ATOM 11378 O O . PHE A 1 15 ? 19.807 -14.453 -9.187 1.00 62.23 15 PHE A O 20
ATOM 11395 N N . ILE A 1 16 ? 18.073 -13.243 -9.957 1.00 71.12 16 ILE A N 20
ATOM 11396 C CA . ILE A 1 16 ? 18.581 -13.182 -11.322 1.00 53.31 16 ILE A CA 20
ATOM 11397 C C . ILE A 1 16 ? 19.885 -12.394 -11.389 1.00 31.34 16 ILE A C 20
ATOM 11398 O O . ILE A 1 16 ? 20.703 -12.601 -12.285 1.00 23.22 16 ILE A O 20
ATOM 11414 N N . LYS A 1 17 ? 20.073 -11.491 -10.433 1.00 4.23 17 LYS A N 20
ATOM 11415 C CA . LYS A 1 17 ? 21.279 -10.673 -10.379 1.00 64.22 17 LYS A CA 20
ATOM 11416 C C . LYS A 1 17 ? 22.529 -11.547 -10.363 1.00 22.54 17 LYS A C 20
ATOM 11417 O O . LYS A 1 17 ? 23.606 -11.116 -10.773 1.00 32.12 17 LYS A O 20
ATOM 11436 N N . GLY A 1 18 ? 22.378 -12.780 -9.887 1.00 11.23 18 GLY A N 20
ATOM 11437 C CA . GLY A 1 18 ? 23.502 -13.695 -9.827 1.00 63.42 18 GLY A CA 20
ATOM 11438 C C . GLY A 1 18 ? 23.232 -14.994 -10.560 1.00 72.24 18 GLY A C 20
ATOM 11439 O O . GLY A 1 18 ? 24.149 -15.614 -11.100 1.00 11.24 18 GLY A O 20
ATOM 11443 N N . PHE A 1 19 ? 21.969 -15.409 -10.580 1.00 24.12 19 PHE A N 20
ATOM 11444 C CA . PHE A 1 19 ? 21.581 -16.645 -11.250 1.00 51.51 19 PHE A CA 20
ATOM 11445 C C . PHE A 1 19 ? 21.491 -16.439 -12.759 1.00 64.55 19 PHE A C 20
ATOM 11446 O O . PHE A 1 19 ? 21.656 -17.380 -13.536 1.00 2.44 19 PHE A O 20
ATOM 11463 N N . GLY A 1 20 ? 21.228 -15.202 -13.168 1.00 41.21 20 GLY A N 20
ATOM 11464 C CA . GLY A 1 20 ? 21.120 -14.895 -14.582 1.00 42.24 20 GLY A CA 20
ATOM 11465 C C . GLY A 1 20 ? 21.363 -13.428 -14.877 1.00 54.23 20 GLY A C 20
ATOM 11466 O O . GLY A 1 20 ? 20.523 -12.761 -15.484 1.00 25.44 20 GLY A O 20
ATOM 11470 N N . LYS A 1 21 ? 22.513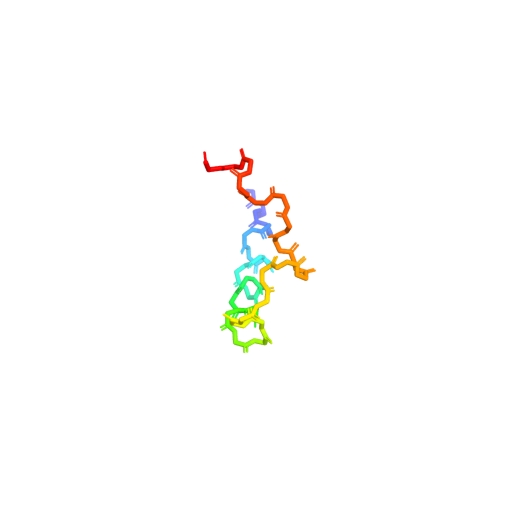 -12.922 -14.446 1.00 41.35 21 LYS A N 20
ATOM 11471 C CA . LYS A 1 21 ? 22.865 -11.524 -14.667 1.00 12.13 21 LYS A CA 20
ATOM 11472 C C . LYS A 1 21 ? 22.836 -11.183 -16.153 1.00 71.43 21 LYS A C 20
ATOM 11473 O O . LYS A 1 21 ? 22.513 -12.028 -16.987 1.00 54.13 21 LYS A O 20
ATOM 11492 N N . GLY A 1 22 ? 23.178 -9.940 -16.478 1.00 33.00 22 GLY A N 20
ATOM 11493 C CA . GLY A 1 22 ? 23.185 -9.511 -17.864 1.00 45.22 22 GLY A CA 20
ATOM 11494 C C . GLY A 1 22 ? 23.744 -8.112 -18.035 1.00 20.00 22 GLY A C 20
ATOM 11495 O O . GLY A 1 22 ? 23.354 -7.388 -18.951 1.00 23.41 22 GLY A O 20
ATOM 11499 N N . ALA A 1 23 ? 24.659 -7.730 -17.150 1.00 14.42 23 ALA A N 20
ATOM 11500 C CA . ALA A 1 23 ? 25.272 -6.408 -17.207 1.00 74.40 23 ALA A CA 20
ATOM 11501 C C . ALA A 1 23 ? 26.337 -6.345 -18.296 1.00 4.53 23 ALA A C 20
ATOM 11502 O O . ALA A 1 23 ? 27.507 -6.080 -18.017 1.00 44.00 23 ALA A O 20
ATOM 11509 N N . ILE A 1 24 ? 25.926 -6.589 -19.535 1.00 52.12 24 ILE A N 20
ATOM 11510 C CA . ILE A 1 24 ? 26.846 -6.558 -20.665 1.00 61.41 24 ILE A CA 20
ATOM 11511 C C . ILE A 1 24 ? 27.217 -5.126 -21.034 1.00 15.10 24 ILE A C 20
ATOM 11512 O O . ILE A 1 24 ? 28.271 -4.876 -21.619 1.00 31.13 24 ILE A O 20
ATOM 11528 N N . LYS A 1 25 ? 26.343 -4.187 -20.687 1.00 1.32 25 LYS A N 20
ATOM 11529 C CA . LYS A 1 25 ? 26.578 -2.777 -20.978 1.00 21.42 25 LYS A CA 20
ATOM 11530 C C . LYS A 1 25 ? 27.710 -2.226 -20.117 1.00 44.34 25 LYS A C 20
ATOM 11531 O O . LYS A 1 25 ? 28.456 -1.347 -20.547 1.00 44.25 25 LYS A O 20
ATOM 11550 N N . GLU A 1 26 ? 27.833 -2.749 -18.901 1.00 54.14 26 GLU A N 20
ATOM 11551 C CA . GLU A 1 26 ? 28.875 -2.308 -17.982 1.00 40.10 26 GLU A CA 20
ATOM 11552 C C . GLU A 1 26 ? 30.249 -2.777 -18.452 1.00 40.43 26 GLU A C 20
ATOM 11553 O O . GLU A 1 26 ? 31.262 -2.130 -18.187 1.00 73.14 26 GLU A O 20
ATOM 11565 N N . GLY A 1 27 ? 30.275 -3.907 -19.152 1.00 11.00 27 GLY A N 20
ATOM 11566 C CA . GLY A 1 27 ? 31.529 -4.444 -19.648 1.00 33.14 27 GLY A CA 20
ATOM 11567 C C . GLY A 1 27 ? 31.941 -5.713 -18.928 1.00 11.34 27 GLY A C 20
ATOM 11568 O O . GLY A 1 27 ? 32.999 -5.763 -18.302 1.00 60.43 27 GLY A O 20
ATOM 11572 N N . ASN A 1 28 ? 31.102 -6.740 -19.014 1.00 52.25 28 ASN A N 20
ATOM 11573 C CA . ASN A 1 28 ? 31.384 -8.014 -18.364 1.00 32.22 28 ASN A CA 20
ATOM 11574 C C . ASN A 1 28 ? 32.428 -8.805 -19.146 1.00 2.11 28 ASN A C 20
ATOM 11575 O O . ASN A 1 28 ? 32.105 -9.781 -19.824 1.00 4.32 28 ASN A O 20
ATOM 11586 N N . LYS A 1 29 ? 33.682 -8.377 -19.047 1.00 24.54 29 LYS A N 20
ATOM 11587 C CA . LYS A 1 29 ? 34.776 -9.045 -19.742 1.00 61.12 29 LYS A CA 20
ATOM 11588 C C . LYS A 1 29 ? 35.168 -10.335 -19.029 1.00 35.31 29 LYS A C 20
ATOM 11589 O O . LYS A 1 29 ? 34.908 -11.432 -19.523 1.00 74.52 29 LYS A O 20
ATOM 11608 N N . ASP A 1 30 ? 35.792 -10.196 -17.865 1.00 20.13 30 ASP A N 20
ATOM 11609 C CA . ASP A 1 30 ? 36.217 -11.351 -17.082 1.00 12.10 30 ASP A CA 20
ATOM 11610 C C . ASP A 1 30 ? 35.104 -11.812 -16.145 1.00 42.45 30 ASP A C 20
ATOM 11611 O O . ASP A 1 30 ? 35.325 -12.008 -14.950 1.00 63.13 30 ASP A O 20
ATOM 11620 N N . LYS A 1 31 ? 33.907 -11.981 -16.696 1.00 31.30 31 LYS A N 20
ATOM 11621 C CA . LYS A 1 31 ? 32.759 -12.419 -15.911 1.00 55.03 31 LYS A CA 20
ATOM 11622 C C . LYS A 1 31 ? 32.709 -13.941 -15.821 1.00 42.14 31 LYS A C 20
ATOM 11623 O O . LYS A 1 31 ? 32.098 -14.498 -14.910 1.00 32.31 31 LYS A O 20
ATOM 11642 N N . TRP A 1 32 ? 33.357 -14.606 -16.771 1.00 20.12 32 TRP A N 20
ATOM 11643 C CA . TRP A 1 32 ? 33.388 -16.064 -16.797 1.00 73.10 32 TRP A CA 20
ATOM 11644 C C . TRP A 1 32 ? 34.162 -16.614 -15.604 1.00 51.21 32 TRP A C 20
ATOM 11645 O O . TRP A 1 32 ? 33.941 -17.747 -15.176 1.00 54.20 32 TRP A O 20
ATOM 11666 N N . LYS A 1 33 ? 35.071 -15.805 -15.070 1.00 52.24 33 LYS A N 20
ATOM 11667 C CA . LYS A 1 33 ? 35.878 -16.209 -13.925 1.00 74.22 33 LYS A CA 20
ATOM 11668 C C . LYS A 1 33 ? 35.004 -16.426 -12.694 1.00 20.23 33 LYS A C 20
ATOM 11669 O O . LYS A 1 33 ? 35.400 -17.115 -11.754 1.00 52.42 33 LYS A O 20
ATOM 11688 N N . ASN A 1 34 ? 33.814 -15.835 -12.707 1.00 34.33 34 ASN A N 20
ATOM 11689 C CA . ASN A 1 34 ? 32.884 -15.965 -11.591 1.00 34.33 34 ASN A CA 20
ATOM 11690 C C . ASN A 1 34 ? 32.039 -17.228 -11.731 1.00 21.24 34 ASN A C 20
ATOM 11691 O O . ASN A 1 34 ? 31.135 -17.474 -10.932 1.00 12.22 34 ASN A O 20
ATOM 11702 N N . ILE A 1 35 ? 32.341 -18.025 -12.750 1.00 20.21 35 ILE A N 20
ATOM 11703 C CA . ILE A 1 35 ? 31.611 -19.263 -12.993 1.00 60.22 35 ILE A CA 20
ATOM 11704 C C . ILE A 1 35 ? 32.308 -20.450 -12.337 1.00 34.24 35 ILE A C 20
ATOM 11705 O O . ILE A 1 35 ? 33.010 -20.296 -11.337 1.00 63.55 35 ILE A O 20
#